Protein 7CSI (pdb70)

B-factor: mean 29.48, std 11.43, range [12.71, 93.04]

Secondary structure (DSSP, 8-state):
---PEEEEGGGS-HHHHHHHHHHHHHHT---S-SS-HHHHHTT-SSEEEEEEETTEEEEEEEEEEEEEEEE-TTS-EEEEEEEEEEEEEE-GGGTTSSHHHHHHHHHHHHHHHH-SEEEEE--GGGHHHHHHTTPEEP-S-EEEE-SSSSEEE-GGGTTTEEEEESSPPTT----TTS-EEEEP-SS---/---EEEEGGGS-HHHHHHHHHHHHHHH----HHHHHTT-SSEEEEEEETTEEEEEEEEEEEEEEEE-TT--EEEEEEEEEEEEEE-GGGTTSSHHHHHHHHHHHHHHHH-SEEEEE--GGGHHHHHHHTPEE--S-EEEEETTTEEEE-GGGTT-EEEEESS--TT----TTS-EEEPP-SS---

InterPro domains:
  IPR000182 GNAT domain [PF00583] (41-150)
  IPR000182 GNAT domain [PS51186] (21-189)
  IPR016181 Acyl-CoA N-acyltransferase [SSF55729] (22-210)

Nearest PDB structures (foldseek):
  7csi-assembly1_A  TM=1.005E+00  e=1.186E-43  Mycolicibacterium smegmatis MC2 155
  7cs1-assembly1_A  TM=1.001E+00  e=6.750E-41  Mycolicibacterium smegmatis MC2 155
  7cs1-assembly1_B  TM=9.962E-01  e=4.828E-39  Mycolicibacterium smegmatis MC2 155
  7cs0-assembly1_A  TM=9.903E-01  e=1.819E-39  Mycolicibacterium smegmatis MC2 155
  7cs0-assembly1_B  TM=9.907E-01  e=4.828E-39  Mycolicibacterium smegmatis MC2 155

Organism: Mycolicibacterium smegmatis (strain ATCC 700084 / mc(2)155) (NCBI:txid246196)

Radius of gyration: 20.34 Å; Cα contacts (8 Å, |Δi|>4): 845; chains: 2; bounding box: 48×46×56 Å

Solvent-accessible surface area: 17179 Å² total; per-residue (Å²): 217,58,119,22,118,56,31,5,0,21,86,14,107,108,143,50,36,34,28,1,62,138,23,0,14,105,16,66,166,154,194,93,46,113,14,62,113,62,25,18,37,3,0,13,3,5,17,0,0,1,4,55,56,175,90,33,34,2,0,0,0,0,1,2,14,14,22,2,12,4,139,1,72,93,49,162,65,44,16,2,14,0,0,1,9,20,8,30,8,15,97,138,104,62,114,86,115,41,8,16,68,15,0,0,76,11,0,15,113,0,0,138,23,3,6,23,0,0,2,4,42,12,49,118,157,20,51,93,66,11,92,93,55,43,4,79,22,1,99,5,50,0,0,6,5,9,23,89,116,36,74,59,106,13,87,171,22,24,157,18,4,0,2,8,50,39,91,45,49,159,76,24,112,34,50,35,70,60,66,2,6,0,8,80,4,64,42,83,24,17,123,125,13,137,51,15,7,0,25,103,8,84,104,147,37,37,54,24,0,73,158,17,0,47,76,18,72,195,160,24,73,108,58,24,15,41,6,0,15,3,4,10,0,0,2,13,64,92,172,81,43,20,3,0,0,0,0,0,3,14,14,22,0,15,5,94,5,109,112,37,167,47,46,16,2,11,0,0,1,10,21,7,30,8,17,76,73,101,52,102,92,88,40,2,15,67,9,0,0,74,10,0,10,96,0,0,139,22,3,5,26,0,0,0,3,40,14,49,130,144,16,64,88,48,6,100,92,62,47,9,81,51,0,108,3,50,0,0,6,5,13,32,126,128,28,74,50,110,12,76,174,22,20,183,19,2,0,1,12,52,44,90,37,46,157,83,25,149,31,66,28,58,77,68,0,6,0,9,73,5,68,43,85,25,16

Foldseek 3Di:
DWAWDKDALVRDDVVRLVQLLVQLQQQQCVVDGPCDPVLSVVQHGFIKTFTDDPHHTFWIKHWHWWWKWDQAPVRDIDGWTEGEIGSTGGRPVPPPPCRSVSRVVVSVVVCLVPTQKYKYFDDPVCVVVCVVVPWAFQQAWEWEQDPPDGTGTDRVRHRGMTMDRNHHDPPGDDDSRYYMYTYDDPDDRD/DAWDKDALVRDDVVVLVQLLVQLVVQVCPCDPVLSVVQHGFIKTFDADPNHTFWIKGWHWWWKWDQDPVRDIDGWGEGEIGSTGGRPVCPPPCRSVNRVVVSVVCCLVPTQKYKYFDDPVCVVVCVVVPWAFQQAWEWEQDPPPGTGTPRVRHRRMTMGGRHHDPPDDDDSNYYMYTYDDPDRSD

Sequence (375 aa):
IHTARLIHTSDLDQETRDGARRMVIEAFRDFTDDFTDDDWDHALGGMHALISHHGALIAHGAVVQRRLMYRGPDGRGHALRCGYVEAVAVREDRRGDGLGTAVLDALEQVIRGAYQIGALSASDIARPMYIARGWLSWEGPTSVLTPTEGIVRTPEDDRSLFVLPVDLPDGLELDTAREITCDWRSGDPWHTARLIHTSDLDQETRDGARRMVIEAFRDFTDDDWDHALGGMHALISHHGALIAHGAVVQRRLMYRGPDGRGHALRCGYVEAVAVREDRRGDGLGTAVLDALEQVIRGAYQIGALSASDIARPMYIARGWLSWEGPTSVLTPTEGIVRTPEDDRSLFVLPVDLPDGLELDTAREITCDWRSGDPW

Structure (mmCIF, N/CA/C/O backbone):
data_7CSI
#
_entry.id   7CSI
#
_cell.length_a   77.828
_cell.length_b   93.457
_cell.length_c   61.395
_cell.angle_alpha   90.00
_cell.angle_beta   90.00
_cell.angle_gamma   90.00
#
_symmetry.space_group_name_H-M   'P 21 21 2'
#
loop_
_entity.id
_entity.type
_entity.pdbx_description
1 polymer "Aminoglycoside 2'-N-acetyltransferase"
2 non-polymer '(1S,2S,3R,4S,6R)-4,6-diamino-3-{[(2S,3R)-3-amino-6-(aminomethyl)-3,4-dihydro-2H-pyran-2-yl]oxy}-2-hydroxycyclohexyl 3-deoxy-4-C-methyl-3-(methylamino)-beta-L-arabinopyranoside'
3 non-polymer 'COENZYME A'
4 water water
#
loop_
_atom_site.group_PDB
_atom_site.id
_atom_site.type_symbol
_atom_site.label_atom_id
_atom_site.label_alt_id
_atom_site.label_comp_id
_atom_site.label_asym_id
_atom_site.label_entity_id
_atom_site.label_seq_id
_atom_site.pdbx_PDB_ins_code
_atom_site.Cartn_x
_atom_site.Cartn_y
_atom_site.Cartn_z
_atom_site.occupancy
_atom_site.B_iso_or_equiv
_atom_site.auth_seq_id
_atom_site.auth_comp_id
_atom_site.auth_asym_id
_atom_site.auth_atom_id
_atom_site.pdbx_PDB_model_num
ATOM 1 N N . ILE A 1 15 ? -3.615 16.516 14.514 1.00 74.28 15 ILE A N 1
ATOM 2 C CA . ILE A 1 15 ? -2.403 16.892 15.309 1.00 70.20 15 ILE A CA 1
ATOM 3 C C . ILE A 1 15 ? -2.350 16.019 16.569 1.00 58.71 15 ILE A C 1
ATOM 4 O O . ILE A 1 15 ? -3.357 15.965 17.279 1.00 58.99 15 ILE A O 1
ATOM 9 N N . HIS A 1 16 ? -1.208 15.379 16.828 1.00 50.81 16 HIS A N 1
ATOM 10 C CA . HIS A 1 16 ? -0.906 14.686 18.109 1.00 45.14 16 HIS A CA 1
ATOM 11 C C . HIS A 1 16 ? -0.021 15.599 18.961 1.00 41.85 16 HIS A C 1
ATOM 12 O O . HIS A 1 16 ? 0.890 16.262 18.395 1.00 39.32 16 HIS A O 1
ATOM 19 N N . THR A 1 17 ? -0.348 15.730 20.247 1.00 35.15 17 THR A N 1
ATOM 20 C CA . THR A 1 17 ? 0.531 16.419 21.219 1.00 33.66 17 THR A CA 1
ATOM 21 C C . THR A 1 17 ? 1.020 15.315 22.154 1.00 27.27 17 THR A C 1
ATOM 22 O O . THR A 1 17 ? 0.219 14.505 22.588 1.00 33.39 17 THR A O 1
ATOM 26 N N . ALA A 1 18 ? 2.305 15.289 22.439 1.00 24.82 18 ALA A N 1
ATOM 27 C CA . ALA A 1 18 ? 2.946 14.272 23.295 1.00 22.22 18 ALA A CA 1
ATOM 28 C C . ALA A 1 18 ? 2.570 14.560 24.739 1.00 21.61 18 ALA A C 1
ATOM 29 O O . ALA A 1 18 ? 2.362 15.725 25.117 1.00 23.10 18 ALA A O 1
ATOM 31 N N . ARG A 1 19 ? 2.377 13.516 25.507 1.00 18.83 19 ARG A N 1
ATOM 32 C CA . ARG A 1 19 ? 2.171 13.591 26.970 1.00 20.84 19 ARG A CA 1
ATOM 33 C C . ARG A 1 19 ? 3.549 13.520 27.623 1.00 19.24 19 ARG A C 1
ATOM 34 O O . ARG A 1 19 ? 4.342 12.674 27.206 1.00 20.76 19 ARG A O 1
ATOM 42 N N . LEU A 1 20 ? 3.820 14.338 28.619 1.00 17.14 20 LEU A N 1
ATOM 43 C CA . LEU A 1 20 ? 5.057 14.241 29.432 1.00 18.38 20 LEU A CA 1
ATOM 44 C C . LEU A 1 20 ? 4.750 13.466 30.709 1.00 20.09 20 LEU A C 1
ATOM 45 O O . LEU A 1 20 ? 3.766 13.783 31.374 1.00 18.49 20 LEU A O 1
ATOM 50 N N . ILE A 1 21 ? 5.525 12.426 30.973 1.00 17.35 21 ILE A N 1
ATOM 51 C CA . ILE A 1 21 ? 5.270 11.509 32.121 1.00 19.33 21 ILE A CA 1
ATOM 52 C C . ILE A 1 21 ? 6.635 11.158 32.688 1.00 16.83 21 ILE A C 1
ATOM 53 O O . ILE A 1 21 ? 7.527 10.806 31.907 1.00 15.62 21 ILE A O 1
ATOM 58 N N . HIS A 1 22 ? 6.813 11.278 33.983 1.00 15.55 22 HIS A N 1
ATOM 59 C CA . HIS A 1 22 ? 8.083 10.878 34.621 1.00 16.00 22 HIS A CA 1
ATOM 60 C C . HIS A 1 22 ? 8.203 9.361 34.537 1.00 15.44 22 HIS A C 1
ATOM 61 O O . HIS A 1 22 ? 7.172 8.694 34.671 1.00 17.51 22 HIS A O 1
ATOM 68 N N . THR A 1 23 ? 9.417 8.822 34.507 1.00 16.03 23 THR A N 1
ATOM 69 C CA . THR A 1 23 ? 9.612 7.352 34.552 1.00 17.29 23 THR A CA 1
ATOM 70 C C . THR A 1 23 ? 8.800 6.732 35.712 1.00 16.77 23 THR A C 1
ATOM 71 O O . THR A 1 23 ? 8.226 5.637 35.534 1.00 16.20 23 THR A O 1
ATOM 75 N N . SER A 1 24 ? 8.783 7.353 36.874 1.00 16.25 24 SER A N 1
ATOM 76 C CA . SER A 1 24 ? 8.174 6.768 38.094 1.00 18.72 24 SER A CA 1
ATOM 77 C C . SER A 1 24 ? 6.649 6.630 37.945 1.00 22.71 24 SER A C 1
ATOM 78 O O . SER A 1 24 ? 6.044 5.848 38.685 1.00 23.25 24 SER A O 1
ATOM 81 N N . ASP A 1 25 ? 6.045 7.335 36.995 1.00 21.30 25 ASP A N 1
ATOM 82 C CA . ASP A 1 25 ? 4.572 7.339 36.787 1.00 24.45 25 ASP A CA 1
ATOM 83 C C . ASP A 1 25 ? 4.186 6.351 35.681 1.00 24.03 25 ASP A C 1
ATOM 84 O O . ASP A 1 25 ? 2.986 6.205 35.406 1.00 26.22 25 ASP A O 1
ATOM 89 N N . LEU A 1 26 ? 5.131 5.678 35.049 1.00 22.07 26 LEU A N 1
ATOM 90 C CA . LEU A 1 26 ? 4.784 4.717 33.995 1.00 23.51 26 LEU A CA 1
ATOM 91 C C . LEU A 1 26 ? 4.478 3.370 34.657 1.00 27.28 26 LEU A C 1
ATOM 92 O O . LEU A 1 26 ? 5.315 2.900 35.387 1.00 29.22 26 LEU A O 1
ATOM 97 N N . ASP A 1 27 ? 3.375 2.741 34.301 1.00 28.85 27 ASP A N 1
ATOM 98 C CA . ASP A 1 27 ? 3.078 1.325 34.655 1.00 34.31 27 ASP A CA 1
ATOM 99 C C . ASP A 1 27 ? 4.143 0.431 33.984 1.00 35.80 27 ASP A C 1
ATOM 100 O O . ASP A 1 27 ? 4.598 0.767 32.845 1.00 28.79 27 ASP A O 1
ATOM 105 N N . GLN A 1 28 ? 4.570 -0.663 34.619 1.00 35.21 28 GLN A N 1
ATOM 106 C CA . GLN A 1 28 ? 5.602 -1.554 34.008 1.00 40.42 28 GLN A CA 1
ATOM 107 C C . GLN A 1 28 ? 5.116 -2.034 32.616 1.00 38.22 28 GLN A C 1
ATOM 108 O O . GLN A 1 28 ? 5.969 -2.178 31.730 1.00 39.01 28 GLN A O 1
ATOM 114 N N . GLU A 1 29 ? 3.820 -2.213 32.373 1.00 32.83 29 GLU A N 1
ATOM 115 C CA . GLU A 1 29 ? 3.313 -2.676 31.052 1.00 39.01 29 GLU A CA 1
ATOM 116 C C . GLU A 1 29 ? 3.578 -1.583 30.006 1.00 34.24 29 GLU A C 1
ATOM 117 O O . GLU A 1 29 ? 3.956 -1.926 28.889 1.00 31.43 29 GLU A O 1
ATOM 123 N N . THR A 1 30 ? 3.381 -0.318 30.365 1.00 27.92 30 THR A N 1
ATOM 124 C CA . THR A 1 30 ? 3.657 0.853 29.496 1.00 25.79 30 THR A CA 1
ATOM 125 C C . THR A 1 30 ? 5.145 0.955 29.234 1.00 23.30 30 THR A C 1
ATOM 126 O O . THR A 1 30 ? 5.461 1.228 28.034 1.00 21.58 30 THR A O 1
ATOM 130 N N . ARG A 1 31 ? 6.004 0.738 30.250 1.00 25.27 31 ARG A N 1
ATOM 131 C CA . ARG A 1 31 ? 7.483 0.781 30.070 1.00 24.66 31 ARG A CA 1
ATOM 132 C C . ARG A 1 31 ? 7.901 -0.351 29.132 1.00 25.54 31 ARG A C 1
ATOM 133 O O . ARG A 1 31 ? 8.704 -0.117 28.222 1.00 22.72 31 ARG A O 1
ATOM 141 N N . ASP A 1 32 ? 7.389 -1.566 29.343 1.00 23.73 32 ASP A N 1
ATOM 142 C CA . ASP A 1 32 ? 7.778 -2.715 28.484 1.00 25.49 32 ASP A CA 1
ATOM 143 C C . ASP A 1 32 ? 7.328 -2.430 27.052 1.00 23.74 32 ASP A C 1
ATOM 144 O O . ASP A 1 32 ? 8.098 -2.697 26.116 1.00 23.48 32 ASP A O 1
ATOM 149 N N . GLY A 1 33 ? 6.112 -1.891 26.878 1.00 23.05 33 GLY A N 1
ATOM 150 C CA . GLY A 1 33 ? 5.608 -1.540 25.530 1.00 24.21 33 GLY A CA 1
ATOM 151 C C . GLY A 1 33 ? 6.492 -0.497 24.846 1.00 22.11 33 GLY A C 1
ATOM 152 O O . GLY A 1 33 ? 6.784 -0.647 23.668 1.00 22.68 33 GLY A O 1
ATOM 153 N N . ALA A 1 34 ? 6.840 0.583 25.541 1.00 20.26 34 ALA A N 1
ATOM 154 C CA . ALA A 1 34 ? 7.694 1.662 24.997 1.00 19.41 34 ALA A CA 1
ATOM 155 C C . ALA A 1 34 ? 9.053 1.074 24.589 1.00 16.94 34 ALA A C 1
ATOM 156 O O . ALA A 1 34 ? 9.490 1.358 23.481 1.00 19.31 34 ALA A O 1
ATOM 158 N N . ARG A 1 35 ? 9.665 0.254 25.434 1.00 19.50 35 ARG A N 1
ATOM 159 C CA . ARG A 1 35 ? 10.982 -0.370 25.134 1.00 20.87 35 ARG A CA 1
ATOM 160 C C . ARG A 1 35 ? 10.839 -1.204 23.852 1.00 20.35 35 ARG A C 1
ATOM 161 O O . ARG A 1 35 ? 11.662 -1.070 22.943 1.00 15.79 35 ARG A O 1
ATOM 169 N N . ARG A 1 36 ? 9.770 -1.992 23.712 1.00 18.81 36 ARG A N 1
ATOM 170 C CA . ARG A 1 36 ? 9.639 -2.892 22.545 1.00 19.78 36 ARG A CA 1
ATOM 171 C C . ARG A 1 36 ? 9.392 -2.057 21.293 1.00 20.68 36 ARG A C 1
ATOM 172 O O . ARG A 1 36 ? 9.915 -2.420 20.226 1.00 20.27 36 ARG A O 1
ATOM 180 N N . MET A 1 37 ? 8.667 -0.937 21.420 1.00 18.16 37 MET A N 1
ATOM 181 C CA . MET A 1 37 ? 8.385 -0.035 20.289 1.00 18.68 37 MET A CA 1
ATOM 182 C C . MET A 1 37 ? 9.683 0.626 19.829 1.00 16.91 37 MET A C 1
ATOM 183 O O . MET A 1 37 ? 9.938 0.666 18.619 1.00 19.13 37 MET A O 1
ATOM 188 N N . VAL A 1 38 ? 10.476 1.087 20.766 1.00 18.86 38 VAL A N 1
ATOM 189 C C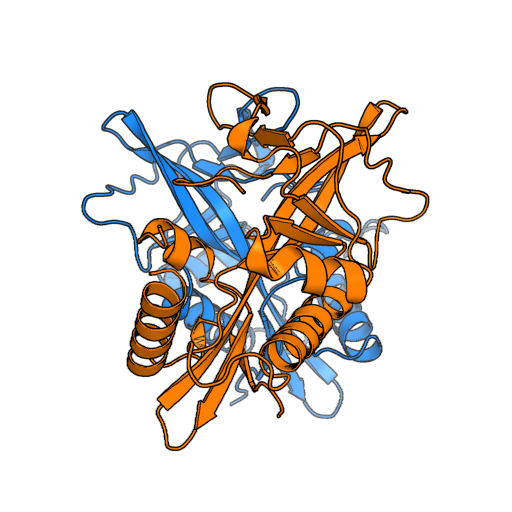A . VAL A 1 38 ? 11.748 1.801 20.439 1.00 17.96 38 VAL A CA 1
ATOM 190 C C . VAL A 1 38 ? 12.758 0.820 19.821 1.00 16.93 38 VAL A C 1
ATOM 191 O O . VAL A 1 38 ? 13.342 1.144 18.779 1.00 16.14 38 VAL A O 1
ATOM 195 N N . ILE A 1 39 ? 12.960 -0.357 20.417 1.00 17.38 39 ILE A N 1
ATOM 196 C CA . ILE A 1 39 ? 13.836 -1.412 19.815 1.00 18.10 39 ILE A CA 1
ATOM 197 C C . ILE A 1 39 ? 13.436 -1.644 18.350 1.00 19.90 39 ILE A C 1
ATOM 198 O O . ILE A 1 39 ? 14.298 -1.635 17.476 1.00 17.84 39 ILE A O 1
ATOM 203 N N . GLU A 1 40 ? 12.143 -1.805 18.059 1.00 20.54 40 GLU A N 1
ATOM 204 C CA . GLU A 1 40 ? 11.644 -2.140 16.704 1.00 22.06 40 GLU A CA 1
ATOM 205 C C . GLU A 1 40 ? 11.917 -0.953 15.783 1.00 22.27 40 GLU A C 1
ATOM 206 O O . GLU A 1 40 ? 12.323 -1.165 14.609 1.00 22.26 40 GLU A O 1
ATOM 212 N N . ALA A 1 41 ? 11.799 0.263 16.306 1.00 20.80 41 ALA A N 1
ATOM 213 C CA . ALA A 1 41 ? 11.955 1.501 15.509 1.00 19.62 41 ALA A CA 1
ATOM 214 C C . ALA A 1 41 ? 13.389 1.608 14.981 1.00 19.05 41 ALA A C 1
ATOM 215 O O . ALA A 1 41 ? 13.594 2.256 13.930 1.00 22.03 41 ALA A O 1
ATOM 217 N N . PHE A 1 42 ? 14.345 1.112 15.750 1.00 21.83 42 PHE A N 1
ATOM 218 C CA . PHE A 1 42 ? 15.806 1.158 15.460 1.00 23.06 42 PHE A CA 1
ATOM 219 C C . PHE A 1 42 ? 16.266 -0.070 14.644 1.00 28.96 42 PHE A C 1
ATOM 220 O O . PHE A 1 42 ? 17.443 -0.105 14.276 1.00 29.04 42 PHE A O 1
ATOM 228 N N . ARG A 1 43 ? 15.403 -1.047 14.350 1.00 31.17 43 ARG A N 1
ATOM 229 C CA . ARG A 1 43 ? 15.824 -2.268 13.604 1.00 37.56 43 ARG A CA 1
ATOM 230 C C . ARG A 1 43 ? 16.223 -1.943 12.143 1.00 40.43 43 ARG A C 1
ATOM 231 O O . ARG A 1 43 ? 15.619 -1.031 11.559 1.00 47.53 43 ARG A O 1
ATOM 239 N N . ASP A 1 50 ? 20.147 -7.896 11.753 1.00 64.37 50 ASP A N 1
ATOM 240 C CA . ASP A 1 50 ? 20.882 -8.893 12.570 1.00 64.37 50 ASP A CA 1
ATOM 241 C C . ASP A 1 50 ? 20.038 -9.272 13.779 1.00 63.02 50 ASP A C 1
ATOM 242 O O . ASP A 1 50 ? 19.113 -8.522 14.122 1.00 63.06 50 ASP A O 1
ATOM 247 N N . PHE A 1 51 ? 20.472 -10.314 14.494 1.00 54.25 51 PHE A N 1
ATOM 248 C CA . PHE A 1 51 ? 19.851 -10.774 15.760 1.00 47.85 51 PHE A CA 1
ATOM 249 C C . PHE A 1 51 ? 20.318 -9.869 16.911 1.00 47.94 51 PHE A C 1
ATOM 250 O O . PHE A 1 51 ? 19.752 -9.961 17.995 1.00 50.54 51 PHE A O 1
ATOM 258 N N . THR A 1 52 ? 21.357 -9.063 16.689 1.00 44.23 52 THR A N 1
ATOM 259 C CA . THR A 1 52 ? 21.864 -8.065 17.658 1.00 44.32 52 THR A CA 1
ATOM 260 C C . THR A 1 52 ? 21.160 -6.726 17.401 1.00 39.75 52 THR A C 1
ATOM 261 O O . THR A 1 52 ? 21.447 -6.108 16.398 1.00 41.56 52 THR A O 1
ATOM 265 N N . ASP A 1 53 ? 20.254 -6.330 18.286 1.00 38.84 53 ASP A N 1
ATOM 266 C CA . ASP A 1 53 ? 19.473 -5.055 18.209 1.00 38.42 53 ASP A CA 1
ATOM 267 C C . ASP A 1 53 ? 20.464 -3.874 18.245 1.00 36.07 53 ASP A C 1
ATOM 268 O O . ASP A 1 53 ? 21.380 -3.927 19.086 1.00 32.40 53 ASP A O 1
ATOM 273 N N . ASP A 1 54 ? 20.333 -2.899 17.335 1.00 32.31 54 ASP A N 1
ATOM 274 C CA . ASP A 1 54 ? 21.075 -1.609 17.364 1.00 35.00 54 ASP A CA 1
ATOM 275 C C . ASP A 1 54 ? 20.743 -0.865 18.667 1.00 28.61 54 ASP A C 1
ATOM 276 O O . ASP A 1 54 ? 21.658 -0.324 19.301 1.00 26.33 54 ASP A O 1
ATOM 281 N N . PHE A 1 55 ? 19.491 -0.907 19.099 1.00 27.71 55 PHE A N 1
ATOM 282 C CA . PHE A 1 55 ? 19.043 -0.328 20.391 1.00 23.25 55 PHE A CA 1
ATOM 283 C C . PHE A 1 55 ? 19.069 -1.415 21.453 1.00 25.23 55 PHE A C 1
ATOM 284 O O . PHE A 1 55 ? 18.246 -2.339 21.401 1.00 24.54 55 PHE A O 1
ATOM 292 N N . THR A 1 56 ? 19.960 -1.273 22.429 1.00 24.60 56 THR A N 1
ATOM 293 C CA . THR A 1 56 ? 20.313 -2.337 23.413 1.00 25.70 56 THR A CA 1
ATOM 294 C C . THR A 1 56 ? 19.586 -2.140 24.746 1.00 27.50 56 THR A C 1
ATOM 295 O O . THR A 1 56 ? 18.948 -1.074 24.968 1.00 21.07 56 THR A O 1
ATOM 299 N N . ASP A 1 57 ? 19.714 -3.117 25.643 1.00 29.16 57 ASP A N 1
ATOM 300 C CA . ASP A 1 57 ? 19.143 -3.016 27.017 1.00 32.80 57 ASP A CA 1
ATOM 301 C C . ASP A 1 57 ? 19.770 -1.819 27.727 1.00 28.01 57 ASP A C 1
ATOM 302 O O . ASP A 1 57 ? 19.027 -1.127 28.466 1.00 24.32 57 ASP A O 1
ATOM 307 N N . ASP A 1 58 ? 21.079 -1.585 27.548 1.00 25.23 58 ASP A N 1
ATOM 308 C CA . ASP A 1 58 ? 21.741 -0.417 28.170 1.00 23.00 58 ASP A CA 1
ATOM 309 C C . ASP A 1 58 ? 21.172 0.865 27.573 1.00 18.91 58 ASP A C 1
ATOM 310 O O . ASP A 1 58 ? 20.972 1.805 28.317 1.00 18.31 58 ASP A O 1
ATOM 315 N N . ASP A 1 59 ? 20.925 0.908 26.276 1.00 19.56 59 ASP A N 1
ATOM 316 C CA . ASP A 1 59 ? 20.306 2.109 25.634 1.00 20.29 59 ASP A CA 1
ATOM 317 C C . ASP A 1 59 ? 18.935 2.397 26.256 1.00 19.72 59 ASP A C 1
ATOM 318 O O . ASP A 1 59 ? 18.584 3.566 26.449 1.00 17.68 59 ASP A O 1
ATOM 323 N N . TRP A 1 60 ? 18.160 1.365 26.554 1.00 20.90 60 TRP A N 1
ATOM 324 C CA . TRP A 1 60 ? 16.827 1.598 27.170 1.00 20.62 60 TRP A CA 1
ATOM 325 C C . TRP A 1 60 ? 17.009 2.104 28.601 1.00 18.75 60 TRP A C 1
ATOM 326 O O . TRP A 1 60 ? 16.415 3.071 28.987 1.00 17.07 60 TRP A O 1
ATOM 337 N N . ASP A 1 61 ? 17.919 1.481 29.317 1.00 19.34 61 ASP A N 1
ATOM 338 C CA . ASP A 1 61 ? 18.256 1.874 30.700 1.00 21.78 61 ASP A CA 1
ATOM 339 C C . ASP A 1 61 ? 18.658 3.359 30.754 1.00 18.93 61 ASP A C 1
ATOM 340 O O . ASP A 1 61 ? 18.332 4.008 31.710 1.00 18.68 61 ASP A O 1
ATOM 345 N N . HIS A 1 62 ? 19.434 3.819 29.784 1.00 17.05 62 HIS A N 1
ATOM 346 C CA . HIS A 1 62 ? 19.837 5.242 29.677 1.00 16.85 62 HIS A CA 1
ATOM 347 C C . HIS A 1 62 ? 18.621 6.177 29.532 1.00 17.92 62 HIS A C 1
ATOM 348 O O . HIS A 1 62 ? 18.780 7.335 29.804 1.00 19.00 62 HIS A O 1
ATOM 355 N N . ALA A 1 63 ? 17.478 5.683 29.055 1.00 16.72 63 ALA A N 1
ATOM 356 C CA . ALA A 1 63 ? 16.267 6.502 28.852 1.00 16.98 63 ALA A CA 1
ATOM 357 C C . ALA A 1 63 ? 15.457 6.618 30.134 1.00 18.29 63 ALA A C 1
ATOM 358 O O . ALA A 1 63 ? 14.389 7.298 30.107 1.00 19.96 63 ALA A O 1
ATOM 360 N N . LEU A 1 64 ? 15.908 6.024 31.241 1.00 17.41 64 LEU A N 1
ATOM 361 C CA . LEU A 1 64 ? 15.104 5.931 32.480 1.00 18.54 64 LEU A CA 1
ATOM 362 C C . LEU A 1 64 ? 15.538 7.003 33.459 1.00 17.38 64 LEU A C 1
ATOM 363 O O . LEU A 1 64 ? 16.716 7.238 33.637 1.00 17.75 64 LEU A O 1
ATOM 368 N N . GLY A 1 65 ? 14.602 7.531 34.221 1.00 16.01 65 GLY A N 1
ATOM 369 C CA . GLY A 1 65 ? 14.970 8.372 35.367 1.00 16.31 65 GLY A CA 1
ATOM 370 C C . GLY A 1 65 ? 14.505 9.792 35.135 1.00 18.05 65 GLY A C 1
ATOM 371 O O . GLY A 1 65 ? 14.585 10.618 36.073 1.00 19.90 65 GLY A O 1
ATOM 372 N N . GLY A 1 66 ? 13.995 10.085 33.937 1.00 15.90 66 GLY A N 1
ATOM 373 C CA . GLY A 1 66 ? 13.587 11.470 33.652 1.00 15.39 66 GLY A CA 1
ATOM 374 C C . GLY A 1 66 ? 12.205 11.525 33.052 1.00 15.93 66 GLY A C 1
ATOM 375 O O . GLY A 1 66 ? 11.332 10.738 33.475 1.00 15.12 66 GLY A O 1
ATOM 376 N N . MET A 1 67 ? 12.001 12.480 32.156 1.00 15.83 67 MET A N 1
ATOM 377 C CA . MET A 1 67 ? 10.681 12.738 31.563 1.00 16.70 67 MET A CA 1
ATOM 378 C C . MET A 1 67 ? 10.611 12.050 30.202 1.00 15.59 67 MET A C 1
ATOM 379 O O . MET A 1 67 ? 11.508 12.228 29.356 1.00 15.39 67 MET A O 1
ATOM 384 N N . HIS A 1 68 ? 9.540 11.296 29.998 1.00 14.77 68 HIS A N 1
ATOM 385 C CA . HIS A 1 68 ? 9.204 10.666 28.712 1.00 14.22 68 HIS A CA 1
ATOM 386 C C . HIS A 1 68 ? 8.165 11.524 28.010 1.00 16.74 68 HIS A C 1
ATOM 387 O O . HIS A 1 68 ? 7.211 11.973 28.682 1.00 16.81 68 HIS A O 1
ATOM 394 N N . ALA A 1 69 ? 8.320 11.664 26.706 1.00 15.51 69 ALA A N 1
ATOM 395 C CA . ALA A 1 69 ? 7.277 12.171 25.797 1.00 16.25 69 ALA A CA 1
ATOM 396 C C . ALA A 1 69 ? 6.651 10.945 25.137 1.00 17.28 69 ALA A C 1
ATOM 397 O O . ALA A 1 69 ? 7.404 10.172 24.488 1.00 17.81 69 ALA A O 1
ATOM 399 N N . LEU A 1 70 ? 5.336 10.755 25.274 1.00 16.67 70 LEU A N 1
ATOM 400 C CA . LEU A 1 70 ? 4.595 9.590 24.715 1.00 17.99 70 LEU A CA 1
ATOM 401 C C . LEU A 1 70 ? 3.493 10.099 23.794 1.00 20.30 70 LEU A C 1
ATOM 402 O O . LEU A 1 70 ? 2.799 11.078 24.162 1.00 19.54 70 LEU A O 1
ATOM 407 N N . ILE A 1 71 ? 3.376 9.518 22.603 1.00 20.31 71 ILE A N 1
ATOM 408 C CA . ILE A 1 71 ? 2.173 9.708 21.748 1.00 20.13 71 ILE A CA 1
ATOM 409 C C . ILE A 1 71 ? 1.540 8.337 21.561 1.00 23.17 71 ILE A C 1
ATOM 410 O O . ILE A 1 71 ? 2.175 7.462 20.990 1.00 19.74 71 ILE A O 1
ATOM 415 N N . SER A 1 72 ? 0.288 8.221 21.968 1.00 22.89 72 SER A N 1
ATOM 416 C CA . SER A 1 72 ? -0.531 6.990 21.884 1.00 23.12 72 SER A CA 1
ATOM 417 C C . SER A 1 72 ? -1.705 7.255 20.941 1.00 24.14 72 SER A C 1
ATOM 418 O O . SER A 1 72 ? -2.177 8.394 20.891 1.00 22.80 72 SER A O 1
ATOM 421 N N . HIS A 1 73 ? -2.146 6.270 20.185 1.00 22.49 73 HIS A N 1
ATOM 422 C CA . HIS A 1 73 ? -3.282 6.439 19.242 1.00 21.31 73 HIS A CA 1
ATOM 423 C C . HIS A 1 73 ? -3.988 5.097 19.137 1.00 21.17 73 HIS A C 1
ATOM 424 O O . HIS A 1 73 ? -3.348 4.162 18.666 1.00 19.21 73 HIS A O 1
ATOM 431 N N . HIS A 1 74 ? -5.268 5.015 19.481 1.00 23.82 74 HIS A N 1
ATOM 432 C CA . HIS A 1 74 ? -6.068 3.787 19.239 1.00 24.10 74 HIS A CA 1
ATOM 433 C C . HIS A 1 74 ? -5.345 2.549 19.815 1.00 24.60 74 HIS A C 1
ATOM 434 O O . HIS A 1 74 ? -5.307 1.467 19.101 1.00 29.43 74 HIS A O 1
ATOM 441 N N . GLY A 1 75 ? -4.813 2.670 21.037 1.00 22.71 75 GLY A N 1
ATOM 442 C CA . GLY A 1 75 ? -4.143 1.557 21.737 1.00 20.86 75 GLY A CA 1
ATOM 443 C C . GLY A 1 75 ? -2.740 1.212 21.251 1.00 21.79 75 GLY A C 1
ATOM 444 O O . GLY A 1 75 ? -2.224 0.163 21.686 1.00 21.08 75 GLY A O 1
ATOM 445 N N . ALA A 1 76 ? -2.098 2.048 20.424 1.00 21.70 76 ALA A N 1
ATOM 446 C CA . ALA A 1 76 ? -0.706 1.861 19.983 1.00 21.24 76 ALA A CA 1
ATOM 447 C C . ALA A 1 76 ? 0.145 2.999 20.531 1.00 21.57 76 ALA A C 1
ATOM 448 O O . ALA A 1 76 ? -0.239 4.156 20.361 1.00 19.50 76 ALA A O 1
ATOM 450 N N . LEU A 1 77 ? 1.319 2.681 21.061 1.00 22.53 77 LEU A N 1
ATOM 451 C CA . LEU A 1 77 ? 2.344 3.717 21.297 1.00 21.22 77 LEU A CA 1
ATOM 452 C C . LEU A 1 77 ? 3.004 3.998 19.956 1.00 20.27 77 LEU A C 1
ATOM 453 O O . LEU A 1 77 ? 3.624 3.072 19.402 1.00 20.92 77 LEU A O 1
ATOM 458 N N . ILE A 1 78 ? 2.899 5.216 19.431 1.00 17.29 78 ILE A N 1
ATOM 459 C CA . ILE A 1 78 ? 3.379 5.493 18.049 1.00 18.03 78 ILE A CA 1
ATOM 460 C C . ILE A 1 78 ? 4.669 6.344 18.074 1.00 17.51 78 ILE A C 1
ATOM 461 O O . ILE A 1 78 ? 5.302 6.445 17.026 1.00 17.53 78 ILE A O 1
ATOM 466 N N . ALA A 1 79 ? 5.019 6.932 19.220 1.00 15.15 79 ALA A N 1
ATOM 467 C CA . ALA A 1 79 ? 6.190 7.829 19.337 1.00 16.12 79 ALA A CA 1
ATOM 468 C C . ALA A 1 79 ? 6.616 7.939 20.791 1.00 15.06 79 ALA A C 1
ATOM 469 O O . ALA A 1 79 ? 5.755 7.880 21.729 1.00 16.57 79 ALA A O 1
ATOM 471 N N . HIS A 1 80 ? 7.924 8.003 20.975 1.00 14.73 80 HIS A N 1
ATOM 472 C CA . HIS A 1 80 ? 8.571 8.097 22.302 1.00 15.02 80 HIS A CA 1
ATOM 473 C C . HIS A 1 80 ? 9.808 9.004 22.220 1.00 14.95 80 HIS A C 1
ATOM 474 O O . HIS A 1 80 ? 10.459 9.031 21.155 1.00 15.19 80 HIS A O 1
ATOM 481 N N . GLY A 1 81 ? 10.137 9.637 23.335 1.00 12.71 81 GLY A N 1
ATOM 482 C CA . GLY A 1 81 ? 11.485 10.147 23.618 1.00 14.08 81 GLY A CA 1
ATOM 483 C C . GLY A 1 81 ? 11.620 10.387 25.085 1.00 13.76 81 GLY A C 1
ATOM 484 O O . GLY A 1 81 ? 10.588 10.353 25.792 1.00 14.67 81 GLY A O 1
ATOM 485 N N . ALA A 1 82 ? 12.833 10.546 25.566 1.00 13.55 82 AL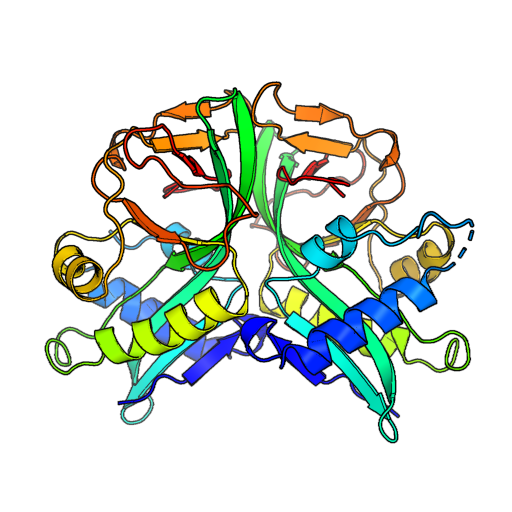A A N 1
ATOM 486 C CA . ALA A 1 82 ? 13.073 10.854 26.978 1.00 14.09 82 ALA A CA 1
ATOM 487 C C . ALA A 1 82 ? 14.174 11.898 27.081 1.00 14.65 82 ALA A C 1
ATOM 488 O O . ALA A 1 82 ? 15.068 11.927 26.222 1.00 15.78 82 ALA A O 1
ATOM 490 N N . VAL A 1 83 ? 14.139 12.613 28.174 1.00 14.71 83 VAL A N 1
ATOM 491 C CA . VAL A 1 83 ? 15.236 13.519 28.567 1.00 16.31 83 VAL A CA 1
ATOM 492 C C . VAL A 1 83 ? 15.595 13.193 30.016 1.00 14.29 83 VAL A C 1
ATOM 493 O O . VAL A 1 83 ? 14.718 13.138 30.872 1.00 14.71 83 VAL A O 1
ATOM 497 N N . VAL A 1 84 ? 16.860 12.884 30.240 1.00 14.79 84 VAL A N 1
ATOM 498 C CA . VAL A 1 84 ? 17.389 12.454 31.549 1.00 15.07 84 VAL A CA 1
ATOM 499 C C . VAL A 1 84 ? 18.451 13.478 31.964 1.00 15.54 84 VAL A C 1
ATOM 500 O O . VAL A 1 84 ? 19.105 14.036 31.094 1.00 16.58 84 VAL A O 1
ATOM 504 N N . GLN A 1 85 ? 18.683 13.649 33.255 1.00 14.97 85 GLN A N 1
ATOM 505 C CA . GLN A 1 85 ? 19.664 14.613 33.769 1.00 16.97 85 GLN A CA 1
ATOM 506 C C . GLN A 1 85 ? 21.037 13.955 33.829 1.00 16.95 85 GLN A C 1
ATOM 507 O O . GLN A 1 85 ? 21.154 12.838 34.368 1.00 17.54 85 GLN A O 1
ATOM 513 N N . ARG A 1 86 ? 22.028 14.614 33.271 1.00 15.81 86 ARG A N 1
ATOM 514 C CA . ARG A 1 86 ? 23.453 14.205 33.375 1.00 18.24 86 ARG A CA 1
ATOM 515 C C . ARG A 1 86 ? 24.274 15.437 33.719 1.00 18.14 86 ARG A C 1
ATOM 516 O O . ARG A 1 86 ? 23.735 16.595 33.675 1.00 18.04 86 AR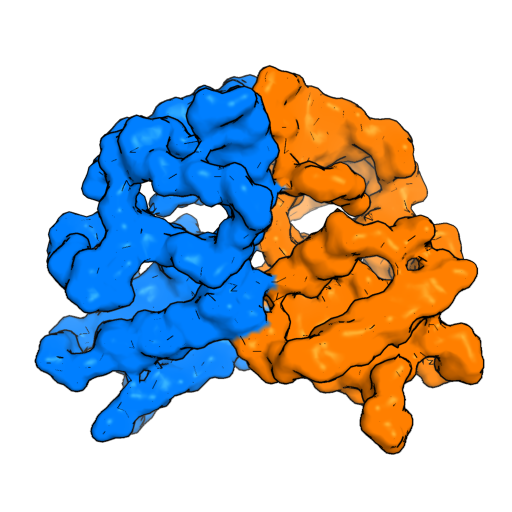G A O 1
ATOM 524 N N . ARG A 1 87 ? 25.558 15.226 33.928 1.00 16.65 87 ARG A N 1
ATOM 525 C CA . ARG A 1 87 ? 26.535 16.333 33.985 1.00 17.52 87 ARG A CA 1
ATOM 526 C C . ARG A 1 87 ? 27.390 16.320 32.725 1.00 17.96 87 ARG A C 1
ATOM 527 O O . ARG A 1 87 ? 27.890 15.241 32.317 1.00 18.39 87 ARG A O 1
ATOM 535 N N . LEU A 1 88 ? 27.541 17.471 32.117 1.00 17.74 88 LEU A N 1
ATOM 536 C CA . LEU A 1 88 ? 28.411 17.660 30.943 1.00 21.15 88 LEU A CA 1
ATOM 537 C C . LEU A 1 88 ? 29.577 18.549 31.385 1.00 20.98 88 LEU A C 1
ATOM 538 O O . LEU A 1 88 ? 29.320 19.664 31.830 1.00 22.41 88 LEU A O 1
ATOM 543 N N . MET A 1 89 ? 30.807 18.054 31.279 1.00 19.93 89 MET A N 1
ATOM 544 C CA . MET A 1 89 ? 32.047 18.742 31.708 1.00 22.22 89 MET A CA 1
ATOM 545 C C . MET A 1 89 ? 32.670 19.466 30.504 1.00 21.65 89 MET A C 1
ATOM 546 O O . MET A 1 89 ? 32.909 18.855 29.429 1.00 19.51 89 MET A O 1
ATOM 551 N N . TYR A 1 90 ? 32.899 20.753 30.684 1.00 22.17 90 TYR A N 1
ATOM 552 C CA . TYR A 1 90 ? 33.409 21.665 29.646 1.00 19.68 90 TYR A CA 1
ATOM 553 C C . TYR A 1 90 ? 34.373 22.652 30.288 1.00 21.04 90 TYR A C 1
ATOM 554 O O . TYR A 1 90 ? 33.965 23.323 31.261 1.00 20.93 90 TYR A O 1
ATOM 563 N N . ARG A 1 91 ? 35.590 22.706 29.755 1.00 21.63 91 ARG A N 1
ATOM 564 C CA . ARG A 1 91 ? 36.642 23.670 30.173 1.00 24.24 91 ARG A CA 1
ATOM 565 C C . ARG A 1 91 ? 36.715 24.771 29.118 1.00 22.93 91 ARG A C 1
ATOM 566 O O . ARG A 1 91 ? 36.919 24.487 27.930 1.00 21.78 91 ARG A O 1
ATOM 574 N N . GLY A 1 92 ? 36.439 25.986 29.530 1.00 22.53 92 GLY A N 1
ATOM 575 C CA . GLY A 1 92 ? 36.350 27.113 28.607 1.00 25.00 92 GLY A CA 1
ATOM 576 C C . GLY A 1 92 ? 37.741 27.550 28.178 1.00 25.36 92 GLY A C 1
ATOM 577 O O . GLY A 1 92 ? 38.739 27.081 28.722 1.00 23.84 92 GLY A O 1
ATOM 578 N N . PRO A 1 93 ? 37.796 28.494 27.210 1.00 27.74 93 PRO A N 1
ATOM 579 C CA . PRO A 1 93 ? 39.049 28.971 26.640 1.00 31.50 93 PRO A CA 1
ATOM 580 C C . PRO A 1 93 ? 39.885 29.797 27.634 1.00 33.93 93 PRO A C 1
ATOM 581 O O . PRO A 1 93 ? 40.971 30.044 27.267 1.00 34.79 93 PRO A O 1
ATOM 585 N N . ASP A 1 94 ? 39.346 30.150 28.821 1.00 30.64 94 ASP A N 1
ATOM 586 C CA . ASP A 1 94 ? 40.041 30.779 29.992 1.00 31.12 94 ASP A CA 1
ATOM 587 C C . ASP A 1 94 ? 40.562 29.752 31.007 1.00 26.80 94 ASP A C 1
ATOM 588 O O . ASP A 1 94 ? 41.132 30.135 32.052 1.00 23.23 94 ASP A O 1
ATOM 593 N N . GLY A 1 95 ? 40.366 28.459 30.772 1.00 24.82 95 GLY A N 1
ATOM 594 C CA . GLY A 1 95 ? 40.957 27.407 31.624 1.00 23.16 95 GLY A CA 1
ATOM 595 C C . GLY A 1 95 ? 40.026 26.935 32.724 1.00 23.28 95 GLY A C 1
ATOM 596 O O . GLY A 1 95 ? 40.388 26.039 33.459 1.00 27.16 95 GLY A O 1
ATOM 597 N N . ARG A 1 96 ? 38.851 27.523 32.856 1.00 21.39 96 ARG A N 1
ATOM 598 C CA . ARG A 1 96 ? 37.959 27.255 34.005 1.00 24.03 96 ARG A CA 1
ATOM 599 C C . ARG A 1 96 ? 36.959 26.131 33.677 1.00 22.59 96 ARG A C 1
ATOM 600 O O . ARG A 1 96 ? 36.429 26.139 32.586 1.00 20.86 96 ARG A O 1
ATOM 608 N N . GLY A 1 97 ? 36.813 25.163 34.577 1.00 24.19 97 GLY A N 1
ATOM 609 C CA . GLY A 1 97 ? 35.961 23.965 34.369 1.00 23.75 97 GLY A CA 1
ATOM 610 C C . GLY A 1 97 ? 34.525 24.234 34.776 1.00 24.16 97 GLY A C 1
ATOM 611 O O . GLY A 1 97 ? 34.282 24.983 35.744 1.00 24.50 97 GLY A O 1
ATOM 612 N N . HIS A 1 98 ? 33.572 23.677 34.049 1.00 22.44 98 HIS A N 1
ATOM 613 C CA . HIS A 1 98 ? 32.135 23.776 34.343 1.00 21.69 98 HIS A CA 1
ATOM 614 C C . HIS A 1 98 ? 31.595 22.348 34.358 1.00 22.66 98 HIS A C 1
ATOM 615 O O . HIS A 1 98 ? 31.989 21.541 33.479 1.00 21.61 98 HIS A O 1
ATOM 622 N N . ALA A 1 99 ? 30.712 22.078 35.299 1.00 20.86 99 ALA A N 1
ATOM 623 C CA . ALA A 1 99 ? 29.928 20.824 35.345 1.00 21.20 99 ALA A CA 1
ATOM 624 C C . ALA A 1 99 ? 28.482 21.229 35.088 1.00 22.44 99 ALA A C 1
ATOM 625 O O . ALA A 1 99 ? 27.784 21.574 36.037 1.00 22.00 99 ALA A O 1
ATOM 627 N N . LEU A 1 100 ? 28.073 21.250 33.828 1.00 19.81 100 LEU A N 1
ATOM 628 C CA . LEU A 1 100 ? 26.735 21.790 33.477 1.00 19.88 100 LEU A CA 1
ATOM 629 C C . LEU A 1 100 ? 25.627 20.786 33.790 1.00 18.74 100 LEU A C 1
ATOM 630 O O . LEU A 1 100 ? 25.850 19.555 33.580 1.00 17.40 100 LEU A O 1
ATOM 635 N N . ARG A 1 101 ? 24.479 21.302 34.226 1.00 18.85 101 ARG A N 1
ATOM 636 C CA . ARG A 1 101 ? 23.225 20.523 34.396 1.00 22.55 101 ARG A CA 1
ATOM 637 C C . ARG A 1 101 ? 22.650 20.280 32.996 1.00 19.40 101 ARG A C 1
ATOM 638 O O . ARG A 1 101 ? 22.157 21.209 32.377 1.00 17.19 101 ARG A O 1
ATOM 646 N N . CYS A 1 102 ? 22.698 19.040 32.528 1.00 17.05 102 CYS A N 1
ATOM 647 C CA . CYS A 1 102 ? 22.386 18.731 31.116 1.00 16.59 102 CYS A CA 1
ATOM 648 C C . CYS A 1 102 ? 21.115 17.870 30.988 1.00 17.26 102 CYS A C 1
ATOM 649 O O . CYS A 1 102 ? 20.982 16.905 31.761 1.00 14.35 102 CYS A O 1
ATOM 652 N N . GLY A 1 103 ? 20.159 18.287 30.148 1.00 13.92 103 GLY A N 1
ATOM 653 C CA . GLY A 1 103 ? 19.025 17.454 29.732 1.00 14.80 103 GLY A CA 1
ATOM 654 C C . GLY A 1 103 ? 19.439 16.620 28.532 1.00 15.75 103 GLY A C 1
ATOM 655 O O . GLY A 1 103 ? 19.646 17.187 27.422 1.00 14.74 103 GLY A O 1
ATOM 656 N N . TYR A 1 104 ? 19.738 15.354 28.765 1.00 14.32 104 TYR A N 1
ATOM 657 C CA . TYR A 1 104 ? 20.281 14.475 27.720 1.00 15.06 104 TYR A CA 1
ATOM 658 C C . TYR A 1 104 ? 19.154 13.701 27.034 1.00 15.63 104 TYR A C 1
ATOM 659 O O . TYR A 1 104 ? 18.410 12.995 27.724 1.00 17.29 104 TYR A O 1
ATOM 668 N N . VAL A 1 105 ? 19.070 13.762 25.707 1.00 14.62 105 VAL A N 1
ATOM 669 C CA . VAL A 1 105 ? 17.909 13.201 24.961 1.00 16.54 105 VAL A CA 1
ATOM 670 C C . VAL A 1 105 ? 18.207 11.748 24.560 1.00 19.67 105 VAL A C 1
ATOM 671 O O . VAL A 1 105 ? 19.279 11.500 24.004 1.00 19.67 105 VAL A O 1
ATOM 675 N N . GLU A 1 106 ? 17.327 10.814 24.914 1.00 20.02 106 GLU A N 1
ATOM 676 C CA . GLU A 1 106 ? 17.518 9.362 24.626 1.00 18.46 106 GLU A CA 1
ATOM 677 C C . GLU A 1 106 ? 16.256 8.811 23.948 1.00 19.55 106 GLU A C 1
ATOM 678 O O . GLU A 1 106 ? 15.149 9.325 24.163 1.00 18.29 106 GLU A O 1
ATOM 684 N N . ALA A 1 107 ? 16.408 7.656 23.318 1.00 19.44 107 ALA A N 1
ATOM 685 C CA . ALA A 1 107 ? 15.296 6.800 22.852 1.00 20.38 107 ALA A CA 1
ATOM 686 C C . ALA A 1 107 ? 14.200 7.543 22.074 1.00 21.32 107 ALA A C 1
ATOM 687 O O . ALA A 1 107 ? 13.046 7.208 22.227 1.00 19.02 107 ALA A O 1
ATOM 689 N N . VAL A 1 108 ? 14.588 8.446 21.188 1.00 19.92 108 VAL A N 1
ATOM 690 C CA . VAL A 1 108 ? 13.583 9.171 20.367 1.00 19.59 108 VAL A CA 1
ATOM 691 C C . VAL A 1 108 ? 13.142 8.270 19.207 1.00 17.66 108 VAL A C 1
ATOM 692 O O . VAL A 1 108 ? 14.027 7.882 18.427 1.00 17.27 108 VAL A O 1
ATOM 696 N N . ALA A 1 109 ? 11.840 7.964 19.091 1.00 16.10 109 ALA A N 1
ATOM 697 C CA . ALA A 1 109 ? 11.546 7.015 17.992 1.00 15.70 109 ALA A CA 1
ATOM 698 C C . ALA A 1 109 ? 10.081 7.115 17.580 1.00 16.74 109 ALA A C 1
ATOM 699 O O . ALA A 1 109 ? 9.273 7.331 18.430 1.00 16.45 109 ALA A O 1
ATOM 701 N N . VAL A 1 110 ? 9.813 6.897 16.299 1.00 17.37 110 VAL A N 1
ATOM 702 C CA . VAL A 1 110 ? 8.424 6.859 15.774 1.00 17.25 110 VAL A CA 1
ATOM 703 C C . VAL A 1 110 ? 8.218 5.523 15.060 1.00 18.74 110 VAL A C 1
ATOM 704 O O . VAL A 1 110 ? 9.128 5.111 14.349 1.00 16.71 110 VAL A O 1
ATOM 708 N N . ARG A 1 111 ? 7.066 4.862 15.219 1.00 19.85 111 ARG A N 1
ATOM 709 C CA . ARG A 1 111 ? 6.901 3.562 14.516 1.00 23.04 111 ARG A CA 1
ATOM 710 C C . ARG A 1 111 ? 6.989 3.788 12.998 1.00 22.86 111 ARG A C 1
ATOM 711 O O . ARG A 1 111 ? 6.546 4.848 12.483 1.00 20.25 111 ARG A O 1
ATOM 719 N N . GLU A 1 112 ? 7.588 2.832 12.302 1.00 23.98 112 GLU A N 1
ATOM 720 C CA . GLU A 1 112 ? 8.046 3.038 10.894 1.00 27.22 112 GLU A CA 1
ATOM 721 C C . GLU A 1 112 ? 6.882 3.536 10.043 1.00 24.88 112 GLU A C 1
ATOM 722 O O . GLU A 1 112 ? 7.061 4.535 9.314 1.00 26.28 112 GLU A O 1
ATOM 728 N N . ASP A 1 113 ? 5.720 2.897 10.146 1.00 25.61 113 ASP A N 1
ATOM 729 C CA . ASP A 1 113 ? 4.561 3.205 9.277 1.00 27.01 113 ASP A CA 1
ATOM 730 C C . ASP A 1 113 ? 3.916 4.547 9.654 1.00 26.16 113 ASP A C 1
ATOM 731 O O . ASP A 1 113 ? 2.963 4.906 8.983 1.00 26.88 113 ASP A O 1
ATOM 736 N N . ARG A 1 114 ? 4.426 5.306 10.632 1.00 21.99 114 ARG A N 1
ATOM 737 C CA . ARG A 1 114 ? 3.862 6.619 11.003 1.00 20.91 114 ARG A CA 1
ATOM 738 C C . ARG A 1 114 ? 4.875 7.756 10.870 1.00 19.56 114 ARG A C 1
ATOM 739 O O . ARG A 1 114 ? 4.551 8.875 11.299 1.00 23.11 114 ARG A O 1
ATOM 747 N N . ARG A 1 115 ? 6.002 7.509 10.240 1.00 20.93 115 ARG A N 1
ATOM 748 C CA . ARG A 1 115 ? 7.096 8.506 10.085 1.00 22.55 115 ARG A CA 1
ATOM 749 C C . ARG A 1 115 ? 6.751 9.561 9.039 1.00 23.18 115 ARG A C 1
ATOM 750 O O . ARG A 1 115 ? 5.896 9.309 8.167 1.00 21.00 115 ARG A O 1
ATOM 758 N N . GLY A 1 116 ? 7.353 10.736 9.165 1.00 22.10 116 GLY A N 1
ATOM 759 C CA . GLY A 1 116 ? 7.204 11.793 8.145 1.00 23.61 116 GLY A CA 1
ATOM 760 C C . GLY A 1 116 ? 5.937 12.595 8.307 1.00 24.65 116 GLY A C 1
ATOM 761 O O . GLY A 1 116 ? 5.619 13.377 7.374 1.00 25.06 116 GLY A O 1
ATOM 762 N N . ASP A 1 117 ? 5.223 12.437 9.431 1.00 24.63 117 ASP A N 1
ATOM 763 C CA . ASP A 1 117 ? 3.908 13.106 9.655 1.00 25.06 117 ASP A CA 1
ATOM 764 C C . ASP A 1 117 ? 3.960 14.044 10.870 1.00 22.53 117 ASP A C 1
ATOM 765 O O . ASP A 1 117 ? 2.906 14.421 11.331 1.00 21.50 117 ASP A O 1
ATOM 770 N N . GLY A 1 118 ? 5.132 14.416 11.372 1.00 18.99 118 GLY A N 1
ATOM 771 C CA . GLY A 1 118 ? 5.265 15.372 12.482 1.00 18.88 118 GLY A CA 1
ATOM 772 C C . GLY A 1 118 ? 5.262 14.759 13.882 1.00 17.57 118 GLY A C 1
ATOM 773 O O . GLY A 1 118 ? 5.368 15.525 14.845 1.00 17.73 118 GLY A O 1
ATOM 774 N N . LEU A 1 119 ? 5.235 13.441 14.049 1.00 18.39 119 LEU A N 1
ATOM 775 C CA . LEU A 1 119 ? 5.266 12.820 15.407 1.00 19.19 119 LEU A CA 1
ATOM 776 C C . LEU A 1 119 ? 6.636 13.029 16.083 1.00 18.92 119 LEU A C 1
ATOM 777 O O . LEU A 1 119 ? 6.675 13.381 17.291 1.00 16.88 119 LEU A O 1
ATOM 782 N N . GLY A 1 120 ? 7.726 12.861 15.343 1.00 18.01 120 GLY A N 1
ATOM 783 C CA . GLY A 1 120 ? 9.075 13.108 15.869 1.00 19.33 120 GLY A CA 1
ATOM 784 C C . GLY A 1 120 ? 9.225 14.558 16.321 1.00 19.98 120 GLY A C 1
ATOM 785 O O . GLY A 1 120 ? 9.756 14.813 17.439 1.00 18.39 120 GLY A O 1
ATOM 786 N N . THR A 1 121 ? 8.692 15.482 15.527 1.00 19.43 121 THR A N 1
ATOM 787 C CA . THR A 1 121 ? 8.653 16.932 15.847 1.00 20.04 121 THR A CA 1
ATOM 788 C C . THR A 1 121 ? 7.862 17.169 17.130 1.00 19.06 121 THR A C 1
ATOM 789 O O . THR A 1 121 ? 8.326 17.936 18.008 1.00 18.92 121 THR A O 1
ATOM 793 N N . ALA A 1 122 ? 6.710 16.543 17.267 1.00 18.70 122 ALA A N 1
ATOM 794 C CA . ALA A 1 122 ? 5.893 16.683 18.490 1.00 20.34 122 ALA A CA 1
ATOM 795 C C . ALA A 1 122 ? 6.650 16.125 19.709 1.00 19.95 122 ALA A C 1
ATOM 796 O O . ALA A 1 122 ? 6.616 16.760 20.756 1.00 18.16 122 ALA A O 1
ATOM 798 N N . VAL A 1 123 ? 7.356 15.001 19.564 1.00 17.98 123 VAL A N 1
ATOM 799 C CA . VAL A 1 123 ? 8.133 14.453 20.704 1.00 17.40 123 VAL A CA 1
ATOM 800 C C . VAL A 1 123 ? 9.196 15.480 21.091 1.00 17.74 123 VAL A C 1
ATOM 801 O O . VAL A 1 123 ? 9.350 15.789 22.300 1.00 17.24 123 VAL A O 1
ATOM 805 N N . LEU A 1 124 ? 9.913 15.997 20.120 1.00 17.56 124 LEU A N 1
ATOM 806 C CA . LEU A 1 124 ? 11.066 16.871 20.440 1.00 21.06 124 LEU A CA 1
ATOM 807 C C . LEU A 1 124 ? 10.543 18.215 20.949 1.00 19.94 124 LEU A C 1
ATOM 808 O O . LEU A 1 124 ? 11.247 18.823 21.768 1.00 22.85 124 LEU A O 1
ATOM 813 N N . ASP A 1 125 ? 9.390 18.686 20.465 1.00 21.72 125 ASP A N 1
ATOM 814 C CA . ASP A 1 125 ? 8.725 19.893 21.031 1.00 22.01 125 ASP A CA 1
ATOM 815 C C . ASP A 1 125 ? 8.517 19.709 22.539 1.00 20.43 125 ASP A C 1
ATOM 816 O O . ASP A 1 125 ? 8.826 20.660 23.309 1.00 19.13 125 ASP A O 1
ATOM 821 N N . ALA A 1 126 ? 8.016 18.538 22.971 1.00 18.92 126 ALA A N 1
ATOM 822 C CA . ALA A 1 126 ? 7.753 18.271 24.400 1.00 19.83 126 ALA A CA 1
ATOM 823 C C . ALA A 1 126 ? 9.078 18.190 25.163 1.00 18.83 126 ALA A C 1
ATOM 824 O O . ALA A 1 126 ? 9.141 18.777 26.251 1.00 19.36 126 ALA A O 1
ATOM 826 N N . LEU A 1 127 ? 10.078 17.455 24.643 1.00 18.01 127 LEU A N 1
ATOM 827 C CA . LEU A 1 127 ? 11.372 17.268 25.350 1.00 18.19 127 LEU A CA 1
ATOM 828 C C . LEU A 1 127 ? 12.078 18.622 25.449 1.00 18.75 127 LEU A C 1
ATOM 829 O O . LEU A 1 127 ? 12.733 18.864 26.456 1.00 17.39 127 LEU A O 1
ATOM 834 N N . GLU A 1 128 ? 12.031 19.444 24.401 1.00 18.29 128 GLU A N 1
ATOM 835 C CA . GLU A 1 128 ? 12.681 20.785 24.425 1.00 21.93 128 GLU A CA 1
ATOM 836 C C . GLU A 1 128 ? 12.010 21.704 25.467 1.00 19.18 128 GLU A C 1
ATOM 837 O O . GLU A 1 128 ? 12.730 22.536 26.030 1.00 19.07 128 GLU A O 1
ATOM 843 N N . GLN A 1 129 ? 10.716 21.563 25.731 1.00 20.48 129 GLN A N 1
ATOM 844 C CA . GLN A 1 129 ? 10.014 22.318 26.794 1.00 24.77 129 GLN A CA 1
ATOM 845 C C . GLN A 1 129 ? 10.638 21.919 28.129 1.00 21.73 129 GLN A C 1
ATOM 846 O O . GLN A 1 129 ? 10.978 22.826 28.924 1.00 22.41 129 GLN A O 1
ATOM 852 N N . VAL A 1 130 ? 10.943 20.622 28.323 1.00 20.15 130 VAL A N 1
ATOM 853 C CA . VAL A 1 130 ? 11.612 20.149 29.564 1.00 18.02 130 VAL A CA 1
ATOM 854 C C . VAL A 1 130 ? 12.998 20.777 29.637 1.00 17.24 130 VAL A C 1
ATOM 855 O O . VAL A 1 130 ? 13.398 21.324 30.698 1.00 17.37 130 VAL A O 1
ATOM 859 N N . ILE A 1 131 ? 13.766 20.693 28.548 1.00 15.99 131 ILE A N 1
ATOM 860 C CA . ILE A 1 131 ? 15.181 21.155 28.578 1.00 17.33 131 ILE A CA 1
ATOM 861 C C . ILE A 1 131 ? 15.208 22.654 28.905 1.00 19.53 131 ILE A C 1
ATOM 862 O O . ILE A 1 131 ? 15.990 23.081 29.794 1.00 18.64 131 ILE A O 1
ATOM 867 N N . ARG A 1 132 ? 14.383 23.430 28.216 1.00 20.60 132 ARG A N 1
ATOM 868 C CA . ARG A 1 132 ? 14.405 24.904 28.377 1.00 21.48 132 ARG A CA 1
ATOM 869 C C . ARG A 1 132 ? 13.908 25.263 29.777 1.00 24.00 132 ARG A C 1
ATOM 870 O O . ARG A 1 132 ? 14.386 26.248 30.309 1.00 25.31 132 ARG A O 1
ATOM 878 N N . GLY A 1 133 ? 13.007 24.477 30.358 1.00 21.16 133 GLY A N 1
ATOM 879 C CA . GLY A 1 133 ? 12.431 24.802 31.663 1.00 23.61 133 GLY A CA 1
ATOM 880 C C . GLY A 1 133 ? 13.306 24.354 32.822 1.00 24.42 133 GLY A C 1
ATOM 881 O O . GLY A 1 133 ? 12.976 24.773 33.907 1.00 24.87 133 GLY A O 1
ATOM 882 N N . ALA A 1 134 ? 14.285 23.446 32.661 1.00 22.93 134 ALA A N 1
ATOM 883 C CA . ALA A 1 134 ? 14.899 22.763 33.838 1.00 21.27 134 ALA A CA 1
ATOM 884 C C . ALA A 1 134 ? 16.422 22.690 33.773 1.00 22.11 134 ALA A C 1
ATOM 885 O O . ALA A 1 134 ? 17.005 22.504 34.853 1.00 21.33 134 ALA A O 1
ATOM 887 N N . TYR A 1 135 ? 17.047 22.846 32.605 1.00 19.60 135 TYR A N 1
ATOM 888 C CA . TYR A 1 135 ? 18.498 22.559 32.455 1.00 17.76 135 TYR A CA 1
ATOM 889 C C . TYR A 1 135 ? 19.301 23.757 31.975 1.00 19.10 135 TYR A C 1
ATOM 890 O O . TYR A 1 135 ? 18.734 24.727 31.544 1.00 17.21 135 TYR A O 1
ATOM 899 N N . GLN A 1 136 ? 20.631 23.648 32.028 1.00 21.35 136 GLN A N 1
ATOM 900 C CA . GLN A 1 136 ? 21.538 24.695 31.504 1.00 20.51 136 GLN A CA 1
ATOM 901 C C . GLN A 1 136 ? 21.817 24.423 30.033 1.00 21.16 136 GLN A C 1
ATOM 902 O O . GLN A 1 136 ? 22.048 25.393 29.288 1.00 21.01 136 GLN A O 1
ATOM 908 N N . ILE A 1 137 ? 21.724 23.170 29.610 1.00 17.94 137 ILE A N 1
ATOM 909 C CA . ILE A 1 137 ? 22.100 22.750 28.246 1.00 17.84 137 ILE A CA 1
ATOM 910 C C . ILE A 1 137 ? 21.372 21.446 27.926 1.00 16.68 137 ILE A C 1
ATOM 911 O O . ILE A 1 137 ? 21.192 20.613 28.816 1.00 17.24 137 ILE A O 1
ATOM 916 N N . GLY A 1 138 ? 20.923 21.323 26.702 1.00 16.01 138 GLY A N 1
ATOM 917 C CA . GLY A 1 138 ? 20.495 20.031 26.137 1.00 17.05 138 GLY A CA 1
ATOM 918 C C . GLY A 1 138 ? 21.636 19.385 25.379 1.00 17.31 138 GLY A C 1
ATOM 919 O O . GLY A 1 138 ? 22.528 20.092 24.859 1.00 16.35 138 GLY A O 1
ATOM 920 N N . ALA A 1 139 ? 21.644 18.071 25.294 1.00 16.46 139 ALA A N 1
ATOM 921 C CA . ALA A 1 139 ? 22.670 17.353 24.520 1.00 17.37 139 ALA A CA 1
ATOM 922 C C . ALA A 1 139 ? 22.138 15.991 24.122 1.00 17.51 139 ALA A C 1
ATOM 923 O O . ALA A 1 139 ? 21.222 15.453 24.784 1.00 16.09 139 ALA A O 1
ATOM 925 N N . LEU A 1 140 ? 22.626 15.524 22.994 1.00 17.84 140 LEU A N 1
ATOM 926 C CA . LEU A 1 140 ? 22.247 14.216 22.450 1.00 18.34 140 LEU A CA 1
ATOM 927 C C . LEU A 1 140 ? 23.303 13.739 21.477 1.00 19.17 140 LEU A C 1
ATOM 928 O O . LEU A 1 140 ? 24.127 14.568 21.013 1.00 18.59 140 LEU A O 1
ATOM 933 N N . SER A 1 141 ? 23.264 12.452 21.163 1.00 18.06 141 SER A N 1
ATOM 934 C CA . SER A 1 141 ? 24.143 11.831 20.146 1.00 21.20 141 SER A CA 1
ATOM 935 C C . SER A 1 141 ? 23.230 11.300 19.033 1.00 23.23 141 SER A C 1
ATOM 936 O O . SER A 1 141 ? 22.438 10.388 19.315 1.00 22.87 141 SER A O 1
ATOM 939 N N . ALA A 1 142 ? 23.320 11.860 17.821 1.00 22.75 142 ALA A N 1
ATOM 940 C CA . ALA A 1 142 ? 22.346 11.628 16.736 1.00 24.01 142 ALA A CA 1
ATOM 941 C C . ALA A 1 142 ? 22.852 10.565 15.752 1.00 24.31 142 ALA A C 1
ATOM 942 O O . ALA A 1 142 ? 24.039 10.633 15.362 1.00 27.63 142 ALA A O 1
ATOM 944 N N . SER A 1 143 ? 21.962 9.648 15.382 1.00 34.12 143 SER A N 1
ATOM 945 C CA . SER A 1 143 ? 22.017 8.861 14.111 1.00 45.29 143 SER A CA 1
ATOM 946 C C . SER A 1 143 ? 22.358 9.840 12.990 1.00 50.61 143 SER A C 1
ATOM 947 O O . SER A 1 143 ? 21.735 10.931 12.979 1.00 44.41 143 SER A O 1
ATOM 950 N N . ASP A 1 144 ? 23.272 9.474 12.089 1.00 50.97 144 ASP A N 1
ATOM 951 C CA . ASP A 1 144 ? 23.739 10.356 10.983 1.00 54.93 144 ASP A CA 1
ATOM 952 C C . ASP A 1 144 ? 22.530 10.789 10.126 1.00 50.34 144 ASP A C 1
ATOM 953 O O . ASP A 1 144 ? 22.561 11.926 9.580 1.00 40.56 144 ASP A O 1
ATOM 958 N N . ILE A 1 145 ? 21.518 9.916 10.067 1.00 43.46 145 ILE A N 1
ATOM 959 C CA . ILE A 1 145 ? 20.139 10.113 9.533 1.00 51.36 145 ILE A CA 1
ATOM 960 C C . ILE A 1 145 ? 19.582 11.445 10.039 1.00 46.48 145 ILE A C 1
ATOM 961 O O . ILE A 1 145 ? 18.969 12.176 9.253 1.00 38.97 145 ILE A O 1
ATOM 966 N N . ALA A 1 146 ? 19.659 11.676 11.351 1.00 39.71 146 ALA A N 1
ATOM 967 C CA . ALA A 1 146 ? 18.748 12.596 12.074 1.00 36.76 146 ALA A CA 1
ATOM 968 C C . ALA A 1 146 ? 19.404 13.966 12.195 1.00 29.23 146 ALA A C 1
ATOM 969 O O . ALA A 1 146 ? 18.746 14.872 12.718 1.00 29.73 146 ALA A O 1
ATOM 971 N N . ARG A 1 147 ? 20.610 14.119 11.659 1.00 28.61 147 ARG A N 1
ATOM 972 C CA . ARG A 1 147 ? 21.405 15.364 11.747 1.00 32.76 147 ARG A CA 1
ATOM 973 C C . ARG A 1 147 ? 20.594 16.526 11.177 1.00 33.94 147 ARG A C 1
ATOM 974 O O . ARG A 1 147 ? 20.542 17.570 11.808 1.00 33.41 147 ARG A O 1
ATOM 982 N N . PRO A 1 148 ? 19.984 16.416 9.967 1.00 37.25 148 PRO A N 1
ATOM 983 C CA . PRO A 1 148 ? 19.193 17.516 9.404 1.00 33.15 14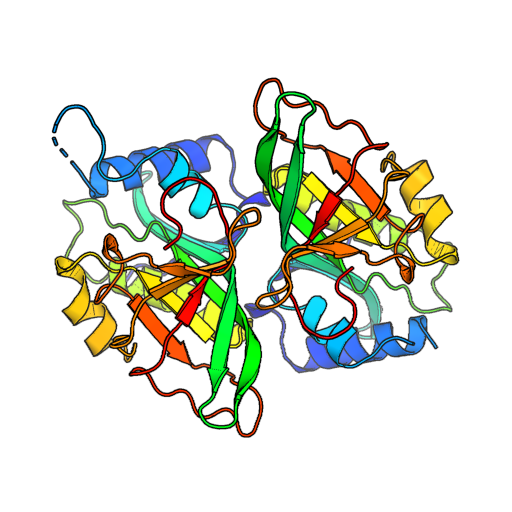8 PRO A CA 1
ATOM 984 C C . PRO A 1 148 ? 18.046 17.996 10.314 1.00 28.06 148 PRO A C 1
ATOM 985 O O . PRO A 1 148 ? 17.865 19.217 10.456 1.00 28.03 148 PRO A O 1
ATOM 989 N N . MET A 1 149 ? 17.308 17.065 10.913 1.00 25.59 149 MET A N 1
ATOM 990 C CA . MET A 1 149 ? 16.204 17.380 11.853 1.00 25.81 149 MET A CA 1
ATOM 991 C C . MET A 1 149 ? 16.721 18.212 13.027 1.00 24.25 149 MET A C 1
ATOM 992 O O . MET A 1 149 ? 16.096 19.229 13.344 1.00 25.52 149 MET A O 1
ATOM 997 N N . TYR A 1 150 ? 17.846 17.842 13.635 1.00 24.00 150 TYR A N 1
ATOM 998 C CA . TYR A 1 150 ? 18.361 18.590 14.811 1.00 23.12 150 TYR A CA 1
ATOM 999 C C . TYR A 1 150 ? 18.871 19.972 14.374 1.00 22.03 150 TYR A C 1
ATOM 1000 O O . TYR A 1 150 ? 18.584 20.976 15.071 1.00 19.04 150 TYR A O 1
ATOM 1009 N N . ILE A 1 151 ? 19.539 20.028 13.216 1.00 24.23 151 ILE A N 1
ATOM 1010 C CA . ILE A 1 151 ? 20.067 21.310 12.674 1.00 26.48 151 ILE A CA 1
ATOM 1011 C C . ILE A 1 151 ? 18.897 22.274 12.471 1.00 24.25 151 ILE A C 1
ATOM 1012 O O . ILE A 1 151 ? 19.029 23.411 12.903 1.00 27.34 151 ILE A O 1
ATOM 1017 N N . 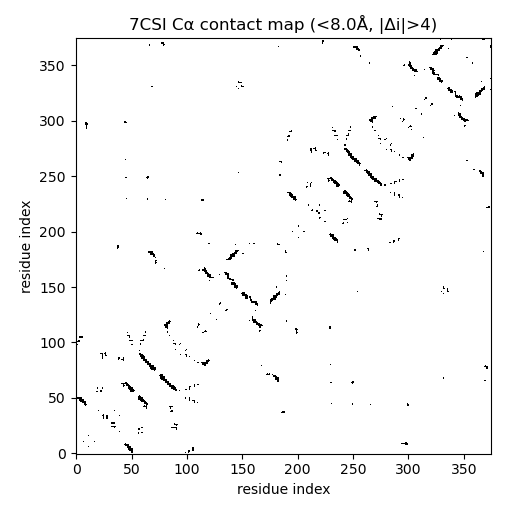ALA A 1 152 ? 17.801 21.812 11.884 1.00 28.71 152 ALA A N 1
ATOM 1018 C CA . ALA A 1 152 ? 16.605 22.631 11.554 1.00 28.45 152 ALA A CA 1
ATOM 1019 C C . ALA A 1 152 ? 15.957 23.134 12.843 1.00 28.42 152 ALA A C 1
ATOM 1020 O O . ALA A 1 152 ? 15.406 24.229 12.852 1.00 28.77 152 ALA A O 1
ATOM 1022 N N . ARG A 1 153 ? 16.102 22.413 13.950 1.00 25.65 153 ARG A N 1
ATOM 1023 C CA . ARG A 1 153 ? 15.464 22.812 15.231 1.00 24.65 153 ARG A CA 1
ATOM 1024 C C . ARG A 1 153 ? 16.421 23.717 16.004 1.00 22.01 153 ARG A C 1
ATOM 1025 O O . ARG A 1 153 ? 16.079 24.165 17.103 1.00 24.10 153 ARG A O 1
ATOM 1033 N N . GLY A 1 154 ? 17.618 23.951 15.486 1.00 23.07 154 GLY A N 1
ATOM 1034 C CA . GLY A 1 154 ? 18.529 24.953 16.078 1.00 24.95 154 GLY A CA 1
ATOM 1035 C C . GLY A 1 154 ? 19.498 24.342 17.075 1.00 24.92 154 GLY A C 1
ATOM 1036 O O . GLY A 1 154 ? 20.141 25.077 17.769 1.00 24.13 154 GLY A O 1
ATOM 1037 N N . TRP A 1 155 ? 19.663 23.027 17.086 1.00 21.66 155 TRP A N 1
ATOM 1038 C CA . TRP A 1 155 ? 20.747 22.369 17.828 1.00 22.45 155 TRP A CA 1
ATOM 1039 C C . TRP A 1 155 ? 22.075 22.639 17.102 1.00 23.60 155 TRP A C 1
ATOM 1040 O O . TRP A 1 155 ? 22.103 22.637 15.897 1.00 21.86 155 TRP A O 1
ATOM 1051 N N . LEU A 1 156 ? 23.141 22.781 17.856 1.00 24.20 156 LEU A N 1
ATOM 1052 C CA . LEU A 1 156 ? 24.507 23.025 17.341 1.00 23.06 156 LEU A CA 1
ATOM 1053 C C . LEU A 1 156 ? 25.295 21.735 17.301 1.00 23.30 156 LEU A C 1
ATOM 1054 O O . LEU A 1 156 ? 25.372 21.047 18.318 1.00 22.19 156 LEU A O 1
ATOM 1059 N N . SER A 1 157 ? 25.912 21.469 16.162 1.00 20.78 157 SER A N 1
ATOM 1060 C CA . SER A 1 157 ? 26.818 20.327 15.962 1.00 23.12 157 SER A CA 1
ATOM 1061 C C . SER A 1 157 ? 28.044 20.562 16.836 1.00 23.21 157 SER A C 1
ATOM 1062 O O . SER A 1 157 ? 28.620 21.685 16.793 1.00 22.41 157 SER A O 1
ATOM 1065 N N . TRP A 1 158 ? 28.443 19.558 17.604 1.00 20.60 158 TRP A N 1
ATOM 1066 C CA . TRP A 1 158 ? 29.723 19.604 18.327 1.00 20.49 158 TRP A CA 1
ATOM 1067 C C . TRP A 1 158 ? 30.845 19.117 17.397 1.00 22.82 158 TRP A C 1
ATOM 1068 O O . TRP A 1 158 ? 30.841 17.954 16.998 1.00 24.45 158 TRP A O 1
ATOM 1079 N N . GLU A 1 159 ? 31.860 19.947 17.172 1.00 24.66 159 GLU A N 1
ATOM 1080 C CA . GLU A 1 159 ? 32.996 19.669 16.240 1.00 27.14 159 GLU A CA 1
ATOM 1081 C C . GLU A 1 159 ? 34.214 19.117 16.974 1.00 25.50 159 GLU A C 1
ATOM 1082 O O . GLU A 1 159 ? 34.973 18.347 16.359 1.00 27.99 159 GLU A O 1
ATOM 1088 N N . GLY A 1 160 ? 34.409 19.445 18.244 1.00 22.05 160 GLY A N 1
ATOM 1089 C CA . GLY A 1 160 ? 35.628 19.047 18.967 1.00 20.04 160 GLY A CA 1
ATOM 1090 C C . GLY A 1 160 ? 35.569 17.604 19.443 1.00 21.37 160 GLY A C 1
ATOM 1091 O O . GLY A 1 160 ? 34.545 16.936 19.285 1.00 23.45 160 GLY A O 1
ATOM 1092 N N . PRO A 1 161 ? 36.668 17.118 20.028 1.00 21.88 161 PRO A N 1
ATOM 1093 C CA . PRO A 1 161 ? 36.799 15.729 20.457 1.00 22.59 161 PRO A CA 1
ATOM 1094 C C . PRO A 1 161 ? 35.910 15.475 21.684 1.00 22.04 161 PRO A C 1
ATOM 1095 O O . PRO A 1 161 ? 35.716 16.368 22.500 1.00 21.73 161 PRO A O 1
ATOM 1099 N N . THR A 1 162 ? 35.335 14.276 21.735 1.00 20.17 162 THR A N 1
ATOM 1100 C CA . THR A 1 162 ? 34.436 13.849 22.818 1.00 19.52 162 THR A CA 1
ATOM 1101 C C . THR A 1 162 ? 35.189 12.939 23.774 1.00 18.48 162 THR A C 1
ATOM 1102 O O . THR A 1 162 ? 36.122 12.213 23.330 1.00 18.70 162 THR A O 1
ATOM 1106 N N . SER A 1 163 ? 34.790 12.948 25.042 1.00 17.83 163 SER A N 1
ATOM 1107 C CA . SER A 1 163 ? 35.416 12.078 26.065 1.00 18.11 163 SER A CA 1
ATOM 1108 C C . SER A 1 163 ? 34.422 11.776 27.169 1.00 16.12 163 SER A C 1
ATOM 1109 O O . SER A 1 163 ? 33.308 12.319 27.152 1.00 17.79 163 SER A O 1
ATOM 1112 N N . VAL A 1 164 ? 34.833 10.899 28.058 1.00 16.03 164 VAL A N 1
ATOM 1113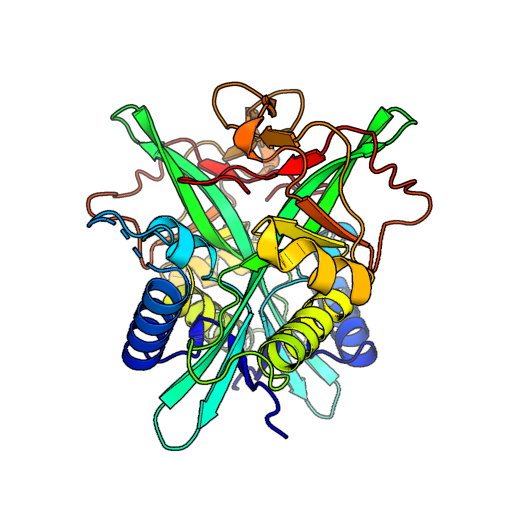 C CA . VAL A 1 164 ? 34.018 10.375 29.173 1.00 17.60 164 VAL A CA 1
ATOM 1114 C C . VAL A 1 164 ? 34.895 10.433 30.416 1.00 17.23 164 VAL A C 1
ATOM 1115 O O . VAL A 1 164 ? 36.109 10.090 30.333 1.00 20.16 164 VAL A O 1
ATOM 1119 N N . LEU A 1 165 ? 34.354 10.937 31.504 1.00 17.83 165 LEU A N 1
ATOM 1120 C CA . LEU A 1 165 ? 35.049 10.966 32.809 1.00 18.68 165 LEU A CA 1
ATOM 1121 C C . LEU A 1 165 ? 34.904 9.622 33.498 1.00 19.90 165 LEU A C 1
ATOM 1122 O O . LEU A 1 165 ? 33.869 9.384 34.152 1.00 23.18 165 LEU A O 1
ATOM 1127 N N . THR A 1 166 ? 35.914 8.782 33.414 1.00 20.38 166 THR A N 1
ATOM 1128 C CA . THR A 1 166 ? 35.888 7.401 33.959 1.00 19.16 166 THR A CA 1
ATOM 1129 C C . THR A 1 166 ? 36.341 7.433 35.406 1.00 20.27 166 THR A C 1
ATOM 1130 O O . THR A 1 166 ? 37.103 8.325 35.799 1.00 21.39 166 THR A O 1
ATOM 1134 N N . PRO A 1 167 ? 35.931 6.464 36.251 1.00 21.25 167 PRO A N 1
ATOM 1135 C CA . PRO A 1 167 ? 36.398 6.426 37.628 1.00 24.03 167 PRO A CA 1
ATOM 1136 C C . PRO A 1 167 ? 37.774 5.770 37.865 1.00 27.14 167 PRO A C 1
ATOM 1137 O O . PRO A 1 167 ? 38.202 5.784 39.008 1.00 28.12 167 PRO A O 1
ATOM 1141 N N . THR A 1 168 ? 38.449 5.260 36.831 1.00 25.48 168 THR A N 1
ATOM 1142 C CA . THR A 1 168 ? 39.708 4.474 36.992 1.00 29.16 168 THR A CA 1
ATOM 1143 C C . THR A 1 168 ? 40.856 5.052 36.175 1.00 35.29 168 THR A C 1
ATOM 1144 O O . THR A 1 168 ? 41.982 5.044 36.677 1.00 40.93 168 THR A O 1
ATOM 1148 N N . GLU A 1 169 ? 40.606 5.492 34.949 1.00 37.66 169 GLU A N 1
ATOM 1149 C CA . GLU A 1 169 ? 41.557 6.358 34.223 1.00 40.91 169 GLU A CA 1
ATOM 1150 C C . GLU A 1 169 ? 40.963 7.727 34.440 1.00 39.38 169 GLU A C 1
ATOM 1151 O O . GLU A 1 169 ? 40.129 7.851 35.337 1.00 58.23 169 GLU A O 1
ATOM 1157 N N . GLY A 1 170 ? 41.351 8.723 33.702 1.00 38.68 170 GLY A N 1
ATOM 1158 C CA . GLY A 1 170 ? 40.632 9.987 33.907 1.00 29.47 170 GLY A CA 1
ATOM 1159 C C . GLY A 1 170 ? 39.634 10.151 32.796 1.00 24.88 170 GLY A C 1
ATOM 1160 O O . GLY A 1 170 ? 38.737 9.278 32.623 1.00 21.62 170 GLY A O 1
ATOM 1161 N N . ILE A 1 171 ? 39.763 11.264 32.114 1.00 24.53 171 ILE A N 1
ATOM 1162 C CA . ILE A 1 171 ? 38.976 11.607 30.914 1.00 25.61 171 ILE A CA 1
ATOM 1163 C C . ILE A 1 171 ? 39.533 10.761 29.775 1.00 25.77 171 ILE A C 1
ATOM 1164 O O . ILE A 1 171 ? 40.739 10.825 29.522 1.00 23.17 171 ILE A O 1
ATOM 1169 N N . VAL A 1 172 ? 38.703 9.887 29.218 1.00 23.36 172 VAL A N 1
ATOM 1170 C CA . VAL A 1 172 ? 39.075 8.930 28.136 1.00 21.67 172 VAL A CA 1
ATOM 1171 C C . VAL A 1 172 ? 38.353 9.357 26.867 1.00 22.54 172 VAL A C 1
ATOM 1172 O O . VAL A 1 172 ? 37.142 9.612 26.910 1.00 21.29 172 VAL A O 1
ATOM 1176 N N . ARG A 1 173 ? 39.089 9.471 25.760 1.00 20.97 173 ARG A N 1
ATOM 1177 C CA . ARG A 1 173 ? 38.464 9.839 24.456 1.00 21.70 173 ARG A CA 1
ATOM 1178 C C . ARG A 1 173 ? 37.426 8.796 24.048 1.00 21.41 173 ARG A C 1
ATOM 1179 O O . ARG A 1 173 ? 37.666 7.589 24.284 1.00 16.81 173 ARG A O 1
ATOM 1187 N N . THR A 1 174 ? 36.343 9.271 23.422 1.00 20.48 174 THR A N 1
ATOM 1188 C CA . THR A 1 174 ? 35.267 8.450 22.829 1.00 20.67 174 THR A CA 1
ATOM 1189 C C . THR A 1 174 ? 35.205 8.706 21.333 1.00 20.74 174 THR A C 1
ATOM 1190 O O . THR A 1 174 ? 34.248 9.318 20.845 1.00 21.71 174 THR A O 1
ATOM 1194 N N . PRO A 1 175 ? 36.217 8.269 20.542 1.00 22.77 175 PRO A N 1
ATOM 1195 C CA . PRO A 1 175 ? 36.260 8.609 19.117 1.00 24.90 175 PRO A CA 1
ATOM 1196 C C . PRO A 1 175 ? 35.051 8.103 18.306 1.00 25.84 175 PRO A C 1
ATOM 1197 O O . PRO A 1 175 ? 34.695 8.751 17.362 1.00 27.34 175 PRO A O 1
ATOM 1201 N N . GLU A 1 176 ? 34.380 7.030 18.728 1.00 25.55 176 GLU A N 1
ATOM 1202 C CA . GLU A 1 176 ? 33.162 6.528 18.021 1.00 31.39 176 GLU A CA 1
ATOM 1203 C C . GLU A 1 176 ? 32.010 7.530 18.144 1.00 27.67 176 GLU A C 1
ATOM 1204 O O . GLU A 1 176 ? 31.082 7.431 17.353 1.00 29.83 176 GLU A O 1
ATOM 1210 N N . ASP A 1 177 ? 32.076 8.485 19.080 1.00 23.37 177 ASP A N 1
ATOM 1211 C CA . ASP A 1 177 ? 31.025 9.494 19.329 1.00 22.06 177 ASP A CA 1
ATOM 1212 C C . ASP A 1 177 ? 31.401 10.817 18.679 1.00 20.77 177 ASP A C 1
ATOM 1213 O O . ASP A 1 177 ? 30.567 11.729 18.676 1.00 20.40 177 ASP A O 1
ATOM 1218 N N . ASP A 1 178 ? 32.620 10.951 18.162 1.00 21.37 178 ASP A N 1
ATOM 1219 C CA . ASP A 1 178 ? 33.041 12.194 17.478 1.00 22.86 178 ASP A CA 1
ATOM 1220 C C . ASP A 1 178 ? 32.113 12.460 16.294 1.00 22.85 178 ASP A C 1
ATOM 1221 O O . ASP A 1 178 ? 31.656 11.477 15.649 1.00 25.74 178 ASP A O 1
ATOM 1226 N N . ARG A 1 179 ? 31.755 13.721 16.109 1.00 19.96 179 ARG A N 1
ATOM 1227 C CA . ARG A 1 179 ? 30.886 14.236 15.025 1.00 24.74 179 ARG A CA 1
ATOM 1228 C C . ARG A 1 179 ? 29.507 13.580 15.108 1.00 23.86 179 ARG A C 1
ATOM 1229 O O . ARG A 1 179 ? 28.833 13.515 14.073 1.00 23.42 179 ARG A O 1
ATOM 1237 N N . SER A 1 180 ? 29.044 13.225 16.310 1.00 20.34 180 SER A N 1
ATOM 1238 C CA . SER A 1 180 ? 27.647 12.729 16.522 1.00 20.56 180 SER A CA 1
ATOM 1239 C C . SER A 1 180 ? 26.895 13.658 17.467 1.00 19.91 180 SER A C 1
ATOM 1240 O O . SER A 1 180 ? 25.685 13.577 17.484 1.00 17.92 180 SER A O 1
ATOM 1243 N N . LEU A 1 181 ? 27.571 14.493 18.258 1.00 19.59 181 LEU A N 1
ATOM 1244 C CA . LEU A 1 181 ? 26.910 15.192 19.392 1.00 19.72 181 LEU A CA 1
ATOM 1245 C C . LEU A 1 181 ? 26.278 16.489 18.878 1.00 20.47 181 LEU A C 1
ATOM 1246 O O . LEU A 1 181 ? 26.834 17.146 17.931 1.00 18.73 181 LEU A O 1
ATOM 1251 N N . PHE A 1 182 ? 25.145 16.843 19.471 1.00 17.95 182 PHE A N 1
ATOM 1252 C CA . PHE A 1 182 ? 24.461 18.137 19.305 1.00 18.80 182 PHE A CA 1
ATOM 1253 C C . PHE A 1 182 ? 24.225 18.728 20.675 1.00 19.06 182 PHE A C 1
ATOM 1254 O O . PHE A 1 182 ? 23.911 17.961 21.610 1.00 16.97 182 PHE A O 1
ATOM 1262 N N . VAL A 1 183 ? 24.321 20.047 20.800 1.00 18.93 183 VAL A N 1
ATOM 1263 C CA . VAL A 1 183 ? 23.950 20.735 22.067 1.00 18.50 183 VAL A CA 1
ATOM 1264 C C . VAL A 1 183 ? 22.934 21.827 21.772 1.00 19.69 183 VAL A C 1
ATOM 1265 O O . VAL A 1 183 ? 22.874 22.313 20.621 1.00 18.77 183 VAL A O 1
ATOM 1269 N N . LEU A 1 184 ? 22.172 22.172 22.808 1.00 18.40 184 LEU A N 1
ATOM 1270 C CA . LEU A 1 184 ? 21.159 23.231 22.821 1.00 19.40 184 LEU A CA 1
ATOM 1271 C C . LEU A 1 184 ? 21.425 24.071 24.075 1.00 21.78 184 LEU A C 1
ATOM 1272 O O . LEU A 1 184 ? 20.971 23.761 25.163 1.00 21.61 184 LEU A O 1
ATOM 1277 N N . PRO A 1 185 ? 22.261 25.113 23.971 1.00 26.90 185 PRO A N 1
ATOM 1278 C CA . PRO A 1 185 ? 22.569 25.950 25.123 1.00 30.25 185 PRO A CA 1
ATOM 1279 C C . PRO A 1 185 ? 21.321 26.780 25.457 1.00 32.34 185 PRO A C 1
ATOM 1280 O O . PRO A 1 185 ? 20.889 27.528 24.653 1.00 43.52 185 PRO A O 1
ATOM 1284 N N . VAL A 1 186 ? 20.703 26.538 26.602 1.00 30.04 186 VAL A N 1
ATOM 1285 C CA . VAL A 1 186 ? 19.425 27.199 26.970 1.00 28.24 186 VAL A CA 1
ATOM 1286 C C . VAL A 1 186 ? 19.670 28.163 28.118 1.00 29.96 186 VAL A C 1
ATOM 1287 O O . VAL A 1 186 ? 18.952 29.146 28.174 1.00 33.20 186 VAL A O 1
ATOM 1291 N N . ASP A 1 187 ? 20.628 27.912 29.007 1.00 29.71 187 ASP A N 1
ATOM 1292 C CA . ASP A 1 187 ? 20.778 28.735 30.235 1.00 31.04 187 ASP A CA 1
ATOM 1293 C C . ASP A 1 187 ? 22.189 28.576 30.800 1.00 29.88 187 ASP A C 1
ATOM 1294 O O . ASP A 1 187 ? 22.356 28.155 31.982 1.00 27.71 187 ASP A O 1
ATOM 1299 N N . LEU A 1 188 ? 23.192 28.962 30.017 1.00 28.56 188 LEU A N 1
ATOM 1300 C CA . LEU A 1 188 ? 24.603 28.853 30.446 1.00 28.96 188 LEU A CA 1
ATOM 1301 C C . LEU A 1 188 ? 24.876 29.895 31.518 1.00 32.66 188 LEU A C 1
ATOM 1302 O O . LEU A 1 188 ? 24.226 30.944 31.520 1.00 34.57 188 LEU A O 1
ATOM 1307 N N . PRO A 1 189 ? 25.811 29.592 32.445 1.00 32.45 189 PRO A N 1
ATOM 1308 C CA . PRO A 1 189 ? 26.227 30.520 33.490 1.00 41.19 189 PRO A CA 1
ATOM 1309 C C . PRO A 1 189 ? 26.826 31.775 32.856 1.00 45.89 189 PRO A C 1
ATOM 1310 O O . PRO A 1 189 ? 27.530 31.630 31.846 1.00 46.88 189 PRO A O 1
ATOM 1314 N N . ASP A 1 190 ? 26.541 32.943 33.440 1.00 47.43 190 ASP A N 1
ATOM 1315 C CA . ASP A 1 190 ? 26.955 34.272 32.911 1.00 51.99 190 ASP A CA 1
ATOM 1316 C C . ASP A 1 190 ? 28.456 34.205 32.561 1.00 47.56 190 ASP A C 1
ATOM 1317 O O . ASP A 1 190 ? 29.257 33.694 33.392 1.00 49.54 190 ASP A O 1
ATOM 1322 N N . GLY A 1 191 ? 28.822 34.654 31.353 1.00 47.92 191 GLY A N 1
ATOM 1323 C CA . GLY A 1 191 ? 30.220 34.754 30.889 1.00 46.30 191 GLY A CA 1
ATOM 1324 C C . GLY A 1 191 ? 30.812 33.421 30.437 1.00 52.64 191 GLY A C 1
ATOM 1325 O O . GLY A 1 191 ? 32.050 33.355 30.304 1.00 53.77 191 GLY A O 1
ATOM 1326 N N . LEU A 1 192 ? 30.012 32.362 30.248 1.00 47.54 192 LEU A N 1
ATOM 1327 C CA . LEU A 1 192 ? 30.560 31.080 29.717 1.00 40.84 192 LEU A CA 1
ATOM 1328 C C . LEU A 1 192 ? 30.564 31.203 28.201 1.00 36.03 192 LEU A C 1
ATOM 1329 O O . LEU A 1 192 ? 29.482 31.368 27.665 1.00 33.56 192 LEU A O 1
ATOM 1334 N N . GLU A 1 193 ? 31.740 31.137 27.567 1.00 39.57 193 GLU A N 1
ATOM 1335 C CA . GLU A 1 193 ? 31.879 31.081 26.083 1.00 43.19 193 GLU A CA 1
ATOM 1336 C C . GLU A 1 193 ? 31.872 29.600 25.648 1.00 35.81 193 GLU A C 1
ATOM 1337 O O . GLU A 1 193 ? 32.896 28.886 25.955 1.00 39.41 193 GLU A O 1
ATOM 1343 N N . LEU A 1 194 ? 30.773 29.138 25.034 1.00 32.56 194 LEU A N 1
ATOM 1344 C CA . LEU A 1 194 ? 30.658 27.736 24.521 1.00 31.24 194 LEU A CA 1
ATOM 1345 C C . LEU A 1 194 ? 31.241 27.660 23.105 1.00 29.93 194 LEU A C 1
ATOM 1346 O O . LEU A 1 194 ? 30.604 28.145 22.156 1.00 28.92 194 LEU A O 1
ATOM 1351 N N . ASP A 1 195 ? 32.437 27.115 22.980 1.00 24.05 195 ASP A N 1
ATOM 1352 C CA . ASP A 1 195 ? 33.146 26.982 21.691 1.00 24.21 195 ASP A CA 1
ATOM 1353 C C . ASP A 1 195 ? 33.045 25.519 21.268 1.00 23.25 195 ASP A C 1
ATOM 1354 O O . ASP A 1 195 ? 33.654 24.693 21.931 1.00 21.93 195 ASP A O 1
ATOM 1359 N N . THR A 1 196 ? 32.339 25.209 20.186 1.00 22.96 196 THR A N 1
ATOM 1360 C CA . THR A 1 196 ? 32.057 23.802 19.791 1.00 22.50 196 THR A CA 1
ATOM 1361 C C . THR A 1 196 ? 33.303 23.127 19.214 1.00 24.19 196 THR A C 1
ATOM 1362 O O . THR A 1 196 ? 33.227 21.917 18.975 1.00 23.61 196 THR A O 1
ATOM 1366 N N . ALA A 1 197 ? 34.426 23.839 19.026 1.00 22.57 197 ALA A N 1
ATOM 1367 C CA . ALA A 1 197 ? 35.703 23.244 18.559 1.00 22.06 197 ALA A CA 1
ATOM 1368 C C . ALA A 1 197 ? 36.449 22.584 19.720 1.00 19.17 197 ALA A C 1
ATOM 1369 O O . ALA A 1 197 ? 37.366 21.870 19.440 1.00 20.15 197 ALA A O 1
ATOM 1371 N N . ARG A 1 198 ? 36.078 22.835 20.968 1.00 17.65 198 ARG A N 1
ATOM 1372 C CA . ARG A 1 198 ? 36.834 22.423 22.162 1.00 19.27 198 ARG A CA 1
ATOM 1373 C C . ARG A 1 198 ? 36.420 21.002 22.562 1.00 22.89 198 ARG A C 1
ATOM 1374 O O . ARG A 1 198 ? 35.481 20.458 21.961 1.00 21.20 198 ARG A O 1
ATOM 1382 N N . GLU A 1 199 ? 37.070 20.438 23.559 1.00 21.17 199 GLU A N 1
ATOM 1383 C CA . GLU A 1 199 ? 36.686 19.093 24.060 1.00 22.96 199 GLU A CA 1
ATOM 1384 C C . GLU A 1 199 ? 35.375 19.228 24.833 1.00 20.81 199 GLU A C 1
ATOM 1385 O O . GLU A 1 199 ? 35.098 20.308 25.343 1.00 20.20 199 GLU A O 1
ATOM 1391 N N . ILE A 1 200 ? 34.599 18.157 24.890 1.00 19.69 200 ILE A N 1
ATOM 1392 C CA . ILE A 1 200 ? 33.416 18.036 25.774 1.00 19.11 200 ILE A CA 1
ATOM 1393 C C . ILE A 1 200 ? 33.385 16.608 26.334 1.00 18.63 200 ILE A C 1
ATOM 1394 O O . ILE A 1 200 ? 33.770 15.637 25.605 1.00 17.79 200 ILE A O 1
ATOM 1399 N N . THR A 1 201 ? 33.017 16.497 27.596 1.00 16.15 201 THR A N 1
ATOM 1400 C CA . THR A 1 201 ? 33.180 15.256 28.376 1.00 18.26 201 THR A CA 1
ATOM 1401 C C . THR A 1 201 ? 31.847 14.920 29.039 1.00 18.49 201 THR A C 1
ATOM 1402 O O . THR A 1 201 ? 31.238 15.813 29.651 1.00 19.73 201 THR A O 1
ATOM 1406 N N . CYS A 1 202 ? 31.398 13.684 28.942 1.00 18.26 202 CYS A N 1
ATOM 1407 C CA . CYS A 1 202 ? 30.162 13.286 29.658 1.00 18.46 202 CYS A CA 1
ATOM 1408 C C . CYS A 1 202 ? 30.559 12.591 30.954 1.00 21.15 202 CYS A C 1
ATOM 1409 O O . CYS A 1 202 ? 31.748 12.110 31.108 1.00 20.06 202 CYS A O 1
ATOM 1412 N N . ASP A 1 203 ? 29.588 12.494 31.840 1.00 20.42 203 ASP A N 1
ATOM 1413 C CA . ASP A 1 203 ? 29.678 11.627 33.036 1.00 20.18 203 ASP A CA 1
ATOM 1414 C C . ASP A 1 203 ? 29.637 10.157 32.643 1.00 18.11 203 ASP A C 1
ATOM 1415 O O . ASP A 1 203 ? 29.193 9.793 31.551 1.00 19.98 203 ASP A O 1
ATOM 1420 N N . TRP A 1 204 ? 30.182 9.334 33.527 1.00 19.30 204 TRP A N 1
ATOM 1421 C CA . TRP A 1 204 ? 30.427 7.915 33.255 1.00 23.57 204 TRP A CA 1
ATOM 1422 C C . TRP A 1 204 ? 29.125 7.141 33.474 1.00 20.07 204 TRP A C 1
ATOM 1423 O O . TRP A 1 204 ? 28.403 7.420 34.446 1.00 22.46 204 TRP A O 1
ATOM 1434 N N . ARG A 1 205 ? 28.844 6.225 32.577 1.00 19.12 205 ARG A N 1
ATOM 1435 C CA . ARG A 1 205 ? 27.782 5.211 32.746 1.00 22.26 205 ARG A CA 1
ATOM 1436 C C . ARG A 1 205 ? 28.205 3.966 31.985 1.00 22.90 205 ARG A C 1
ATOM 1437 O O . ARG A 1 205 ? 29.100 4.076 31.121 1.00 26.11 205 ARG A O 1
ATOM 1445 N N . SER A 1 206 ? 27.585 2.827 32.264 1.00 25.63 206 SER A N 1
ATOM 1446 C CA . SER A 1 206 ? 27.882 1.589 31.498 1.00 28.38 206 SER A CA 1
ATOM 1447 C C . SER A 1 206 ? 27.266 1.725 30.101 1.00 26.25 206 SER A C 1
ATOM 1448 O O . SER A 1 206 ? 26.485 2.681 29.856 1.00 25.03 206 SER A O 1
ATOM 1451 N N . GLY A 1 207 ? 27.638 0.825 29.201 1.00 23.41 207 GLY A N 1
ATOM 1452 C CA . GLY A 1 207 ? 27.274 0.886 27.773 1.00 23.72 207 GLY A CA 1
ATOM 1453 C C . GLY A 1 207 ? 27.839 2.120 27.081 1.00 22.25 207 GLY A C 1
ATOM 1454 O O . GLY A 1 207 ? 28.915 2.540 27.397 1.00 25.79 207 GLY A O 1
ATOM 1455 N N . ASP A 1 208 ? 27.092 2.683 26.145 1.00 22.34 208 ASP A N 1
ATOM 1456 C CA . ASP A 1 208 ? 27.557 3.806 25.308 1.00 21.41 208 ASP A CA 1
ATOM 1457 C C . ASP A 1 208 ? 27.556 5.029 26.221 1.00 20.39 208 ASP A C 1
ATOM 1458 O O . ASP A 1 208 ? 26.536 5.334 26.825 1.00 19.45 208 ASP A O 1
ATOM 1463 N N . PRO A 1 209 ? 28.704 5.701 26.412 1.00 18.20 209 PRO A N 1
ATOM 1464 C CA . PRO A 1 209 ? 28.759 6.893 27.271 1.00 19.46 209 PRO A CA 1
ATOM 1465 C C . PRO A 1 209 ? 27.915 8.045 26.698 1.00 19.59 209 PRO A C 1
ATOM 1466 O O . PRO A 1 209 ? 27.356 8.808 27.494 1.00 21.16 209 PRO A O 1
ATOM 1470 N N . TRP A 1 210 ? 27.813 8.152 25.368 1.00 18.61 210 TRP A N 1
ATOM 1471 C CA . TRP A 1 210 ? 27.017 9.184 24.657 1.00 20.25 210 TRP A CA 1
ATOM 1472 C C . TRP A 1 210 ? 25.818 8.552 23.946 1.00 21.80 210 TRP A C 1
ATOM 1473 O O . TRP A 1 210 ? 25.895 7.373 23.539 1.00 22.80 210 TRP A O 1
ATOM 1485 N N . HIS B 1 16 ? -2.239 15.542 55.038 1.00 49.54 16 HIS B N 1
ATOM 1486 C CA . HIS B 1 16 ? -1.093 16.243 54.312 1.00 51.45 16 HIS B CA 1
ATOM 1487 C C . HIS B 1 16 ? -0.588 15.396 53.134 1.00 46.42 16 HIS B C 1
ATOM 1488 O O . HIS B 1 16 ? 0.013 14.351 53.402 1.00 44.23 16 HIS B O 1
ATOM 1495 N N . THR B 1 17 ? -0.797 15.825 51.885 1.00 38.58 17 THR B N 1
ATOM 1496 C CA . THR B 1 17 ? -0.254 15.143 50.681 1.00 39.49 17 THR B CA 1
ATOM 1497 C C . THR B 1 17 ? 0.555 16.156 49.861 1.00 37.65 17 THR B C 1
ATOM 1498 O O . THR B 1 17 ? 0.173 17.360 49.765 1.00 36.73 17 THR B O 1
ATOM 1502 N N . ALA B 1 18 ? 1.713 15.713 49.377 1.00 30.66 18 ALA B N 1
ATOM 1503 C CA . ALA B 1 18 ? 2.645 16.565 48.613 1.00 27.86 18 ALA B CA 1
ATOM 1504 C C . ALA B 1 18 ? 2.238 16.444 47.151 1.00 27.31 18 ALA B C 1
ATOM 1505 O O . ALA B 1 18 ? 1.831 15.349 46.754 1.00 28.78 18 ALA B O 1
ATOM 1507 N N . ARG B 1 19 ? 2.295 17.537 46.405 1.00 27.04 19 ARG B N 1
ATOM 1508 C CA . ARG B 1 19 ? 2.193 17.454 44.927 1.00 28.51 19 ARG B CA 1
ATOM 1509 C C . ARG B 1 19 ? 3.603 17.148 44.402 1.00 23.36 19 ARG B C 1
ATOM 1510 O O . ARG B 1 19 ? 4.543 17.591 45.013 1.00 23.94 19 ARG B O 1
ATOM 1518 N N . LEU B 1 20 ? 3.702 16.357 43.340 1.00 22.77 20 LEU B N 1
ATOM 1519 C CA . LEU B 1 20 ? 4.982 16.023 42.668 1.00 22.01 20 LEU B CA 1
ATOM 1520 C C . LEU B 1 20 ? 4.978 16.682 41.294 1.00 20.96 20 LEU B C 1
ATOM 1521 O O . LEU B 1 20 ? 4.050 16.414 40.529 1.00 20.43 20 LEU B O 1
ATOM 1526 N N . ILE B 1 21 ? 5.974 17.499 41.025 1.00 21.12 21 ILE B N 1
ATOM 1527 C CA . ILE B 1 21 ? 6.044 18.272 39.760 1.00 21.92 21 ILE B CA 1
ATOM 1528 C C . ILE B 1 21 ? 7.495 18.388 39.330 1.00 17.87 21 ILE B C 1
ATOM 1529 O O . ILE B 1 21 ? 8.350 18.702 40.170 1.00 17.54 21 ILE B O 1
ATOM 1534 N N . HIS B 1 22 ? 7.760 18.168 38.054 1.00 17.63 22 HIS B N 1
ATOM 1535 C CA . HIS B 1 22 ? 9.095 18.387 37.455 1.00 17.85 22 HIS B CA 1
ATOM 1536 C C . HIS B 1 22 ? 9.471 19.869 37.529 1.00 18.27 22 HIS B C 1
ATOM 1537 O O . HIS B 1 22 ? 8.588 20.759 37.335 1.00 18.35 22 HIS B O 1
ATOM 1544 N N . THR B 1 23 ? 10.764 20.151 37.682 1.00 19.35 23 THR B N 1
ATOM 1545 C CA . THR B 1 23 ? 11.317 21.520 37.631 1.00 18.00 23 THR B CA 1
ATOM 1546 C C . THR B 1 23 ? 10.743 22.291 36.428 1.00 20.01 23 THR B C 1
ATOM 1547 O O . THR B 1 23 ? 10.395 23.471 36.607 1.00 19.48 23 THR B O 1
ATOM 1551 N N . SER B 1 24 ? 10.656 21.675 35.261 1.00 18.35 24 SER B N 1
ATOM 1552 C CA . SER B 1 24 ? 10.244 22.365 34.018 1.00 18.74 24 SER B CA 1
ATOM 1553 C C . SER B 1 24 ? 8.771 22.752 34.076 1.00 21.53 24 SER B C 1
ATOM 1554 O O . SER B 1 24 ? 8.365 23.518 33.229 1.00 20.29 24 SER B O 1
ATOM 1557 N N . ASP B 1 25 ? 7.982 22.111 34.937 1.00 21.80 25 ASP B N 1
ATOM 1558 C CA . ASP B 1 25 ? 6.521 22.377 35.039 1.00 27.48 25 ASP B CA 1
ATOM 1559 C C . ASP B 1 25 ? 6.284 23.370 36.172 1.00 29.69 25 ASP B C 1
ATOM 1560 O O . ASP B 1 25 ? 5.126 23.755 36.336 1.00 37.34 25 ASP B O 1
ATOM 1565 N N . LEU B 1 26 ? 7.326 23.781 36.890 1.00 31.53 26 LEU B N 1
ATOM 1566 C CA . LEU B 1 26 ? 7.224 24.743 38.019 1.00 41.01 26 LEU B CA 1
ATOM 1567 C C . LEU B 1 26 ? 7.311 26.167 37.471 1.00 40.16 26 LEU B C 1
ATOM 1568 O O . LEU B 1 26 ? 8.335 26.505 36.925 1.00 42.13 26 LEU B O 1
ATOM 1573 N N . ASP B 1 27 ? 6.280 26.982 37.678 1.00 43.40 27 ASP B N 1
ATOM 1574 C CA . ASP B 1 27 ? 6.328 28.445 37.400 1.00 47.26 27 ASP B CA 1
ATOM 1575 C C . ASP B 1 27 ? 7.452 29.081 38.233 1.00 43.02 27 ASP B C 1
ATOM 1576 O O . ASP B 1 27 ? 7.728 28.580 39.357 1.00 37.39 27 ASP B O 1
ATOM 1581 N N . GLN B 1 28 ? 8.054 30.152 37.711 1.00 38.06 28 GLN B N 1
ATOM 1582 C CA . GLN B 1 28 ? 9.274 30.783 38.267 1.00 40.01 28 GLN B CA 1
ATOM 1583 C C . GLN B 1 28 ? 8.958 31.439 39.612 1.00 35.41 28 GLN B C 1
ATOM 1584 O O . GLN B 1 28 ? 9.876 31.531 40.453 1.00 36.67 28 GLN B O 1
ATOM 1590 N N . GLU B 1 29 ? 7.727 31.891 39.806 1.00 34.88 29 GLU B N 1
ATOM 1591 C CA . GLU B 1 29 ? 7.285 32.483 41.097 1.00 34.19 29 GLU B CA 1
ATOM 1592 C C . GLU B 1 29 ? 7.212 31.381 42.162 1.00 30.00 29 GLU B C 1
ATOM 1593 O O . GLU B 1 29 ? 7.592 31.636 43.295 1.00 26.22 29 GLU B O 1
ATOM 1599 N N . THR B 1 30 ? 6.682 30.202 41.849 1.00 30.79 30 THR B N 1
ATOM 1600 C CA . THR B 1 30 ? 6.645 29.070 42.813 1.00 32.18 30 THR B CA 1
ATOM 1601 C C . THR B 1 30 ? 8.076 28.591 43.071 1.00 30.34 30 THR B C 1
ATOM 1602 O O . THR B 1 30 ? 8.410 28.310 44.236 1.00 30.57 30 THR B O 1
ATOM 1606 N N . ARG B 1 31 ? 8.922 28.601 42.055 1.00 29.42 31 ARG B N 1
ATOM 1607 C CA . ARG B 1 31 ? 10.348 28.222 42.234 1.00 33.92 31 ARG B CA 1
ATOM 1608 C C . ARG B 1 31 ? 11.027 29.199 43.201 1.00 31.29 31 ARG B C 1
ATOM 1609 O O . ARG B 1 31 ? 11.701 28.739 44.156 1.00 27.94 31 ARG B O 1
ATOM 1617 N N . ASP B 1 32 ? 10.849 30.500 42.986 1.00 30.24 32 ASP B N 1
ATOM 1618 C CA . ASP B 1 32 ? 11.388 31.566 43.874 1.00 31.10 32 ASP B CA 1
ATOM 1619 C C . ASP B 1 32 ? 10.825 31.415 45.286 1.00 28.69 32 ASP B C 1
ATOM 1620 O O . ASP B 1 32 ? 11.595 31.609 46.259 1.00 27.59 32 ASP B O 1
ATOM 1625 N N . GLY B 1 33 ? 9.522 31.162 45.397 1.00 30.81 33 GLY B N 1
ATOM 1626 C CA . GLY B 1 33 ? 8.874 30.941 46.694 1.00 29.47 33 GLY B CA 1
ATOM 1627 C C . GLY B 1 33 ? 9.418 29.708 47.395 1.00 31.52 33 GLY B C 1
ATOM 1628 O O . GLY B 1 33 ? 9.630 29.762 48.605 1.00 23.90 33 GLY B O 1
ATOM 1629 N N . ALA B 1 34 ? 9.607 28.592 46.693 1.00 28.85 34 ALA B N 1
ATOM 1630 C CA . ALA B 1 34 ? 10.168 27.369 47.331 1.00 27.33 34 ALA B CA 1
ATOM 1631 C C . ALA B 1 34 ? 11.587 27.667 47.802 1.00 24.36 34 ALA B C 1
ATOM 1632 O O . ALA B 1 34 ? 11.941 27.303 48.944 1.00 27.74 34 ALA B O 1
ATOM 1634 N N . ARG B 1 35 ? 12.360 28.354 46.979 1.00 27.31 35 ARG B N 1
ATOM 1635 C CA . ARG B 1 35 ? 13.766 28.648 47.303 1.00 26.20 35 ARG B CA 1
ATOM 1636 C C . ARG B 1 35 ? 13.842 29.536 48.553 1.00 28.47 35 ARG B C 1
ATOM 1637 O O . ARG B 1 35 ? 14.658 29.266 49.423 1.00 22.84 35 ARG B O 1
ATOM 1645 N N . ARG B 1 36 ? 13.043 30.597 48.617 1.00 27.80 36 ARG B N 1
ATOM 1646 C CA . ARG B 1 36 ? 12.989 31.464 49.825 1.00 29.08 36 ARG B CA 1
ATOM 1647 C C . ARG B 1 36 ? 12.551 30.624 51.030 1.00 25.74 36 ARG B C 1
ATOM 1648 O O . ARG B 1 36 ? 13.157 30.780 52.079 1.00 29.07 36 ARG B O 1
ATOM 1656 N N . MET B 1 37 ? 11.551 29.753 50.906 1.00 26.18 37 MET B N 1
ATOM 1657 C CA . MET B 1 37 ? 11.112 28.978 52.085 1.00 28.50 37 MET B CA 1
ATOM 1658 C C . MET B 1 37 ? 12.280 28.089 52.532 1.00 26.99 37 MET B C 1
ATOM 1659 O O . MET B 1 37 ? 12.559 28.049 53.728 1.00 25.41 37 MET B O 1
ATOM 1664 N N . VAL B 1 38 ? 13.026 27.501 51.593 1.00 28.17 38 VAL B N 1
ATOM 1665 C CA . VAL B 1 38 ? 14.123 26.527 51.934 1.00 23.97 38 VAL B CA 1
ATOM 1666 C C . VAL B 1 38 ? 15.295 27.266 52.564 1.00 23.83 38 VAL B C 1
ATOM 1667 O O . VAL B 1 38 ? 15.736 26.841 53.639 1.00 24.10 38 VAL B O 1
ATOM 1671 N N . ILE B 1 39 ? 15.753 28.367 51.984 1.00 24.41 39 ILE B N 1
ATOM 1672 C CA . ILE B 1 39 ? 16.834 29.185 52.601 1.00 26.59 39 ILE B CA 1
ATOM 1673 C C . ILE B 1 39 ? 16.463 29.530 54.053 1.00 29.27 39 ILE B C 1
ATOM 1674 O O . ILE B 1 39 ? 17.335 29.426 54.933 1.00 28.43 39 ILE B O 1
ATOM 1679 N N . GLU B 1 40 ? 15.249 30.017 54.291 1.00 33.16 40 GLU B N 1
ATOM 1680 C CA . GLU B 1 40 ? 14.820 30.487 55.635 1.00 36.02 40 GLU B CA 1
ATOM 1681 C C . GLU B 1 40 ? 14.818 29.279 56.587 1.00 36.90 40 GLU B C 1
ATOM 1682 O O . GLU B 1 40 ? 15.374 29.396 57.696 1.00 38.03 40 GLU B O 1
ATOM 1688 N N . ALA B 1 41 ? 14.296 28.131 56.150 1.00 33.76 41 ALA B N 1
ATOM 1689 C CA . ALA B 1 41 ? 14.218 26.889 56.966 1.00 33.55 41 ALA B CA 1
ATOM 1690 C C . ALA B 1 41 ? 15.604 26.437 57.435 1.00 31.08 41 ALA B C 1
ATOM 1691 O O . ALA B 1 41 ? 15.653 25.837 58.519 1.00 28.48 41 ALA B O 1
ATOM 1693 N N . PHE B 1 42 ? 16.663 26.723 56.672 1.00 32.65 42 PHE B N 1
ATOM 1694 C CA . PHE B 1 42 ? 18.084 26.385 57.000 1.00 37.43 42 PHE B CA 1
ATOM 1695 C C . PHE B 1 42 ? 18.753 27.501 57.824 1.00 39.00 42 PHE B C 1
ATOM 1696 O O . PHE B 1 42 ? 19.841 27.247 58.342 1.00 45.63 42 PHE B O 1
ATOM 1704 N N . ARG B 1 43 ? 18.127 28.674 57.962 1.00 45.06 43 ARG B N 1
ATOM 1705 C CA . ARG B 1 43 ? 18.684 29.880 58.658 1.00 53.45 43 ARG B CA 1
ATOM 1706 C C . ARG B 1 43 ? 18.152 29.917 60.100 1.00 51.07 43 ARG B C 1
ATOM 1707 O O . ARG B 1 43 ? 18.723 29.186 60.915 1.00 47.12 43 ARG B O 1
ATOM 1715 N N . ASP B 1 54 ? 24.027 29.055 55.204 1.00 47.83 54 ASP B N 1
ATOM 1716 C CA . ASP B 1 54 ? 24.239 27.581 55.238 1.00 48.13 54 ASP B CA 1
ATOM 1717 C C . ASP B 1 54 ? 23.465 26.888 54.094 1.00 42.33 54 ASP B C 1
ATOM 1718 O O . ASP B 1 54 ? 23.960 25.870 53.617 1.00 36.17 54 ASP B O 1
ATOM 1723 N N . PHE B 1 55 ? 22.310 27.387 53.645 1.00 35.18 55 PHE B N 1
ATOM 1724 C CA . PHE B 1 55 ? 21.744 26.973 52.328 1.00 33.20 55 PHE B CA 1
ATOM 1725 C C . PHE B 1 55 ? 22.134 27.998 51.264 1.00 29.71 55 PHE B C 1
ATOM 1726 O O . PHE B 1 55 ? 21.572 29.081 51.290 1.00 30.27 55 PHE B O 1
ATOM 1734 N N . THR B 1 56 ? 22.979 27.615 50.308 1.00 26.69 56 THR B N 1
ATOM 1735 C CA . THR B 1 56 ? 23.682 28.522 49.366 1.00 29.80 56 THR B CA 1
ATOM 1736 C C . THR B 1 56 ? 22.983 28.512 48.001 1.00 28.38 56 THR B C 1
ATOM 1737 O O . THR B 1 56 ? 22.102 27.666 47.812 1.00 24.67 56 THR B O 1
ATOM 1741 N N . ASP B 1 57 ? 23.433 29.369 47.076 1.00 28.20 57 ASP B N 1
ATOM 1742 C CA . ASP B 1 57 ? 23.002 29.380 45.656 1.00 32.61 57 ASP B CA 1
ATOM 1743 C C . ASP B 1 57 ? 23.246 27.998 45.021 1.00 30.27 57 ASP B C 1
ATOM 1744 O O . ASP B 1 57 ? 22.368 27.507 44.279 1.00 26.73 57 ASP B O 1
ATOM 1749 N N . ASP B 1 58 ? 24.407 27.399 45.270 1.00 29.75 58 ASP B N 1
ATOM 1750 C CA . ASP B 1 58 ? 24.771 26.071 44.711 1.00 28.98 58 ASP B CA 1
ATOM 1751 C C . ASP B 1 58 ? 23.829 24.998 45.248 1.00 27.19 58 ASP B C 1
ATOM 1752 O O . ASP B 1 58 ? 23.435 24.115 44.482 1.00 26.23 58 ASP B O 1
ATOM 1757 N N . ASP B 1 59 ? 23.478 25.060 46.522 1.00 25.69 59 ASP B N 1
ATOM 1758 C CA . ASP B 1 59 ? 22.550 24.095 47.150 1.00 24.68 59 ASP B CA 1
ATOM 1759 C C . ASP B 1 59 ? 21.215 24.184 46.427 1.00 25.46 59 ASP B C 1
ATOM 1760 O O . ASP B 1 59 ? 20.616 23.137 46.203 1.00 23.95 59 ASP B O 1
ATOM 1765 N N . TRP B 1 60 ? 20.779 25.371 46.007 1.00 23.02 60 TRP B N 1
ATOM 1766 C CA . TRP B 1 60 ? 19.500 25.458 45.256 1.00 21.81 60 TRP B CA 1
ATOM 1767 C C . TRP B 1 60 ? 19.670 24.857 43.846 1.00 21.32 60 TRP B C 1
ATOM 1768 O O . TRP B 1 60 ? 18.766 24.121 43.376 1.00 20.68 60 TRP B O 1
ATOM 1779 N N . ASP B 1 61 ? 20.754 25.199 43.168 1.00 22.07 61 ASP B N 1
ATOM 1780 C CA . ASP B 1 61 ? 21.048 24.668 41.807 1.00 23.99 61 ASP B CA 1
ATOM 1781 C C . ASP B 1 61 ? 21.005 23.127 41.832 1.00 21.34 61 ASP B C 1
ATOM 1782 O O . ASP B 1 61 ? 20.492 22.527 40.873 1.00 19.74 61 ASP B O 1
ATOM 1787 N N . HIS B 1 62 ? 21.508 22.516 42.898 1.00 19.47 62 HIS B N 1
ATOM 1788 C CA . HIS B 1 62 ? 21.545 21.049 43.099 1.00 19.68 62 HIS B CA 1
ATOM 1789 C C . HIS B 1 62 ? 20.139 20.468 43.159 1.00 20.89 62 HIS B C 1
ATOM 1790 O O . HIS B 1 62 ? 20.010 19.263 42.880 1.00 19.79 62 HIS B O 1
ATOM 1797 N N . ALA B 1 63 ? 19.126 21.272 43.520 1.00 18.84 63 ALA B N 1
ATOM 1798 C CA . ALA B 1 63 ? 17.729 20.808 43.680 1.00 19.64 63 ALA B CA 1
ATOM 1799 C C . ALA B 1 63 ? 16.954 20.912 42.359 1.00 19.75 63 ALA B C 1
ATOM 1800 O O . ALA B 1 63 ? 15.765 20.542 42.320 1.00 20.09 63 ALA B O 1
ATOM 1802 N N . LEU B 1 64 ? 17.584 21.392 41.295 1.00 20.95 64 LEU B N 1
ATOM 1803 C CA . LEU B 1 64 ? 16.900 21.623 39.996 1.00 19.74 64 LEU B CA 1
ATOM 1804 C C . LEU B 1 64 ? 17.148 20.480 39.009 1.00 20.26 64 LEU B C 1
ATOM 1805 O O . LEU B 1 64 ? 18.291 20.013 38.939 1.00 19.76 64 LEU B O 1
ATOM 1810 N N . GLY B 1 65 ? 16.141 20.171 38.191 1.00 19.21 65 GLY B N 1
ATOM 1811 C CA . GLY B 1 65 ? 16.268 19.204 37.076 1.00 20.97 65 GLY B CA 1
ATOM 1812 C C . GLY B 1 65 ? 15.517 17.903 37.336 1.00 21.23 65 GLY B C 1
ATOM 1813 O O . GLY B 1 65 ? 15.481 17.054 36.435 1.00 21.29 65 GLY B O 1
ATOM 1814 N N . GLY B 1 66 ? 14.880 17.752 38.499 1.00 19.55 66 GLY B N 1
ATOM 1815 C CA . GLY B 1 66 ? 14.133 16.532 38.818 1.00 19.85 66 GLY B CA 1
ATOM 1816 C C . GLY B 1 66 ? 12.733 16.835 39.284 1.00 19.41 66 GLY B C 1
ATOM 1817 O O . GLY B 1 66 ? 12.138 17.833 38.805 1.00 17.08 66 GLY B O 1
ATOM 1818 N N . MET B 1 67 ? 12.259 16.033 40.235 1.00 19.42 67 MET B N 1
ATOM 1819 C CA . MET B 1 67 ? 10.878 16.096 40.765 1.00 17.96 67 MET B CA 1
ATOM 1820 C C . MET B 1 67 ? 10.868 16.813 42.114 1.00 20.40 67 MET B C 1
ATOM 1821 O O . MET B 1 67 ? 11.657 16.472 43.031 1.00 20.45 67 MET B O 1
ATOM 1826 N N . HIS B 1 68 ? 10.015 17.823 42.229 1.00 19.52 68 HIS B N 1
ATOM 1827 C CA . HIS B 1 68 ? 9.803 18.576 43.477 1.00 19.34 68 HIS B CA 1
ATOM 1828 C C . HIS B 1 68 ? 8.548 18.037 44.173 1.00 21.42 68 HIS B C 1
ATOM 1829 O O . HIS B 1 68 ? 7.555 17.764 43.501 1.00 19.86 68 HIS B O 1
ATOM 1836 N N . ALA B 1 69 ? 8.603 17.922 45.500 1.00 19.46 69 ALA B N 1
ATOM 1837 C CA . ALA B 1 69 ? 7.438 17.671 46.342 1.00 20.71 69 ALA B CA 1
ATOM 1838 C C . ALA B 1 69 ? 7.142 18.990 47.058 1.00 20.78 69 ALA B C 1
ATOM 1839 O O . ALA B 1 69 ? 8.087 19.638 47.527 1.00 23.27 69 ALA B O 1
ATOM 1841 N N . LEU B 1 70 ? 5.883 19.417 46.961 1.00 22.52 70 LEU B N 1
ATOM 1842 C CA . LEU B 1 70 ? 5.441 20.777 47.354 1.00 24.08 70 LEU B CA 1
ATOM 1843 C C . LEU B 1 70 ? 4.153 20.610 48.167 1.00 22.29 70 LEU B C 1
ATOM 1844 O O . LEU B 1 70 ? 3.265 19.851 47.742 1.00 26.15 70 LEU B O 1
ATOM 1849 N N . ILE B 1 71 ? 4.082 21.340 49.256 1.00 25.12 71 ILE B N 1
ATOM 1850 C CA . ILE B 1 71 ? 2.865 21.504 50.095 1.00 27.12 71 ILE B CA 1
ATOM 1851 C C . ILE B 1 71 ? 2.745 22.989 50.371 1.00 27.43 71 ILE B C 1
ATOM 1852 O O . ILE B 1 71 ? 3.703 23.578 50.823 1.00 27.44 71 ILE B O 1
ATOM 1857 N N . SER B 1 72 ? 1.560 23.544 50.125 1.00 32.81 72 SER B N 1
ATOM 1858 C CA . SER B 1 72 ? 1.258 24.981 50.317 1.00 34.12 72 SER B CA 1
ATOM 1859 C C . SER B 1 72 ? 0.036 25.106 51.246 1.00 33.12 72 SER B C 1
ATOM 1860 O O . SER B 1 72 ? -0.778 24.154 51.320 1.00 32.18 72 SER B O 1
ATOM 1863 N N . HIS B 1 73 ? -0.063 26.228 51.946 1.00 37.38 73 HIS B N 1
ATOM 1864 C CA . HIS B 1 73 ? -1.292 26.603 52.699 1.00 44.19 73 HIS B CA 1
ATOM 1865 C C . HIS B 1 73 ? -1.665 28.033 52.319 1.00 39.86 73 HIS B C 1
ATOM 1866 O O . HIS B 1 73 ? -0.878 28.922 52.641 1.00 35.63 73 HIS B O 1
ATOM 1873 N N . HIS B 1 74 ? -2.790 28.224 51.616 1.00 44.71 74 HIS B N 1
ATOM 1874 C CA . HIS B 1 74 ? -3.291 29.564 51.208 1.00 45.25 74 HIS B CA 1
ATOM 1875 C C . HIS B 1 74 ? -2.240 30.268 50.345 1.00 44.87 74 HIS B C 1
ATOM 1876 O O . HIS B 1 74 ? -1.977 31.455 50.580 1.00 43.24 74 HIS B O 1
ATOM 1883 N N . GLY B 1 75 ? -1.600 29.527 49.440 1.00 45.42 75 GLY B N 1
ATOM 1884 C CA . GLY B 1 75 ? -0.595 30.060 48.507 1.00 45.09 75 GLY B CA 1
ATOM 1885 C C . GLY B 1 75 ? 0.726 30.414 49.166 1.00 48.58 75 GLY B C 1
ATOM 1886 O O . GLY B 1 75 ? 1.525 31.063 48.456 1.00 46.06 75 GLY B O 1
ATOM 1887 N N . ALA B 1 76 ? 0.958 30.038 50.443 1.00 42.46 76 ALA B N 1
ATOM 1888 C CA . ALA B 1 76 ? 2.301 30.042 51.089 1.00 43.84 76 ALA B CA 1
ATOM 1889 C C . ALA B 1 76 ? 2.896 28.619 51.071 1.00 35.51 76 ALA B C 1
ATOM 1890 O O . ALA B 1 76 ? 2.219 27.661 51.476 1.00 32.00 76 ALA B O 1
ATOM 1892 N N . LEU B 1 77 ? 4.122 28.486 50.572 1.00 37.96 77 LEU B N 1
ATOM 1893 C CA . LEU B 1 77 ? 4.815 27.175 50.526 1.00 35.72 77 LEU B CA 1
ATOM 1894 C C . LEU B 1 77 ? 5.208 26.828 51.966 1.00 30.00 77 LEU B C 1
ATOM 1895 O O . LEU B 1 77 ? 5.861 27.655 52.586 1.00 28.17 77 LEU B O 1
ATOM 1900 N N . ILE B 1 78 ? 4.781 25.678 52.487 1.00 28.14 78 ILE B N 1
ATOM 1901 C CA . ILE B 1 78 ? 5.154 25.260 53.878 1.00 28.99 78 ILE B CA 1
ATOM 1902 C C . ILE B 1 78 ? 6.133 24.069 53.869 1.00 30.37 78 ILE B C 1
ATOM 1903 O O . ILE B 1 78 ? 6.750 23.839 54.906 1.00 27.79 78 ILE B O 1
ATOM 1908 N N . ALA B 1 79 ? 6.257 23.331 52.764 1.00 25.31 79 ALA B N 1
ATOM 1909 C CA . ALA B 1 79 ? 7.188 22.181 52.699 1.00 25.88 79 ALA B CA 1
ATOM 1910 C C . ALA B 1 79 ? 7.668 21.962 51.259 1.00 23.48 79 ALA B C 1
ATOM 1911 O O . ALA B 1 79 ? 6.876 22.111 50.259 1.00 21.49 79 ALA B O 1
ATOM 1913 N N . HIS B 1 80 ? 8.911 21.504 51.152 1.00 22.79 80 HIS B N 1
ATOM 1914 C CA . HIS B 1 80 ? 9.562 21.276 49.857 1.00 20.21 80 HIS B CA 1
ATOM 1915 C C . HIS B 1 80 ? 10.541 20.115 49.983 1.00 21.66 80 HIS B C 1
ATOM 1916 O O . HIS B 1 80 ? 11.126 19.976 51.050 1.00 21.66 80 HIS B O 1
ATOM 1923 N N . GLY B 1 81 ? 10.720 19.382 48.891 1.00 17.50 81 GLY B N 1
ATOM 1924 C CA . GLY B 1 81 ? 11.928 18.584 48.685 1.00 18.97 81 GLY B CA 1
ATOM 1925 C C . GLY B 1 81 ? 12.088 18.285 47.218 1.00 17.38 81 GLY B C 1
ATOM 1926 O O . GLY B 1 81 ? 11.123 18.465 46.489 1.00 19.79 81 GLY B O 1
ATOM 1927 N N . ALA B 1 82 ? 13.264 17.820 46.812 1.00 15.85 82 ALA B N 1
ATOM 1928 C CA . ALA B 1 82 ? 13.520 17.503 45.408 1.00 16.93 82 ALA B CA 1
ATOM 1929 C C . ALA B 1 82 ? 14.329 16.198 45.337 1.00 17.53 82 ALA B C 1
ATOM 1930 O O . ALA B 1 82 ? 15.075 15.855 46.288 1.00 19.37 82 ALA B O 1
ATOM 1932 N N . VAL B 1 83 ? 14.121 15.483 44.262 1.00 17.56 83 VAL B N 1
ATOM 1933 C CA . VAL B 1 83 ? 14.954 14.296 43.951 1.00 19.42 83 VAL B CA 1
ATOM 1934 C C . VAL B 1 83 ? 15.465 14.468 42.529 1.00 18.39 83 VAL B C 1
ATOM 1935 O O . VAL B 1 83 ? 14.631 14.639 41.590 1.00 15.74 83 VAL B O 1
ATOM 1939 N N . VAL B 1 84 ? 16.795 14.509 42.406 1.00 16.31 84 VAL B N 1
ATOM 1940 C CA . VAL B 1 84 ? 17.470 14.723 41.102 1.00 17.92 84 VAL B CA 1
ATOM 1941 C C . VAL B 1 84 ? 18.317 13.488 40.743 1.00 17.07 84 VAL B C 1
ATOM 1942 O O . VAL B 1 84 ? 18.874 12.815 41.640 1.00 16.19 84 VAL B O 1
ATOM 1946 N N . GLN B 1 85 ? 18.425 13.225 39.453 1.00 16.10 85 GLN B N 1
ATOM 1947 C CA . GLN B 1 85 ? 19.215 12.103 38.924 1.00 19.18 85 GLN B CA 1
ATOM 1948 C C . GLN B 1 85 ? 20.710 12.424 38.999 1.00 16.99 85 GLN B C 1
ATOM 1949 O O . GLN B 1 85 ? 21.169 13.492 38.527 1.00 16.65 85 GLN B O 1
ATOM 1955 N N . ARG B 1 86 ? 21.466 11.466 39.527 1.00 18.60 86 ARG B N 1
ATOM 1956 C CA . ARG B 1 86 ? 22.934 11.508 39.586 1.00 17.39 86 ARG B CA 1
ATOM 1957 C C . ARG B 1 86 ? 23.425 10.075 39.336 1.00 18.75 86 ARG B C 1
ATOM 1958 O O . ARG B 1 86 ? 22.602 9.146 39.311 1.00 18.02 86 ARG B O 1
ATOM 1966 N N . ARG B 1 87 ? 24.728 9.926 39.182 1.00 17.89 87 ARG B N 1
ATOM 1967 C CA . ARG B 1 87 ? 25.441 8.627 39.186 1.00 19.10 87 ARG B CA 1
ATOM 1968 C C . ARG B 1 87 ? 26.202 8.509 40.504 1.00 18.41 87 ARG B C 1
ATOM 1969 O O . ARG B 1 87 ? 26.902 9.455 40.892 1.00 21.33 87 ARG B O 1
ATOM 1977 N N . LEU B 1 88 ? 26.036 7.375 41.146 1.00 19.19 88 LEU B N 1
ATOM 1978 C CA . LEU B 1 88 ? 26.752 6.960 42.364 1.00 22.65 88 LEU B CA 1
ATOM 1979 C C . LEU B 1 88 ? 27.636 5.777 41.954 1.00 22.05 88 LEU B C 1
ATOM 1980 O O . LEU B 1 88 ? 27.079 4.771 41.488 1.00 20.94 88 LEU B O 1
ATOM 1985 N N . MET B 1 89 ? 28.928 5.881 42.200 1.00 20.80 89 MET B N 1
ATOM 1986 C CA . MET B 1 89 ? 29.918 4.872 41.757 1.00 22.14 89 MET B CA 1
ATOM 1987 C C . MET B 1 89 ? 30.309 4.027 42.976 1.00 22.01 89 MET B C 1
ATOM 1988 O O . MET B 1 89 ? 30.608 4.578 44.062 1.00 21.55 89 MET B O 1
ATOM 1993 N N . TYR B 1 90 ? 30.204 2.720 42.807 1.00 19.62 90 TYR B N 1
ATOM 1994 C CA . TYR B 1 90 ? 30.482 1.719 43.852 1.00 21.30 90 TYR B CA 1
ATOM 1995 C C . TYR B 1 90 ? 31.268 0.572 43.193 1.00 20.02 90 TYR B C 1
ATOM 1996 O O . TYR B 1 90 ? 30.858 0.044 42.115 1.00 20.91 90 TYR B O 1
ATOM 2005 N N . ARG B 1 91 ? 32.386 0.229 43.793 1.00 20.06 91 ARG B N 1
ATOM 2006 C CA . ARG B 1 91 ? 33.230 -0.897 43.321 1.00 22.18 91 ARG B CA 1
ATOM 2007 C C . ARG B 1 91 ? 33.091 -2.025 44.353 1.00 21.76 91 ARG B C 1
ATOM 2008 O O . ARG B 1 91 ? 33.467 -1.810 45.486 1.00 21.82 91 ARG B O 1
ATOM 2016 N N . GLY B 1 92 ? 32.537 -3.174 43.972 1.00 20.91 92 GLY B N 1
ATOM 2017 C CA . GLY B 1 92 ? 32.410 -4.310 44.899 1.00 25.02 92 GLY B CA 1
ATOM 2018 C C . GLY B 1 92 ? 33.759 -4.956 45.217 1.00 24.78 92 GLY B C 1
ATOM 2019 O O . GLY B 1 92 ? 34.752 -4.646 44.579 1.00 22.41 92 GLY B O 1
ATOM 2020 N N . PRO B 1 93 ? 33.810 -5.874 46.211 1.00 27.52 93 PRO B N 1
ATOM 2021 C CA . PRO B 1 93 ? 35.035 -6.611 46.531 1.00 27.26 93 PRO B CA 1
ATOM 2022 C C . PRO B 1 93 ? 35.684 -7.325 45.342 1.00 26.40 93 PRO B C 1
ATOM 2023 O O . PRO B 1 93 ? 36.906 -7.404 45.305 1.00 27.48 93 PRO B O 1
ATOM 2027 N N . ASP B 1 94 ? 34.875 -7.812 44.400 1.00 24.04 94 ASP B N 1
ATOM 2028 C CA . ASP B 1 94 ? 35.360 -8.509 43.180 1.00 24.76 94 ASP B CA 1
ATOM 2029 C C . ASP B 1 94 ? 36.024 -7.537 42.201 1.00 20.85 94 ASP B C 1
ATOM 2030 O O . ASP B 1 94 ? 36.653 -8.030 41.263 1.00 21.64 94 ASP B O 1
ATOM 2035 N N . GLY B 1 95 ? 35.975 -6.235 42.460 1.00 20.82 95 GLY B N 1
ATOM 2036 C CA . GLY B 1 95 ? 36.689 -5.194 41.678 1.00 22.66 95 GLY B CA 1
ATOM 2037 C C . GLY B 1 95 ? 35.832 -4.621 40.549 1.00 24.03 95 GLY B C 1
ATOM 2038 O O . GLY B 1 95 ? 36.342 -3.704 39.826 1.00 21.86 95 GLY B O 1
ATOM 2039 N N . ARG B 1 96 ? 34.629 -5.165 40.331 1.00 21.87 96 ARG B N 1
ATOM 2040 C CA . ARG B 1 96 ? 33.684 -4.693 39.271 1.00 25.14 96 ARG B CA 1
ATOM 2041 C C . ARG B 1 96 ? 33.089 -3.345 39.692 1.00 25.18 96 ARG B C 1
ATOM 2042 O O . ARG B 1 96 ? 32.625 -3.254 40.844 1.00 24.39 96 ARG B O 1
ATOM 2050 N N . GLY B 1 97 ? 33.100 -2.354 38.796 1.00 22.70 97 GLY B N 1
ATOM 2051 C CA . GLY B 1 97 ? 32.599 -0.992 39.062 1.00 23.11 97 GLY B CA 1
ATOM 2052 C C . GLY B 1 97 ? 31.119 -0.936 38.706 1.00 22.21 97 GLY B C 1
ATOM 2053 O O . GLY B 1 97 ? 30.714 -1.639 37.736 1.00 22.34 97 GLY B O 1
ATOM 2054 N N . HIS B 1 98 ? 30.319 -0.196 39.470 1.00 21.43 98 HIS B N 1
ATOM 2055 C CA . HIS B 1 98 ? 28.880 0.056 39.185 1.00 21.97 98 HIS B CA 1
ATOM 2056 C C . HIS B 1 98 ? 28.637 1.566 39.161 1.00 22.21 98 HIS B C 1
ATOM 2057 O O . HIS B 1 98 ? 29.261 2.284 39.961 1.00 24.21 98 HIS B O 1
ATOM 2064 N N . ALA B 1 99 ? 27.931 2.060 38.140 1.00 21.45 99 ALA B N 1
ATOM 2065 C CA . ALA B 1 99 ? 27.573 3.485 38.023 1.00 21.20 99 ALA B CA 1
ATOM 2066 C C . ALA B 1 99 ? 26.044 3.538 38.148 1.00 20.31 99 ALA B C 1
ATOM 2067 O O . ALA B 1 99 ? 25.327 3.458 37.133 1.00 23.70 99 ALA B O 1
ATOM 2069 N N . LEU B 1 100 ? 25.558 3.561 39.369 1.00 18.15 100 LEU B N 1
ATOM 2070 C CA . LEU B 1 100 ? 24.122 3.377 39.692 1.00 19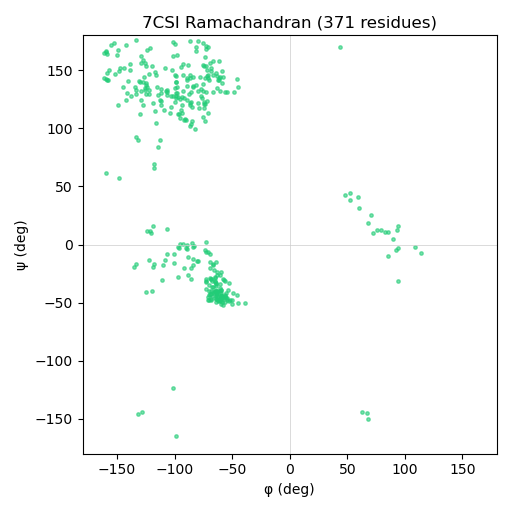.17 100 LEU B CA 1
ATOM 2071 C C . LEU B 1 100 ? 23.322 4.648 39.357 1.00 19.99 100 LEU B C 1
ATOM 2072 O O . LEU B 1 100 ? 23.826 5.760 39.601 1.00 18.28 100 LEU B O 1
ATOM 2077 N N . ARG B 1 101 ? 22.135 4.452 38.777 1.00 19.20 101 ARG B N 1
ATOM 2078 C CA . ARG B 1 101 ? 21.169 5.534 38.484 1.00 20.46 101 ARG B CA 1
ATOM 2079 C C . ARG B 1 101 ? 20.597 5.894 39.850 1.00 17.09 101 ARG B C 1
ATOM 2080 O O . ARG B 1 101 ? 19.847 5.074 40.458 1.00 18.29 101 ARG B O 1
ATOM 2088 N N . CYS B 1 102 ? 21.011 7.026 40.365 1.00 15.62 102 CYS B N 1
ATOM 2089 C CA . CYS B 1 102 ? 20.675 7.434 41.739 1.00 16.88 102 CYS B CA 1
ATOM 2090 C C . CYS B 1 102 ? 19.629 8.569 41.761 1.00 17.29 102 CYS B C 1
ATOM 2091 O O . CYS B 1 102 ? 19.798 9.574 41.021 1.00 18.24 102 CYS B O 1
ATOM 2094 N N . GLY B 1 103 ? 18.607 8.434 42.594 1.00 16.92 103 GLY B N 1
ATOM 2095 C CA . GLY B 1 103 ? 17.711 9.558 42.942 1.00 17.13 103 GLY B CA 1
ATOM 2096 C C . GLY B 1 103 ? 18.237 10.241 44.187 1.00 17.12 103 GLY B C 1
ATOM 2097 O O . GLY B 1 103 ? 18.177 9.640 45.300 1.00 18.35 103 GLY B O 1
ATOM 2098 N N . TYR B 1 104 ? 18.803 11.429 44.030 1.00 17.06 104 TYR B N 1
ATOM 2099 C CA . TYR B 1 104 ? 19.513 12.152 45.093 1.00 16.51 104 TYR B CA 1
ATOM 2100 C C . TYR B 1 104 ? 18.562 13.197 45.684 1.00 18.13 104 TYR B C 1
ATOM 2101 O O . TYR B 1 104 ? 18.074 14.075 44.953 1.00 18.78 104 TYR B O 1
ATOM 2110 N N . VAL B 1 105 ? 18.384 13.158 46.995 1.00 17.76 105 VAL B N 1
ATOM 2111 C CA . VAL B 1 105 ? 17.390 14.016 47.709 1.00 19.11 105 VAL B CA 1
ATOM 2112 C C . VAL B 1 105 ? 18.036 15.308 48.209 1.00 21.60 105 VAL B C 1
ATOM 2113 O O . VAL B 1 105 ? 19.015 15.230 49.023 1.00 22.92 105 VAL B O 1
ATOM 2117 N N . GLU B 1 106 ? 17.504 16.445 47.734 1.00 19.88 106 GLU B N 1
ATOM 2118 C CA . GLU B 1 106 ? 17.999 17.811 48.001 1.00 18.90 106 GLU B CA 1
ATOM 2119 C C . GLU B 1 106 ? 16.869 18.727 48.533 1.00 17.86 106 GLU B C 1
ATOM 2120 O O . GLU B 1 106 ? 15.673 18.456 48.318 1.00 19.71 106 GLU B O 1
ATOM 2126 N N . ALA B 1 107 ? 17.254 19.798 49.204 1.00 19.69 107 ALA B N 1
ATOM 2127 C CA . ALA B 1 107 ? 16.416 20.951 49.598 1.00 21.42 107 ALA B CA 1
ATOM 2128 C C . ALA B 1 107 ? 15.152 20.510 50.337 1.00 21.99 107 ALA B C 1
ATOM 2129 O O . ALA B 1 107 ? 14.076 21.092 50.102 1.00 21.56 107 ALA B O 1
ATOM 2131 N N . VAL B 1 108 ? 15.245 19.486 51.181 1.00 21.75 108 VAL B N 1
ATOM 2132 C CA . VAL B 1 108 ? 14.096 19.065 52.015 1.00 21.73 108 VAL B CA 1
ATOM 2133 C C . VAL B 1 108 ? 13.971 20.076 53.153 1.00 23.09 108 VAL B C 1
ATOM 2134 O O . VAL B 1 108 ? 14.947 20.273 53.892 1.00 23.26 108 VAL B O 1
ATOM 2138 N N . ALA B 1 109 ? 12.790 20.661 53.332 1.00 24.11 109 ALA B N 1
ATOM 2139 C CA . ALA B 1 109 ? 12.585 21.713 54.343 1.00 23.03 109 ALA B CA 1
ATOM 2140 C C . ALA B 1 109 ? 11.089 21.858 54.631 1.00 25.02 109 ALA B C 1
ATOM 2141 O O . ALA B 1 109 ? 10.238 21.666 53.723 1.00 20.30 109 ALA B O 1
ATOM 2143 N N . VAL B 1 110 ? 10.799 22.127 55.911 1.00 26.48 110 VAL B N 1
ATOM 2144 C CA . VAL B 1 110 ? 9.450 22.535 56.394 1.00 24.73 110 VAL B CA 1
ATOM 2145 C C . VAL B 1 110 ? 9.563 23.878 57.137 1.00 27.38 110 VAL B C 1
ATOM 2146 O O . VAL B 1 110 ? 10.483 24.064 57.937 1.00 25.72 110 VAL B O 1
ATOM 2150 N N . ARG B 1 111 ? 8.633 24.788 56.864 1.00 30.46 111 ARG B N 1
ATOM 2151 C CA . ARG B 1 111 ? 8.623 26.093 57.565 1.00 31.85 111 ARG B CA 1
ATOM 2152 C C . ARG B 1 111 ? 8.573 25.834 59.071 1.00 27.99 111 ARG B C 1
ATOM 2153 O O . ARG B 1 111 ? 7.764 25.057 59.501 1.00 29.21 111 ARG B O 1
ATOM 2161 N N . GLU B 1 112 ? 9.466 26.501 59.811 1.00 35.17 112 GLU B N 1
ATOM 2162 C CA . GLU B 1 112 ? 9.647 26.362 61.284 1.00 40.72 112 GLU B CA 1
ATOM 2163 C C . GLU B 1 112 ? 8.317 26.202 62.034 1.00 42.67 112 GLU B C 1
ATOM 2164 O O . GLU B 1 112 ? 8.214 25.255 62.838 1.00 37.90 112 GLU B O 1
ATOM 2170 N N . ASP B 1 113 ? 7.342 27.083 61.786 1.00 38.77 113 ASP B N 1
ATOM 2171 C CA . ASP B 1 113 ? 6.067 27.026 62.530 1.00 40.16 113 ASP B CA 1
ATOM 2172 C C . ASP B 1 113 ? 5.211 25.802 62.186 1.00 45.03 113 ASP B C 1
ATOM 2173 O O . ASP B 1 113 ? 4.304 25.543 62.958 1.00 40.69 113 ASP B O 1
ATOM 2178 N N . ARG B 1 114 ? 5.472 25.076 61.095 1.00 35.62 114 ARG B N 1
ATOM 2179 C CA . ARG B 1 114 ? 4.643 23.902 60.746 1.00 33.65 114 ARG B CA 1
ATOM 2180 C C . ARG B 1 114 ? 5.374 22.575 61.003 1.00 32.87 114 ARG B C 1
ATOM 2181 O O . ARG B 1 114 ? 4.859 21.572 60.571 1.00 31.00 114 ARG B O 1
ATOM 2189 N N . ARG B 1 115 ? 6.490 22.599 61.733 1.00 35.07 115 ARG B N 1
ATOM 2190 C CA . ARG B 1 115 ? 7.346 21.420 62.053 1.00 33.98 115 ARG B CA 1
ATOM 2191 C C . ARG B 1 115 ? 6.685 20.548 63.113 1.00 39.57 115 ARG B C 1
ATOM 2192 O O . ARG B 1 115 ? 5.849 21.060 63.875 1.00 42.27 115 ARG B O 1
ATOM 2200 N N . GLY B 1 116 ? 7.022 19.259 63.113 1.00 40.29 116 GLY B N 1
ATOM 2201 C CA . GLY B 1 116 ? 6.454 18.251 64.021 1.00 35.36 116 GLY B CA 1
ATOM 2202 C C . GLY B 1 116 ? 5.011 17.916 63.711 1.00 38.45 116 GLY B C 1
ATOM 2203 O O . GLY B 1 116 ? 4.353 17.457 64.655 1.00 35.67 116 GLY B O 1
ATOM 2204 N N . ASP B 1 117 ? 4.543 18.087 62.454 1.00 36.64 117 ASP B N 1
ATOM 2205 C CA . ASP B 1 117 ? 3.135 17.855 62.014 1.00 36.29 117 ASP B CA 1
ATOM 2206 C C . ASP B 1 117 ? 3.028 16.855 60.845 1.00 39.11 117 ASP B C 1
ATOM 2207 O O . ASP B 1 117 ? 1.939 16.764 60.263 1.00 36.09 117 ASP B O 1
ATOM 2212 N N . GLY B 1 118 ? 4.097 16.132 60.487 1.00 32.84 118 GLY B N 1
ATOM 2213 C CA . GLY B 1 118 ? 4.031 15.124 59.412 1.00 32.54 118 GLY B CA 1
ATOM 2214 C C . GLY B 1 118 ? 4.238 15.720 58.016 1.00 26.09 118 GLY B C 1
ATOM 2215 O O . GLY B 1 118 ? 4.046 14.986 57.035 1.00 24.43 118 GLY B O 1
ATOM 2216 N N . LEU B 1 119 ? 4.664 16.974 57.894 1.00 26.03 119 LEU B N 1
ATOM 2217 C CA . LEU B 1 119 ? 4.912 17.561 56.547 1.00 28.15 119 LEU B CA 1
ATOM 2218 C C . LEU B 1 119 ? 6.202 16.921 55.966 1.00 26.77 119 LEU B C 1
ATOM 2219 O O . LEU B 1 119 ? 6.248 16.665 54.761 1.00 27.11 119 LEU B O 1
ATOM 2224 N N . GLY B 1 120 ? 7.214 16.686 56.800 1.00 25.71 120 GLY B N 1
ATOM 2225 C CA . GLY B 1 120 ? 8.466 16.044 56.366 1.00 25.91 120 GLY B CA 1
ATOM 2226 C C . GLY B 1 120 ? 8.145 14.685 55.815 1.00 26.25 120 GLY B C 1
ATOM 2227 O O . GLY B 1 120 ? 8.578 14.387 54.704 1.00 25.40 120 GLY B O 1
ATOM 2228 N N . THR B 1 121 ? 7.399 13.888 56.593 1.00 25.55 121 THR B N 1
ATOM 2229 C CA . THR B 1 121 ? 6.905 12.556 56.219 1.00 26.32 121 THR B CA 1
ATOM 2230 C C . THR B 1 121 ? 6.195 12.646 54.863 1.00 26.84 121 THR B C 1
ATOM 2231 O O . THR B 1 121 ? 6.440 11.770 54.026 1.00 28.14 121 THR B O 1
ATOM 2235 N N . ALA B 1 122 ? 5.309 13.622 54.668 1.00 24.76 122 ALA B N 1
ATOM 2236 C CA . ALA B 1 122 ? 4.557 13.731 53.403 1.00 24.44 122 ALA B CA 1
ATOM 2237 C C . ALA B 1 122 ? 5.522 14.017 52.231 1.00 23.26 122 ALA B C 1
ATOM 2238 O O . ALA B 1 122 ? 5.360 13.363 51.183 1.00 21.84 122 ALA B O 1
ATOM 2240 N N . VAL B 1 123 ? 6.482 14.905 52.427 1.00 22.31 123 VAL B N 1
ATOM 2241 C CA . VAL B 1 123 ? 7.505 15.229 51.392 1.00 24.90 123 VAL B CA 1
ATOM 2242 C C . VAL B 1 123 ? 8.258 13.940 51.049 1.00 26.17 123 VAL B C 1
ATOM 2243 O O . VAL B 1 123 ? 8.346 13.592 49.857 1.00 22.15 123 VAL B O 1
ATOM 2247 N N . LEU B 1 124 ? 8.707 13.191 52.046 1.00 23.87 124 LEU B N 1
ATOM 2248 C CA . LEU B 1 124 ? 9.550 12.001 51.766 1.00 23.12 124 LEU B CA 1
ATOM 2249 C C . LEU B 1 124 ? 8.729 10.880 51.172 1.00 22.87 124 LEU B C 1
ATOM 2250 O O . LEU B 1 124 ? 9.271 10.142 50.375 1.00 24.99 124 LEU B O 1
ATOM 2255 N N . ASP B 1 125 ? 7.442 10.756 51.517 1.00 22.94 125 ASP B N 1
ATOM 2256 C CA . ASP B 1 125 ? 6.572 9.752 50.879 1.00 23.55 125 ASP B CA 1
ATOM 2257 C C . ASP B 1 125 ? 6.544 10.012 49.373 1.00 22.12 125 ASP B C 1
ATOM 2258 O O . ASP B 1 125 ? 6.659 9.046 48.573 1.00 22.48 125 ASP B O 1
ATOM 2263 N N . ALA B 1 126 ? 6.414 11.262 48.975 1.00 21.95 126 ALA B N 1
ATOM 2264 C CA . ALA B 1 126 ? 6.312 11.620 47.537 1.00 20.27 126 ALA B CA 1
ATOM 2265 C C . ALA B 1 126 ? 7.689 11.374 46.888 1.00 19.76 126 ALA B C 1
ATOM 2266 O O . ALA B 1 126 ? 7.753 10.687 45.859 1.00 21.59 126 ALA B O 1
ATOM 2268 N N . LEU B 1 127 ? 8.783 11.839 47.493 1.00 20.83 127 LEU B N 1
ATOM 2269 C CA . LEU B 1 127 ? 10.134 11.661 46.884 1.00 19.23 127 LEU B CA 1
ATOM 2270 C C . LEU B 1 127 ? 10.505 10.169 46.808 1.00 22.43 127 LEU B C 1
ATOM 2271 O O . LEU B 1 127 ? 11.049 9.784 45.765 1.00 18.39 127 LEU B O 1
ATOM 2276 N N . GLU B 1 128 ? 10.124 9.327 47.792 1.00 19.99 128 GLU B N 1
ATOM 2277 C CA . GLU B 1 128 ? 10.448 7.875 47.752 1.00 22.70 128 GLU B CA 1
ATOM 2278 C C . GLU B 1 128 ? 9.594 7.173 46.717 1.00 21.54 128 GLU B C 1
ATOM 2279 O O . GLU B 1 128 ? 10.044 6.165 46.162 1.00 22.87 128 GLU B O 1
ATOM 2285 N N . GLN B 1 129 ? 8.383 7.657 46.464 1.00 24.26 129 GLN B N 1
ATOM 2286 C CA . GLN B 1 129 ? 7.590 7.162 45.313 1.00 24.70 129 GLN B CA 1
ATOM 2287 C C . GLN B 1 129 ? 8.398 7.345 44.013 1.00 22.12 129 GLN B C 1
ATOM 2288 O O . GLN B 1 129 ? 8.424 6.425 43.201 1.00 20.68 129 GLN B O 1
ATOM 2294 N N . VAL B 1 130 ? 9.031 8.502 43.806 1.00 20.27 130 VAL B N 1
ATOM 2295 C CA . VAL B 1 130 ? 9.886 8.740 42.604 1.00 18.91 130 VAL B CA 1
ATOM 2296 C C . VAL B 1 130 ? 11.082 7.791 42.643 1.00 16.61 130 VAL B C 1
ATOM 2297 O O . VAL B 1 130 ? 11.363 7.194 41.606 1.00 19.35 130 VAL B O 1
ATOM 2301 N N . ILE B 1 131 ? 11.760 7.680 43.784 1.00 16.56 131 ILE B N 1
ATOM 2302 C CA . ILE B 1 131 ? 12.987 6.841 43.888 1.00 17.90 131 ILE B CA 1
ATOM 2303 C C . ILE B 1 131 ? 12.618 5.393 43.560 1.00 19.36 131 ILE B C 1
ATOM 2304 O O . ILE B 1 131 ? 13.296 4.782 42.736 1.00 18.95 131 ILE B O 1
ATOM 2309 N N . ARG B 1 132 ? 11.559 4.852 44.153 1.00 20.03 132 ARG B N 1
ATOM 2310 C CA . ARG B 1 132 ? 11.218 3.429 43.959 1.00 20.63 132 ARG B CA 1
ATOM 2311 C C . ARG B 1 132 ? 10.734 3.219 42.527 1.00 22.17 132 ARG B C 1
ATOM 2312 O O . ARG B 1 132 ? 10.893 2.132 42.006 1.00 21.10 132 ARG B O 1
ATOM 2320 N N . GLY B 1 133 ? 10.149 4.222 41.896 1.00 20.43 133 GLY B N 1
ATOM 2321 C CA . GLY B 1 133 ? 9.588 4.031 40.553 1.00 22.85 133 GLY B CA 1
ATOM 2322 C C . GLY B 1 133 ? 10.601 4.218 39.425 1.00 22.46 133 GLY B C 1
ATOM 2323 O O . GLY B 1 133 ? 10.278 3.803 38.261 1.00 21.78 133 GLY B O 1
ATOM 2324 N N . ALA B 1 134 ? 11.723 4.902 39.671 1.00 19.59 134 ALA B N 1
ATOM 2325 C CA . ALA B 1 134 ? 12.543 5.388 38.539 1.00 19.69 134 ALA B CA 1
ATOM 2326 C C . ALA B 1 134 ? 14.033 5.088 38.733 1.00 19.14 134 ALA B C 1
ATOM 2327 O O . ALA B 1 134 ? 14.697 5.184 37.727 1.00 19.37 134 ALA B O 1
ATOM 2329 N N . TYR B 1 135 ? 14.516 4.768 39.942 1.00 18.11 135 TYR B N 1
ATOM 2330 C CA . TYR B 1 135 ? 15.981 4.730 40.197 1.00 18.16 135 TYR B CA 1
ATOM 2331 C C . TYR B 1 135 ? 16.411 3.352 40.736 1.00 18.62 135 TYR B C 1
ATOM 2332 O O . TYR B 1 135 ? 15.565 2.558 41.148 1.00 18.98 135 TYR B O 1
ATOM 2341 N N . GLN B 1 136 ? 17.723 3.104 40.750 1.00 18.11 136 GLN B N 1
ATOM 2342 C CA . GLN B 1 136 ? 18.340 1.901 41.328 1.00 18.66 136 GLN B CA 1
ATOM 2343 C C . GLN B 1 136 ? 18.573 2.103 42.816 1.00 18.64 136 GLN B C 1
ATOM 2344 O O . GLN B 1 136 ? 18.502 1.135 43.564 1.00 20.94 136 GLN B O 1
ATOM 2350 N N . ILE B 1 137 ? 18.789 3.324 43.240 1.00 19.44 137 ILE B N 1
ATOM 2351 C CA . ILE B 1 137 ? 19.140 3.667 44.624 1.00 19.68 137 ILE B CA 1
ATOM 2352 C C . ILE B 1 137 ? 18.797 5.129 44.873 1.00 21.19 137 ILE B C 1
ATOM 2353 O O . ILE B 1 137 ? 18.883 5.933 43.936 1.00 22.06 137 ILE B O 1
ATOM 2358 N N . GLY B 1 138 ? 18.300 5.389 46.066 1.00 20.47 138 GLY B N 1
ATOM 2359 C CA . GLY B 1 138 ? 18.185 6.723 46.671 1.00 19.92 138 GLY B CA 1
ATOM 2360 C C . GLY B 1 138 ? 19.395 7.025 47.513 1.00 20.69 138 GLY B C 1
ATOM 2361 O O . GLY B 1 138 ? 19.954 6.063 48.109 1.00 20.88 138 GLY B O 1
ATOM 2362 N N . ALA B 1 139 ? 19.809 8.288 47.542 1.00 18.92 139 ALA B N 1
ATOM 2363 C CA . ALA B 1 139 ? 20.925 8.742 48.386 1.00 19.68 139 ALA B CA 1
ATOM 2364 C C . ALA B 1 139 ? 20.676 10.178 48.833 1.00 19.56 139 ALA B C 1
ATOM 2365 O O . ALA B 1 139 ? 20.048 10.965 48.083 1.00 18.13 139 ALA B O 1
ATOM 2367 N N . LEU B 1 140 ? 21.217 10.522 49.990 1.00 19.03 140 LEU B N 1
ATOM 2368 C CA . LEU B 1 140 ? 21.244 11.922 50.460 1.00 21.14 140 LEU B CA 1
ATOM 2369 C C . LEU B 1 140 ? 22.321 12.085 51.525 1.00 21.90 140 LEU B C 1
ATOM 2370 O O . LEU B 1 140 ? 22.834 11.075 52.018 1.00 21.31 140 LEU B O 1
ATOM 2375 N N . SER B 1 141 ? 22.637 13.333 51.834 1.00 21.78 141 SER B N 1
ATOM 2376 C CA . SER B 1 141 ? 23.521 13.764 52.934 1.00 23.79 141 SER B CA 1
ATOM 2377 C C . SER B 1 141 ? 22.694 14.585 53.933 1.00 24.66 141 SER B C 1
ATOM 2378 O O . SER B 1 141 ? 22.330 15.747 53.637 1.00 26.38 141 SER B O 1
ATOM 2381 N N . ALA B 1 142 ? 22.372 13.977 55.074 1.00 24.36 142 ALA B N 1
ATOM 2382 C CA . ALA B 1 142 ? 21.320 14.466 55.997 1.00 25.62 142 ALA B CA 1
ATOM 2383 C C . ALA B 1 142 ? 21.896 15.529 56.919 1.00 25.30 142 ALA B C 1
ATOM 2384 O O . ALA B 1 142 ? 22.989 15.359 57.444 1.00 26.74 142 ALA B O 1
ATOM 2386 N N . SER B 1 143 ? 21.174 16.624 57.114 1.00 28.77 143 SER B N 1
ATOM 2387 C CA . SER B 1 143 ? 21.428 17.577 58.228 1.00 28.64 143 SER B CA 1
ATOM 2388 C C . SER B 1 143 ? 21.247 16.843 59.563 1.00 26.29 143 SER B C 1
ATOM 2389 O O . SER B 1 143 ? 20.412 15.905 59.623 1.00 26.74 143 SER B O 1
ATOM 2392 N N . ASP B 1 144 ? 21.832 17.347 60.648 1.00 31.24 144 ASP B N 1
ATOM 2393 C CA . ASP B 1 144 ? 21.693 16.711 61.997 1.00 34.65 144 ASP B CA 1
ATOM 2394 C C . ASP B 1 144 ? 20.216 16.543 62.390 1.00 31.83 144 ASP B C 1
ATOM 2395 O O . ASP B 1 144 ? 19.841 15.444 62.821 1.00 29.28 144 ASP B O 1
ATOM 2400 N N . ILE B 1 145 ? 19.376 17.561 62.210 1.00 32.33 145 ILE B N 1
ATOM 2401 C CA . ILE B 1 145 ? 17.940 17.518 62.631 1.00 29.99 145 ILE B CA 1
ATOM 2402 C C . ILE B 1 145 ? 17.147 16.473 61.820 1.00 29.46 145 ILE B C 1
ATOM 2403 O O . ILE B 1 145 ? 16.100 15.992 62.304 1.00 28.03 145 ILE B O 1
ATOM 2408 N N . ALA B 1 146 ? 17.616 16.074 60.626 1.00 27.42 146 ALA B N 1
ATOM 2409 C CA . ALA B 1 146 ? 16.869 15.181 59.721 1.00 25.28 146 ALA B CA 1
ATOM 2410 C C . ALA B 1 146 ? 17.225 13.724 59.962 1.00 24.24 146 ALA B C 1
ATOM 2411 O O . ALA B 1 146 ? 16.452 12.860 59.527 1.00 22.71 146 ALA B O 1
ATOM 2413 N N . ARG B 1 147 ? 18.372 13.460 60.590 1.00 25.06 147 ARG B N 1
ATOM 2414 C CA . ARG B 1 147 ? 18.893 12.091 60.756 1.00 25.57 147 ARG B CA 1
ATOM 2415 C C . ARG B 1 147 ? 17.807 11.183 61.315 1.00 25.77 147 ARG B C 1
ATOM 2416 O O . ARG B 1 147 ? 17.595 10.083 60.808 1.00 24.55 147 ARG B O 1
ATOM 2424 N N . PRO B 1 148 ? 17.117 11.550 62.425 1.00 31.39 148 PRO B N 1
ATOM 2425 C CA . PRO B 1 148 ? 16.179 10.605 63.030 1.00 31.71 148 PRO B CA 1
ATOM 2426 C C . PRO B 1 148 ? 15.062 10.233 62.047 1.00 26.60 148 PRO B C 1
ATOM 2427 O O . PRO B 1 148 ? 14.623 9.102 62.033 1.00 25.57 148 PRO B O 1
ATOM 2431 N N . MET B 1 149 ? 14.651 11.183 61.205 1.00 28.07 149 MET B N 1
ATOM 2432 C CA . MET B 1 149 ? 13.586 10.950 60.190 1.00 29.17 149 MET B CA 1
ATOM 2433 C C . MET B 1 149 ? 13.995 9.788 59.274 1.00 24.97 149 MET B C 1
ATOM 2434 O O . MET B 1 149 ? 13.189 8.804 59.103 1.00 24.93 149 MET B O 1
ATOM 2439 N N . TYR B 1 150 ? 15.198 9.863 58.713 1.00 24.33 150 TYR B N 1
ATOM 2440 C CA . TYR B 1 150 ? 15.690 8.901 57.693 1.00 24.39 150 TYR B CA 1
ATOM 2441 C C . TYR B 1 150 ? 15.904 7.531 58.335 1.00 22.56 150 TYR B C 1
ATOM 2442 O O . TYR B 1 150 ? 15.540 6.497 57.741 1.00 26.84 150 TYR B O 1
ATOM 2451 N N . ILE B 1 151 ? 16.437 7.510 59.546 1.00 25.56 151 ILE B N 1
ATOM 2452 C CA . ILE B 1 151 ? 16.645 6.236 60.290 1.00 27.85 151 ILE B CA 1
ATOM 2453 C C . ILE B 1 151 ? 15.299 5.541 60.456 1.00 25.09 151 ILE B C 1
ATOM 2454 O O . ILE B 1 151 ? 15.207 4.348 60.120 1.00 28.62 151 ILE B O 1
ATOM 2459 N N . ALA B 1 152 ? 14.285 6.265 60.915 1.00 27.22 152 ALA B N 1
ATOM 2460 C CA . ALA B 1 152 ? 12.928 5.717 61.152 1.00 28.01 152 ALA B CA 1
ATOM 2461 C C . ALA B 1 152 ? 12.292 5.286 59.824 1.00 28.26 152 ALA B C 1
ATOM 2462 O O . ALA B 1 152 ? 11.471 4.402 59.846 1.00 30.56 152 ALA B O 1
ATOM 2464 N N . ARG B 1 153 ? 12.635 5.897 58.688 1.00 27.28 153 ARG B N 1
ATOM 2465 C CA . ARG B 1 153 ? 12.032 5.488 57.390 1.00 26.81 153 ARG B CA 1
ATOM 2466 C C . ARG B 1 153 ? 12.778 4.287 56.803 1.00 26.94 153 ARG B C 1
ATOM 2467 O O . ARG B 1 153 ? 12.354 3.800 55.771 1.00 27.94 153 ARG B O 1
ATOM 2475 N N . GLY B 1 154 ? 13.839 3.787 57.425 1.00 28.25 154 GLY B N 1
ATOM 2476 C CA . GLY B 1 154 ? 14.516 2.576 56.905 1.00 30.51 154 GLY B CA 1
ATOM 2477 C C . GLY B 1 154 ? 15.675 2.898 55.968 1.00 29.59 154 GLY B C 1
ATOM 2478 O O . GLY B 1 154 ? 16.146 1.963 55.282 1.00 30.21 154 GLY B O 1
ATOM 2479 N N . TRP B 1 155 ? 16.123 4.159 55.904 1.00 24.74 155 TRP B N 1
ATOM 2480 C CA . TRP B 1 155 ? 17.316 4.532 55.100 1.00 24.99 155 TRP B CA 1
ATOM 2481 C C . TRP B 1 155 ? 18.554 3.946 55.797 1.00 29.07 155 TRP B C 1
ATOM 2482 O O . TRP B 1 155 ? 18.606 3.960 57.050 1.00 23.55 155 TRP B O 1
ATOM 2493 N N . LEU B 1 156 ? 19.510 3.453 55.019 1.00 25.24 156 LEU B N 1
ATOM 2494 C CA . LEU B 1 156 ? 20.756 2.838 55.544 1.00 28.56 156 LEU B CA 1
ATOM 2495 C C . LEU B 1 156 ? 21.814 3.902 55.714 1.00 26.89 156 LEU B C 1
ATOM 2496 O O . LEU B 1 156 ? 22.164 4.610 54.723 1.00 24.27 156 LEU B O 1
ATOM 2501 N N . SER B 1 157 ? 22.354 4.022 56.919 1.00 24.51 157 SER B N 1
ATOM 2502 C CA . SER B 1 157 ? 23.522 4.886 57.184 1.00 27.13 157 SER B CA 1
ATOM 2503 C C . SER B 1 157 ? 24.742 4.371 56.396 1.00 26.85 157 SER B C 1
ATOM 2504 O O . SER B 1 157 ? 24.964 3.162 56.398 1.00 26.80 157 SER B O 1
ATOM 2507 N N . TRP B 1 158 ? 25.513 5.231 55.727 1.00 26.63 158 TRP B N 1
ATOM 2508 C CA . TRP B 1 158 ? 26.775 4.821 55.039 1.00 28.40 158 TRP B CA 1
ATOM 2509 C C . TRP B 1 158 ? 27.972 5.055 55.971 1.00 28.34 158 TRP B C 1
ATOM 2510 O O . TRP B 1 158 ? 28.295 6.201 56.220 1.00 33.26 158 TRP B O 1
ATOM 2521 N N . GLU B 1 159 ? 28.687 4.015 56.393 1.00 31.07 159 GLU B N 1
ATOM 2522 C CA . GLU B 1 159 ? 29.792 4.250 57.369 1.00 37.46 159 GLU B CA 1
ATOM 2523 C C . GLU B 1 159 ? 31.144 4.259 56.648 1.00 34.41 159 GLU B C 1
ATOM 2524 O O . GLU B 1 159 ? 32.093 4.765 57.237 1.00 36.90 159 GLU B O 1
ATOM 2530 N N . GLY B 1 160 ? 31.236 3.771 55.409 1.00 27.05 160 GLY B N 1
ATOM 2531 C CA . GLY B 1 160 ? 32.517 3.774 54.690 1.00 24.57 160 GLY B CA 1
ATOM 2532 C C . GLY B 1 160 ? 32.902 5.175 54.258 1.00 25.29 160 GLY B C 1
ATOM 2533 O O . GLY B 1 160 ? 32.095 6.099 54.358 1.00 25.72 160 GLY B O 1
ATOM 2534 N N . PRO B 1 161 ? 34.140 5.354 53.757 1.00 25.14 161 PRO B N 1
ATOM 2535 C CA . PRO B 1 161 ? 34.616 6.646 53.287 1.00 24.92 161 PRO B CA 1
ATOM 2536 C C . PRO B 1 161 ? 33.868 7.139 52.032 1.00 22.56 161 PRO B C 1
ATOM 2537 O O . PRO B 1 161 ? 33.446 6.330 51.203 1.00 23.85 161 PRO B O 1
ATOM 2541 N N . THR B 1 162 ? 33.680 8.449 51.925 1.00 24.35 162 THR B N 1
ATOM 2542 C CA . THR B 1 162 ? 32.955 9.099 50.798 1.00 22.42 162 THR B CA 1
ATOM 2543 C C . THR B 1 162 ? 33.980 9.831 49.945 1.00 22.14 162 THR B C 1
ATOM 2544 O O . THR B 1 162 ? 35.006 10.249 50.465 1.00 21.76 162 THR B O 1
ATOM 2548 N N . SER B 1 163 ? 33.702 9.988 48.657 1.00 20.21 163 SER B N 1
ATOM 2549 C CA . SER B 1 163 ? 34.621 10.653 47.721 1.00 19.71 163 SER B CA 1
ATOM 2550 C C . SER B 1 163 ? 33.780 11.192 46.557 1.00 17.87 163 SER B C 1
ATOM 2551 O O . SER B 1 163 ? 32.584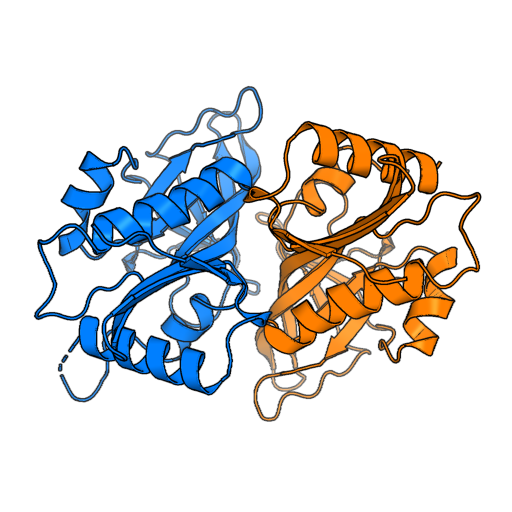 10.853 46.488 1.00 17.34 163 SER B O 1
ATOM 2554 N N . VAL B 1 164 ? 34.414 11.956 45.708 1.00 19.47 164 VAL B N 1
ATOM 2555 C CA . VAL B 1 164 ? 33.826 12.553 44.485 1.00 20.12 164 VAL B CA 1
ATOM 2556 C C . VAL B 1 164 ? 34.774 12.231 43.341 1.00 19.32 164 VAL B C 1
ATOM 2557 O O . VAL B 1 164 ? 35.993 12.354 43.507 1.00 20.10 164 VAL B O 1
ATOM 2561 N N . LEU B 1 165 ? 34.243 11.893 42.179 1.00 21.36 165 LEU B N 1
ATOM 2562 C CA . LEU B 1 165 ? 35.039 11.735 40.955 1.00 20.54 165 LEU B CA 1
ATOM 2563 C C . LEU B 1 165 ? 35.231 13.089 40.279 1.00 23.82 165 LEU B C 1
ATOM 2564 O O . LEU B 1 165 ? 34.299 13.583 39.615 1.00 23.75 165 LEU B O 1
ATOM 2569 N N . THR B 1 166 ? 36.438 13.640 40.369 1.00 21.55 166 THR B N 1
ATOM 2570 C CA . THR B 1 166 ? 36.761 14.983 39.840 1.00 23.57 166 THR B CA 1
ATOM 2571 C C . THR B 1 166 ? 37.282 14.841 38.425 1.00 25.45 166 THR B C 1
ATOM 2572 O O . THR B 1 166 ? 37.748 13.776 38.032 1.00 22.02 166 THR B O 1
ATOM 2576 N N . PRO B 1 167 ? 37.150 15.895 37.603 1.00 25.41 167 PRO B N 1
ATOM 2577 C CA . PRO B 1 167 ? 37.592 15.857 36.218 1.00 28.34 167 PRO B CA 1
ATOM 2578 C C . PRO B 1 167 ? 39.111 15.776 36.057 1.00 30.43 167 PRO B C 1
ATOM 2579 O O . PRO B 1 167 ? 39.551 15.281 35.032 1.00 31.66 167 PRO B O 1
ATOM 2583 N N . THR B 1 168 ? 39.881 16.333 36.995 1.00 31.81 168 THR B N 1
ATOM 2584 C CA . THR B 1 168 ? 41.342 16.506 36.802 1.00 32.92 168 THR B CA 1
ATOM 2585 C C . THR B 1 168 ? 42.169 15.812 37.884 1.00 32.56 168 THR B C 1
ATOM 2586 O O . THR B 1 168 ? 43.371 15.712 37.623 1.00 33.26 168 THR B O 1
ATOM 2590 N N . GLU B 1 169 ? 41.596 15.365 39.018 1.00 27.86 169 GLU B N 1
ATOM 2591 C CA . GLU B 1 169 ? 42.385 14.721 40.116 1.00 29.83 169 GLU B CA 1
ATOM 2592 C C . GLU B 1 169 ? 41.900 13.294 40.406 1.00 26.37 169 GLU B C 1
ATOM 2593 O O . GLU B 1 169 ? 42.293 12.721 41.425 1.00 24.29 169 GLU B O 1
ATOM 2599 N N . GLY B 1 170 ? 41.032 12.740 39.576 1.00 21.76 170 GLY B N 1
ATOM 2600 C CA . GLY B 1 170 ? 40.469 11.418 39.877 1.00 22.67 170 GLY B CA 1
ATOM 2601 C C . GLY B 1 170 ? 39.568 11.486 41.073 1.00 21.41 170 GLY B C 1
ATOM 2602 O O . GLY B 1 170 ? 38.915 12.533 41.300 1.00 20.70 170 GLY B O 1
ATOM 2603 N N . ILE B 1 171 ? 39.500 10.389 41.803 1.00 22.75 171 ILE B N 1
ATOM 2604 C CA . ILE B 1 171 ? 38.612 10.263 42.980 1.00 22.72 171 ILE B CA 1
ATOM 2605 C C . ILE B 1 171 ? 39.281 11.011 44.124 1.00 24.70 171 ILE B C 1
ATOM 2606 O O . ILE B 1 171 ? 40.472 10.783 44.358 1.00 22.22 171 ILE B O 1
ATOM 2611 N N . VAL B 1 172 ? 38.559 11.908 44.768 1.00 20.53 172 VAL B N 1
ATOM 2612 C CA . VAL B 1 172 ? 39.118 12.737 45.870 1.00 21.09 172 VAL B CA 1
ATOM 2613 C C . VAL B 1 172 ? 38.234 12.538 47.096 1.00 22.36 172 VAL B C 1
ATOM 2614 O O . VAL B 1 172 ? 36.958 12.624 46.994 1.00 21.03 172 VAL B O 1
ATOM 2618 N N . ARG B 1 173 ? 38.836 12.229 48.231 1.00 21.73 173 ARG B N 1
ATOM 2619 C CA . ARG B 1 173 ? 38.076 11.990 49.481 1.00 22.53 173 ARG B CA 1
ATOM 2620 C C . ARG B 1 173 ? 37.317 13.281 49.876 1.00 23.62 173 ARG B C 1
ATOM 2621 O O . ARG B 1 173 ? 37.842 14.394 49.615 1.00 25.04 173 ARG B O 1
ATOM 2629 N N . THR B 1 174 ? 36.089 13.110 50.391 1.00 23.11 174 THR B N 1
ATOM 2630 C CA . THR B 1 174 ? 35.163 14.165 50.870 1.00 23.07 174 THR B CA 1
ATOM 2631 C C . THR B 1 174 ? 34.923 13.930 52.358 1.00 24.87 174 THR B C 1
ATOM 2632 O O . THR B 1 174 ? 33.827 13.541 52.767 1.00 24.83 174 THR B O 1
ATOM 2636 N N . PRO B 1 175 ? 35.964 14.084 53.214 1.00 27.07 175 PRO B N 1
ATOM 2637 C CA . PRO B 1 175 ? 35.862 13.670 54.613 1.00 29.29 175 PRO B CA 1
ATOM 2638 C C . PRO B 1 175 ? 34.796 14.470 55.383 1.00 31.56 175 PRO B C 1
ATOM 2639 O O . PRO B 1 175 ? 34.213 13.927 56.278 1.00 37.13 175 PRO B O 1
ATOM 2643 N N . GLU B 1 176 ? 34.505 15.697 54.958 1.00 34.46 176 GLU B N 1
ATOM 2644 C CA . GLU B 1 176 ? 33.460 16.561 55.585 1.00 40.93 176 GLU B CA 1
ATOM 2645 C C . GLU B 1 176 ? 32.089 15.900 55.398 1.00 38.72 176 GLU B C 1
ATOM 2646 O O . GLU B 1 176 ? 31.157 16.241 56.142 1.00 38.39 176 GLU B O 1
ATOM 2652 N N . ASP B 1 177 ? 31.977 14.913 54.506 1.00 30.25 177 ASP B N 1
ATOM 2653 C CA . ASP B 1 177 ? 30.690 14.238 54.179 1.00 28.09 177 ASP B CA 1
ATOM 2654 C C . ASP B 1 177 ? 30.637 12.832 54.768 1.00 27.43 177 ASP B C 1
ATOM 2655 O O . ASP B 1 177 ? 29.544 12.241 54.720 1.00 29.52 177 ASP B O 1
ATOM 2660 N N . ASP B 1 178 ? 31.743 12.312 55.333 1.00 26.24 178 ASP B N 1
ATOM 2661 C CA . ASP B 1 178 ? 31.713 10.987 56.006 1.00 30.28 178 ASP B CA 1
ATOM 2662 C C . ASP B 1 178 ? 30.671 11.052 57.126 1.00 29.88 178 ASP B C 1
ATOM 2663 O O . ASP B 1 178 ? 30.524 12.114 57.684 1.00 32.02 178 ASP B O 1
ATOM 2668 N N . ARG B 1 179 ? 29.936 9.979 57.388 1.00 31.15 179 ARG B N 1
ATOM 2669 C CA . ARG B 1 179 ? 28.984 9.888 58.534 1.00 35.65 179 ARG B CA 1
ATOM 2670 C C . ARG B 1 179 ? 27.778 10.829 58.334 1.00 34.04 179 ARG B C 1
ATOM 2671 O O . ARG B 1 179 ? 27.077 11.082 59.322 1.00 31.03 179 ARG B O 1
ATOM 2679 N N . SER B 1 180 ? 27.500 11.294 57.110 1.00 31.91 180 SER B N 1
ATOM 2680 C CA . SER B 1 180 ? 26.305 12.117 56.754 1.00 27.80 180 SER B CA 1
ATOM 2681 C C . SER B 1 180 ? 25.426 11.380 55.733 1.00 27.65 180 SER B C 1
ATOM 2682 O O . SER B 1 180 ? 24.253 11.754 55.613 1.00 22.30 180 SER B O 1
ATOM 2685 N N . LEU B 1 181 ? 25.949 10.346 55.048 1.00 24.57 181 LEU B N 1
ATOM 2686 C CA . LEU B 1 181 ? 25.272 9.696 53.909 1.00 27.99 181 LEU B CA 1
ATOM 2687 C C . LEU B 1 181 ? 24.269 8.642 54.380 1.00 26.15 181 LEU B C 1
ATOM 2688 O O . LEU B 1 181 ? 24.568 7.858 55.308 1.00 22.62 181 LEU B O 1
ATOM 2693 N N . PHE B 1 182 ? 23.099 8.657 53.741 1.00 21.65 182 PHE B N 1
ATOM 2694 C CA . PHE B 1 182 ? 22.079 7.591 53.766 1.00 20.93 182 PHE B CA 1
ATOM 2695 C C . PHE B 1 182 ? 21.800 7.102 52.352 1.00 19.85 182 PHE B C 1
ATOM 2696 O O . PHE B 1 182 ? 21.794 7.928 51.421 1.00 22.25 182 PHE B O 1
ATOM 2704 N N . VAL B 1 183 ? 21.503 5.821 52.195 1.00 20.54 183 VAL B N 1
ATOM 2705 C CA . VAL B 1 183 ? 21.129 5.232 50.889 1.00 20.48 183 VAL B CA 1
ATOM 2706 C C . VAL B 1 183 ? 19.840 4.449 51.078 1.00 21.74 183 VAL B C 1
ATOM 2707 O O . VAL B 1 183 ? 19.562 4.000 52.224 1.00 24.19 183 VAL B O 1
ATOM 2711 N N . LEU B 1 184 ? 19.098 4.266 49.992 1.00 21.45 184 LEU B N 1
ATOM 2712 C CA . LEU B 1 184 ? 17.853 3.464 49.943 1.00 22.81 184 LEU B CA 1
ATOM 2713 C C . LEU B 1 184 ? 17.934 2.568 48.715 1.00 26.13 184 LEU B C 1
ATOM 2714 O O . LEU B 1 184 ? 17.612 2.973 47.586 1.00 27.94 184 LEU B O 1
ATOM 2719 N N . PRO B 1 185 ? 18.439 1.322 48.869 1.00 31.52 185 PRO B N 1
ATOM 2720 C CA . PRO B 1 185 ? 18.652 0.432 47.721 1.00 30.64 185 PRO B CA 1
ATOM 2721 C C . PRO B 1 185 ? 17.268 -0.060 47.316 1.00 34.41 185 PRO B C 1
ATOM 2722 O O . PRO B 1 185 ? 16.566 -0.543 48.147 1.00 43.08 185 PRO B O 1
ATOM 2726 N N . VAL B 1 186 ? 16.843 0.195 46.093 1.00 33.73 186 VAL B N 1
ATOM 2727 C CA . VAL B 1 186 ? 15.439 -0.122 45.712 1.00 32.70 186 VAL B CA 1
ATOM 2728 C C . VAL B 1 186 ? 15.452 -1.133 44.571 1.00 30.65 186 VAL B C 1
ATOM 2729 O O . VAL B 1 186 ? 14.655 -2.071 44.613 1.00 31.68 186 VAL B O 1
ATOM 2733 N N . ASP B 1 187 ? 16.364 -0.994 43.613 1.00 29.94 187 ASP B N 1
ATOM 2734 C CA . ASP B 1 187 ? 16.392 -1.836 42.394 1.00 34.08 187 ASP B CA 1
ATOM 2735 C C . ASP B 1 187 ? 17.844 -2.007 41.934 1.00 32.27 187 ASP B C 1
ATOM 2736 O O . ASP B 1 187 ? 18.156 -1.612 40.812 1.00 27.93 187 ASP B O 1
ATOM 2741 N N . LEU B 1 188 ? 18.721 -2.534 42.784 1.00 31.94 188 LEU B N 1
ATOM 2742 C CA . LEU B 1 188 ? 20.142 -2.750 42.394 1.00 32.54 188 LEU B CA 1
ATOM 2743 C C . LEU B 1 188 ? 20.216 -3.837 41.337 1.00 35.48 188 LEU B C 1
ATOM 2744 O O . LEU B 1 188 ? 19.411 -4.751 41.342 1.00 33.40 188 LEU B O 1
ATOM 2749 N N . PRO B 1 189 ? 21.213 -3.751 40.430 1.00 39.32 189 PRO B N 1
ATOM 2750 C CA . PRO B 1 189 ? 21.540 -4.828 39.494 1.00 43.61 189 PRO B CA 1
ATOM 2751 C C . PRO B 1 189 ? 21.601 -6.210 40.151 1.00 48.40 189 PRO B C 1
ATOM 2752 O O . PRO B 1 189 ? 22.067 -6.311 41.274 1.00 44.16 189 PRO B O 1
ATOM 2756 N N . ASP B 1 190 ? 21.135 -7.238 39.447 1.00 56.89 190 ASP B N 1
ATOM 2757 C CA . ASP B 1 190 ? 20.980 -8.608 40.008 1.00 61.12 190 ASP B CA 1
ATOM 2758 C C . ASP B 1 190 ? 22.315 -9.062 40.590 1.00 55.92 190 ASP B C 1
ATOM 2759 O O . ASP B 1 190 ? 23.346 -8.872 39.931 1.00 53.28 190 ASP B O 1
ATOM 2764 N N . GLY B 1 191 ? 22.281 -9.579 41.814 1.00 54.35 191 GLY B N 1
ATOM 2765 C CA . GLY B 1 191 ? 23.460 -10.127 42.499 1.00 56.28 191 GLY B CA 1
ATOM 2766 C C . GLY B 1 191 ? 24.271 -9.071 43.233 1.00 54.66 191 GLY B C 1
ATOM 2767 O O . GLY B 1 191 ? 25.186 -9.487 43.973 1.00 60.50 191 GLY B O 1
ATOM 2768 N N . LEU B 1 192 ? 23.994 -7.768 43.047 1.00 47.04 192 LEU B N 1
ATOM 2769 C CA . LEU B 1 192 ? 24.752 -6.688 43.745 1.00 38.58 192 LEU B CA 1
ATOM 2770 C C . LEU B 1 192 ? 24.109 -6.433 45.114 1.00 40.14 192 LEU B C 1
ATOM 2771 O O . LEU B 1 192 ? 22.915 -6.109 45.185 1.00 36.93 192 LEU B O 1
ATOM 2776 N N . GLU B 1 193 ? 24.896 -6.584 46.168 1.00 42.41 193 GLU B N 1
ATOM 2777 C CA . GLU B 1 193 ? 24.515 -6.207 47.552 1.00 48.08 193 GLU B CA 1
ATOM 2778 C C . GLU B 1 193 ? 25.563 -5.208 48.045 1.00 40.81 193 GLU B C 1
ATOM 2779 O O . GLU B 1 193 ? 26.775 -5.458 47.822 1.00 42.65 193 GLU B O 1
ATOM 2785 N N . LEU B 1 194 ? 25.127 -4.064 48.575 1.00 33.51 194 LEU B N 1
ATOM 2786 C CA . LEU B 1 194 ? 26.060 -2.985 48.967 1.00 34.09 194 LEU B CA 1
ATOM 2787 C C . LEU B 1 194 ? 26.667 -3.345 50.315 1.00 31.57 194 LEU B C 1
ATOM 2788 O O . LEU B 1 194 ? 25.911 -3.716 51.212 1.00 32.44 194 LEU B O 1
ATOM 2793 N N . ASP B 1 195 ? 27.986 -3.243 50.431 1.00 29.72 195 ASP B N 1
ATOM 2794 C CA . ASP B 1 195 ? 28.694 -3.244 51.726 1.00 27.42 195 ASP B CA 1
ATOM 2795 C C . ASP B 1 195 ? 28.914 -1.790 52.120 1.00 24.01 195 ASP B C 1
ATOM 2796 O O . ASP B 1 195 ? 29.789 -1.163 51.510 1.00 24.25 195 ASP B O 1
ATOM 2801 N N . THR B 1 196 ? 28.196 -1.311 53.146 1.00 24.41 196 THR B N 1
ATOM 2802 C CA . THR B 1 196 ? 28.157 0.112 53.552 1.00 27.32 196 THR B CA 1
ATOM 2803 C C . THR B 1 196 ? 29.469 0.509 54.222 1.00 27.65 196 THR B C 1
ATOM 2804 O O . THR B 1 196 ? 29.639 1.714 54.443 1.00 25.97 196 THR B O 1
ATOM 2808 N N . ALA B 1 197 ? 30.396 -0.423 54.488 1.00 28.52 197 ALA B N 1
ATOM 2809 C CA . ALA B 1 197 ? 31.744 -0.076 55.003 1.00 27.65 197 ALA B CA 1
ATOM 2810 C C . ALA B 1 197 ? 32.705 0.305 53.863 1.00 26.16 197 ALA B C 1
ATOM 2811 O O . ALA B 1 197 ? 33.775 0.836 54.152 1.00 22.59 197 ALA B O 1
ATOM 2813 N N . ARG B 1 198 ? 32.341 0.045 52.612 1.00 23.83 198 ARG B N 1
ATOM 2814 C CA . ARG B 1 198 ? 33.219 0.309 51.443 1.00 23.90 198 ARG B CA 1
ATOM 2815 C C . ARG B 1 198 ? 33.143 1.790 51.043 1.00 23.74 198 ARG B C 1
ATOM 2816 O O . ARG B 1 198 ? 32.288 2.548 51.583 1.00 22.59 198 ARG B O 1
ATOM 2824 N N . GLU B 1 199 ? 34.021 2.201 50.152 1.00 22.33 199 GLU B N 1
ATOM 2825 C CA . GLU B 1 199 ? 34.023 3.585 49.632 1.00 23.85 199 GLU B CA 1
ATOM 2826 C C . GLU B 1 199 ? 32.796 3.756 48.723 1.00 23.26 199 GLU B C 1
ATOM 2827 O O . GLU B 1 199 ? 32.382 2.788 48.078 1.00 21.44 199 GLU B O 1
ATOM 2833 N N . ILE B 1 200 ? 32.213 4.952 48.722 1.00 22.05 200 ILE B N 1
ATOM 2834 C CA . ILE B 1 200 ? 31.166 5.339 47.746 1.00 21.57 200 ILE B CA 1
ATOM 2835 C C . ILE B 1 200 ? 31.567 6.694 47.183 1.00 18.67 200 ILE B C 1
ATOM 2836 O O . ILE B 1 200 ? 32.086 7.556 47.945 1.00 18.38 200 ILE B O 1
ATOM 2841 N N . THR B 1 201 ? 31.344 6.855 45.889 1.00 20.06 201 THR B N 1
ATOM 2842 C CA . THR B 1 201 ? 31.772 8.032 45.106 1.00 19.38 201 THR B CA 1
ATOM 2843 C C . THR B 1 201 ? 30.583 8.649 44.377 1.00 18.75 201 THR B C 1
ATOM 2844 O O . THR B 1 201 ? 29.857 7.915 43.650 1.00 20.65 201 THR B O 1
ATOM 2848 N N . CYS B 1 202 ? 30.483 9.967 44.435 1.00 20.05 202 CYS B N 1
ATOM 2849 C CA . CYS B 1 202 ? 29.443 10.692 43.688 1.00 22.15 202 CYS B CA 1
ATOM 2850 C C . CYS B 1 202 ? 30.069 11.292 42.432 1.00 21.71 202 CYS B C 1
ATOM 2851 O O . CYS B 1 202 ? 31.292 11.448 42.380 1.00 19.74 202 CYS B O 1
ATOM 2854 N N . ASP B 1 203 ? 29.227 11.652 41.483 1.00 21.82 203 ASP B N 1
ATOM 2855 C CA . ASP B 1 203 ? 29.645 12.373 40.260 1.00 23.80 203 ASP B CA 1
ATOM 2856 C C . ASP B 1 203 ? 29.957 13.822 40.635 1.00 21.85 203 ASP B C 1
ATOM 2857 O O . ASP B 1 203 ? 29.554 14.300 41.718 1.00 20.88 203 ASP B O 1
ATOM 2862 N N . TRP B 1 204 ? 30.690 14.483 39.753 1.00 21.50 204 TRP B N 1
ATOM 2863 C CA . TRP B 1 204 ? 31.265 15.823 39.947 1.00 24.00 204 TRP B CA 1
ATOM 2864 C C . TRP B 1 204 ? 30.172 16.875 39.779 1.00 23.19 204 TRP B C 1
ATOM 2865 O O . TRP B 1 204 ? 29.402 16.759 38.873 1.00 22.40 204 TRP B O 1
ATOM 2876 N N . ARG B 1 205 ? 30.113 17.831 40.692 1.00 22.86 205 ARG B N 1
ATOM 2877 C CA . ARG B 1 205 ? 29.385 19.107 40.508 1.00 24.86 205 ARG B CA 1
ATOM 2878 C C . ARG B 1 205 ? 30.133 20.169 41.316 1.00 26.12 205 ARG B C 1
ATOM 2879 O O . ARG B 1 205 ? 30.949 19.786 42.186 1.00 24.81 205 ARG B O 1
ATOM 2887 N N . SER B 1 206 ? 29.822 21.445 41.103 1.00 28.30 206 SER B N 1
ATOM 2888 C CA . SER B 1 206 ? 30.407 22.549 41.906 1.00 29.28 206 SER B CA 1
ATOM 2889 C C . SER B 1 206 ? 29.636 22.663 43.221 1.00 26.58 206 SER B C 1
ATOM 2890 O O . SER B 1 206 ? 28.617 22.000 43.378 1.00 28.86 206 SER B O 1
ATOM 2893 N N . GLY B 1 207 ? 30.186 23.406 44.174 1.00 27.96 207 GLY B N 1
ATOM 2894 C CA . GLY B 1 207 ? 29.715 23.486 45.563 1.00 25.85 207 GLY B CA 1
ATOM 2895 C C . GLY B 1 207 ? 29.908 22.176 46.285 1.00 27.12 207 GLY B C 1
ATOM 2896 O O . GLY B 1 207 ? 30.911 21.478 46.018 1.00 30.23 207 GLY B O 1
ATOM 2897 N N . ASP B 1 208 ? 28.990 21.826 47.173 1.00 23.15 208 ASP B N 1
ATOM 2898 C CA . ASP B 1 208 ? 29.154 20.617 48.007 1.00 26.41 208 ASP B CA 1
ATOM 2899 C C . ASP B 1 208 ? 28.893 19.419 47.101 1.00 22.84 208 ASP B C 1
ATOM 2900 O O . ASP B 1 208 ? 27.829 19.351 46.494 1.00 20.01 208 ASP B O 1
ATOM 2905 N N . PRO B 1 209 ? 29.843 18.480 46.950 1.00 22.88 209 PRO B N 1
ATOM 2906 C CA . PRO B 1 209 ? 29.632 17.313 46.089 1.00 22.19 209 PRO B CA 1
ATOM 2907 C C . PRO B 1 209 ? 28.504 16.429 46.612 1.00 21.13 209 PRO B C 1
ATOM 2908 O O . PRO B 1 209 ? 27.777 15.875 45.767 1.00 22.31 209 PRO B O 1
ATOM 2912 N N . TRP B 1 210 ? 28.342 16.331 47.944 1.00 19.21 210 TRP B N 1
ATOM 2913 C CA . TRP B 1 210 ? 27.253 15.554 48.578 1.00 21.20 210 TRP B CA 1
ATOM 2914 C C . TRP B 1 210 ? 26.213 16.521 49.150 1.00 23.51 210 TRP B C 1
ATOM 2915 O O . TRP B 1 210 ? 26.607 17.586 49.537 1.00 22.66 210 TRP B O 1
#